Protein AF-0000000072992891 (afdb_homodimer)

Nearest PDB structures (foldseek):
  1zwy-assembly3_A  TM=5.133E-01  e=5.683E-01  Vibrio cholerae
  1zno-assembly1_B  TM=5.252E-01  e=8.300E-01  Vibrio cholerae
  1zwy-assembly3_B  TM=5.389E-01  e=1.031E+00  Vibrio cholerae
  1zwy-assembly2_D  TM=5.397E-01  e=9.763E-01  Vibrio cholerae
  6h4n-assembly1_x  TM=2.922E-01  e=4.107E-01  Escherichia coli BW25113

Sequence (740 aa):
MATDAQNIFAATQKRDGSGNFAGRYEEYWRKRSSQEANDIVVERQRTTMIRINEAACSAIEALSNNLNAQTVEVESESTEKPMQEVLRISKDLCSDKVGELDIIDLSEPTVNNLIKKKFKASEYEELINSISLKPAQLTLYAENLIEAMSAAAPSARALRKILKNCDTPNEIDPLLHADISYMEVTIRYLLDLIESPRNPLLFRNSERTSAIYLITYMLNQLFLSHNDILEFGWIENECCTTGKTKWDGILFLVGDQNVTTTLVEFSGGLKQTSNTKECKDILKLYRNLLKIVESIPSSMKKQAFCVRFYDEWMHFEQLIKINEDYIRNTTVSFQCPSNARLLVDYVKKVPMIFAWKEAVITQALEFRQHMATDAQNIFAATQKRDGSGNFAGRYEEYWRKRSSQEANDIVVERQRTTMIRINEAACSAIEALSNNLNAQTVEVESESTEKPMQEVLRISKDLCSDKVGELDIIDLSEPTVNNLIKKKFKASEYEELINSISLKPAQLTLYAENLIEAMSAAAPSARALRKILKNCDTPNEIDPLLHADISYMEVTIRYLLDLIESPRNPLLFRNSERTSAIYLITYMLNQLFLSHNDILEFGWIENECCTTGKTKWDGILFLVGDQNVTTTLVEFSGGLKQTSNTKECKDILKLYRNLLKIVESIPSSMKKQAFCVRFYDEWMHFEQLIKINEDYIRNTTVSFQCPSNARLLVDYVKKVPMIFAWKEAVITQALEFRQH

Structure (mmCIF, N/CA/C/O backbone):
data_AF-0000000072992891-model_v1
#
loop_
_entity.id
_entity.type
_entity.pdbx_description
1 polymer 'Uncharacterized protein'
#
loop_
_atom_site.group_PDB
_atom_site.id
_atom_site.type_symbol
_atom_site.label_atom_id
_atom_site.label_alt_id
_atom_site.label_comp_id
_atom_site.label_asym_id
_atom_site.label_entity_id
_atom_site.label_seq_id
_atom_site.pdbx_PDB_ins_code
_atom_site.Cartn_x
_atom_site.Cartn_y
_atom_site.Cartn_z
_atom_site.occupancy
_atom_site.B_iso_or_equiv
_atom_site.auth_seq_id
_atom_site.auth_comp_id
_atom_site.auth_asym_id
_atom_site.auth_atom_id
_atom_site.pdbx_PDB_model_num
ATOM 1 N N . MET A 1 1 ? -53.031 4.219 47.688 1 21.59 1 MET A N 1
ATOM 2 C CA . MET A 1 1 ? -51.625 4.309 47.281 1 21.59 1 MET A CA 1
ATOM 3 C C . MET A 1 1 ? -51.469 3.998 45.781 1 21.59 1 MET A C 1
ATOM 5 O O . MET A 1 1 ? -50.375 4.141 45.25 1 21.59 1 MET A O 1
ATOM 9 N N . ALA A 1 2 ? -52.375 2.998 45.312 1 23.77 2 ALA A N 1
ATOM 10 C CA . ALA A 1 2 ? -52.781 2.443 44.031 1 23.77 2 ALA A CA 1
ATOM 11 C C . ALA A 1 2 ? -53.062 3.553 43 1 23.77 2 ALA A C 1
ATOM 13 O O . ALA A 1 2 ? -52.688 3.436 41.844 1 23.77 2 ALA A O 1
ATOM 14 N N . THR A 1 3 ? -53.938 4.422 43.469 1 24.58 3 THR A N 1
ATOM 15 C CA . THR A 1 3 ? -54.906 5.148 42.656 1 24.58 3 THR A CA 1
ATOM 16 C C . THR A 1 3 ? -54.25 6.324 41.938 1 24.58 3 THR A C 1
ATOM 18 O O . THR A 1 3 ? -54.719 6.789 40.906 1 24.58 3 THR A O 1
ATOM 21 N N . ASP A 1 4 ? -53.375 6.957 42.781 1 24.22 4 ASP A N 1
ATOM 22 C CA . ASP A 1 4 ? -53 8.336 42.438 1 24.22 4 ASP A CA 1
ATOM 23 C C . ASP A 1 4 ? -52.125 8.383 41.219 1 24.22 4 ASP A C 1
ATOM 25 O O . ASP A 1 4 ? -51.656 9.453 40.812 1 24.22 4 ASP A O 1
ATOM 29 N N . ALA A 1 5 ? -51.594 7.094 40.875 1 23.61 5 ALA A N 1
ATOM 30 C CA . ALA A 1 5 ? -50.531 6.961 39.875 1 23.61 5 ALA A CA 1
ATOM 31 C C . ALA A 1 5 ? -51.062 7.379 38.5 1 23.61 5 ALA A C 1
ATOM 33 O O . ALA A 1 5 ? -50.281 7.406 37.531 1 23.61 5 ALA A O 1
ATOM 34 N N . GLN A 1 6 ? -52.438 7.359 38.375 1 22.89 6 GLN A N 1
ATOM 35 C CA . GLN A 1 6 ? -53.125 7.383 37.125 1 22.89 6 GLN A CA 1
ATOM 36 C C . GLN A 1 6 ? -52.906 8.695 36.375 1 22.89 6 GLN A C 1
ATOM 38 O O . GLN A 1 6 ? -52.719 8.695 35.156 1 22.89 6 GLN A O 1
ATOM 43 N N . ASN A 1 7 ? -53.188 9.758 37.156 1 23.08 7 ASN A N 1
ATOM 44 C CA . ASN A 1 7 ? -53.719 10.969 36.562 1 23.08 7 ASN A CA 1
ATOM 45 C C . ASN A 1 7 ? -52.656 11.695 35.719 1 23.08 7 ASN A C 1
ATOM 47 O O . ASN A 1 7 ? -53 12.477 34.844 1 23.08 7 ASN A O 1
ATOM 51 N N . ILE A 1 8 ? -51.438 11.688 36.344 1 24.47 8 ILE A N 1
ATOM 52 C CA . ILE A 1 8 ? -50.594 12.773 35.875 1 24.47 8 ILE A CA 1
ATOM 53 C C . ILE A 1 8 ? -50.281 12.555 34.375 1 24.47 8 ILE A C 1
ATOM 55 O O . ILE A 1 8 ? -49.594 13.367 33.781 1 24.47 8 ILE A O 1
ATOM 59 N N . PHE A 1 9 ? -50.75 11.312 33.812 1 22.45 9 PHE A N 1
ATOM 60 C CA . PHE A 1 9 ? -50.344 10.812 32.5 1 22.45 9 PHE A CA 1
ATOM 61 C C . PHE A 1 9 ? -50.875 11.734 31.391 1 22.45 9 PHE A C 1
ATOM 63 O O . PHE A 1 9 ? -50.406 11.656 30.25 1 22.45 9 PHE A O 1
ATOM 70 N N . ALA A 1 10 ? -52.062 12.297 31.641 1 20.95 10 ALA A N 1
ATOM 71 C CA . ALA A 1 10 ? -52.938 12.633 30.531 1 20.95 10 ALA A CA 1
ATOM 72 C C . ALA A 1 10 ? -52.406 13.789 29.703 1 20.95 10 ALA A C 1
ATOM 74 O O . ALA A 1 10 ? -52.531 13.805 28.484 1 20.95 10 ALA A O 1
ATOM 75 N N . ALA A 1 11 ? -52.156 14.93 30.344 1 23.28 11 ALA A N 1
ATOM 76 C CA . ALA A 1 11 ? -52.5 16.172 29.656 1 23.28 11 ALA A CA 1
ATOM 77 C C . ALA A 1 11 ? -51.469 16.484 28.562 1 23.28 11 ALA A C 1
ATOM 79 O O . ALA A 1 11 ? -51.656 17.438 27.781 1 23.28 11 ALA A O 1
ATOM 80 N N . THR A 1 12 ? -50.188 16.078 28.734 1 23.02 12 THR A N 1
ATOM 81 C CA . THR A 1 12 ? -49.25 16.875 27.938 1 23.02 12 THR A CA 1
AT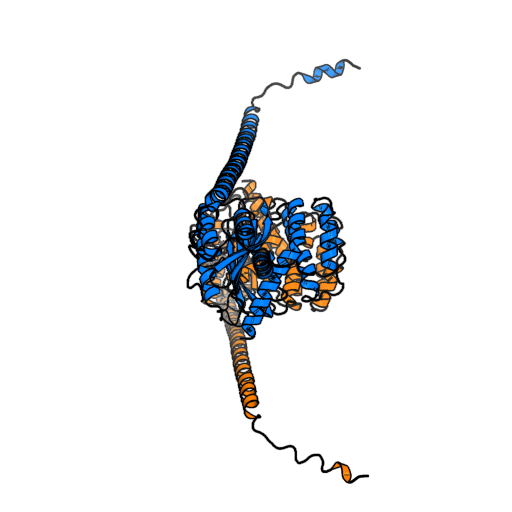OM 82 C C . THR A 1 12 ? -49.5 16.625 26.453 1 23.02 12 THR A C 1
ATOM 84 O O . THR A 1 12 ? -49.344 15.5 25.969 1 23.02 12 THR A O 1
ATOM 87 N N . GLN A 1 13 ? -50.281 17.422 25.688 1 22.56 13 GLN A N 1
ATOM 88 C CA . GLN A 1 13 ? -50.938 17.609 24.391 1 22.56 13 GLN A CA 1
ATOM 89 C C . GLN A 1 13 ? -49.938 17.391 23.25 1 22.56 13 GLN A C 1
ATOM 91 O O . GLN A 1 13 ? -48.719 17.516 23.438 1 22.56 13 GLN A O 1
ATOM 96 N N . LYS A 1 14 ? -50.5 17.422 21.859 1 26.66 14 LYS A N 1
ATOM 97 C CA . LYS A 1 14 ? -50.375 16.984 20.469 1 26.66 14 LYS A CA 1
ATOM 98 C C . LYS A 1 14 ? -49.312 17.812 19.734 1 26.66 14 LYS A C 1
ATOM 100 O O . LYS A 1 14 ? -49.188 17.75 18.516 1 26.66 14 LYS A O 1
ATOM 105 N N . ARG A 1 15 ? -48.594 18.797 20.25 1 24.97 15 ARG A N 1
ATOM 106 C CA . ARG A 1 15 ? -48.094 19.688 19.219 1 24.97 15 ARG A CA 1
ATOM 107 C C . ARG A 1 15 ? -47.344 18.906 18.141 1 24.97 15 ARG A C 1
ATOM 109 O O . ARG A 1 15 ? -46.75 17.875 18.422 1 24.97 15 ARG A O 1
ATOM 116 N N . ASP A 1 16 ? -47.219 19.422 16.781 1 26.62 16 ASP A N 1
ATOM 117 C CA . ASP A 1 16 ? -47.031 19.156 15.359 1 26.62 16 ASP A CA 1
ATOM 118 C C . ASP A 1 16 ? -45.625 18.578 15.078 1 26.62 16 ASP A C 1
ATOM 120 O O . ASP A 1 16 ? -45.25 18.406 13.922 1 26.62 16 ASP A O 1
ATOM 124 N N . GLY A 1 17 ? -44.75 18.656 16.062 1 27.84 17 GLY A N 1
ATOM 125 C CA . GLY A 1 17 ? -43.375 18.453 15.633 1 27.84 17 GLY A CA 1
ATOM 126 C C . GLY A 1 17 ? -43.156 17.047 15.078 1 27.84 17 GLY A C 1
ATOM 127 O O . GLY A 1 17 ? -42 16.641 14.906 1 27.84 17 GLY A O 1
ATOM 128 N N . SER A 1 18 ? -44.219 16.25 14.992 1 31.59 18 SER A N 1
ATOM 129 C CA . SER A 1 18 ? -44.125 14.828 14.703 1 31.59 18 SER A CA 1
ATOM 130 C C . SER A 1 18 ? -43.688 14.578 13.266 1 31.59 18 SER A C 1
ATOM 132 O O . SER A 1 18 ? -43.562 13.43 12.844 1 31.59 18 SER A O 1
ATOM 134 N N . GLY A 1 19 ? -43.938 15.711 12.484 1 33.91 19 GLY A N 1
ATOM 135 C CA . GLY A 1 19 ? -43.938 15.383 11.062 1 33.91 19 GLY A CA 1
ATOM 136 C C . GLY A 1 19 ? -42.594 14.898 10.57 1 33.91 19 GLY A C 1
ATOM 137 O O . GLY A 1 19 ? -42.5 14.047 9.68 1 33.91 19 GLY A O 1
ATOM 138 N N . ASN A 1 20 ? -41.562 15.719 11.039 1 37.28 20 ASN A N 1
ATOM 139 C CA . ASN A 1 20 ? -40.344 15.578 10.289 1 37.28 20 ASN A CA 1
ATOM 140 C C . ASN A 1 20 ? -39.656 14.242 10.586 1 37.28 20 ASN A C 1
ATOM 142 O O . ASN A 1 20 ? -38.688 13.875 9.906 1 37.28 20 ASN A O 1
ATOM 146 N N . PHE A 1 21 ? -39.969 13.68 11.789 1 35.56 21 PHE A N 1
ATOM 147 C CA . PHE A 1 21 ? -39.344 12.422 12.125 1 35.56 21 PHE A CA 1
ATOM 148 C C . PHE A 1 21 ? -39.875 11.289 11.25 1 35.56 21 PHE A C 1
ATOM 150 O O . PHE A 1 21 ? -39.094 10.43 10.805 1 35.56 21 PHE A O 1
ATOM 157 N N . ALA A 1 22 ? -41.219 11.383 11.062 1 34.72 22 ALA A N 1
ATOM 158 C CA . ALA A 1 22 ? -41.844 10.305 10.312 1 34.72 22 ALA A CA 1
ATOM 159 C C . ALA A 1 22 ? -41.312 10.211 8.898 1 34.72 22 ALA A C 1
ATOM 161 O O . ALA A 1 22 ? -41.062 9.117 8.383 1 34.72 22 ALA A O 1
ATOM 162 N N . GLY A 1 23 ? -41.062 11.414 8.398 1 39.59 23 GLY A N 1
ATOM 163 C CA . GLY A 1 23 ? -40.594 11.43 7.023 1 39.59 23 GLY A CA 1
ATOM 164 C C . GLY A 1 23 ? -39.219 10.812 6.859 1 39.59 23 GLY A C 1
ATOM 165 O O . GLY A 1 23 ? -38.969 10.047 5.926 1 39.59 23 GLY A O 1
ATOM 166 N N . ARG A 1 24 ? -38.312 11.133 7.789 1 40.62 24 ARG A N 1
ATOM 167 C CA . ARG A 1 24 ? -36.938 10.609 7.695 1 40.62 24 ARG A CA 1
ATOM 168 C C . ARG A 1 24 ? -36.906 9.109 7.965 1 40.62 24 ARG A C 1
ATOM 170 O O . ARG A 1 24 ? -36.156 8.383 7.344 1 40.62 24 ARG A O 1
ATOM 177 N N . TYR A 1 25 ? -37.781 8.656 8.883 1 39.03 25 TYR A N 1
ATOM 178 C CA . TYR A 1 25 ? -37.875 7.238 9.211 1 39.03 25 TYR A CA 1
ATOM 179 C C . TYR A 1 25 ? -38.406 6.438 8.023 1 39.03 25 TYR A C 1
ATOM 181 O O . TYR A 1 25 ? -37.844 5.387 7.68 1 39.03 25 TYR A O 1
ATOM 189 N N . GLU A 1 26 ? -39.469 6.965 7.402 1 41.69 26 GLU A N 1
ATOM 190 C CA . GLU A 1 26 ? -40 6.277 6.23 1 41.69 26 GLU A CA 1
ATOM 191 C C . GLU A 1 26 ? -38.969 6.27 5.09 1 41.69 26 GLU A C 1
ATOM 193 O O . GLU A 1 26 ? -38.812 5.262 4.402 1 41.69 26 GLU A O 1
ATOM 198 N N . GLU A 1 27 ? -38.25 7.426 4.98 1 46 27 GLU A N 1
ATOM 199 C CA . GLU A 1 27 ? -37.25 7.488 3.926 1 46 27 GLU A CA 1
ATOM 200 C C . GLU A 1 27 ? -36.094 6.508 4.191 1 46 27 GLU A C 1
ATOM 202 O O . GLU A 1 27 ? -35.625 5.844 3.273 1 46 27 GLU A O 1
ATOM 207 N N . TYR A 1 28 ? -35.688 6.406 5.441 1 38.47 28 TYR A N 1
ATOM 208 C CA . TYR A 1 28 ? -34.688 5.422 5.832 1 38.47 28 TYR A CA 1
ATOM 209 C C . TYR A 1 28 ? -35.156 4.008 5.531 1 38.47 28 TYR A C 1
ATOM 211 O O . TYR A 1 28 ? -34.438 3.217 4.926 1 38.47 28 TYR A O 1
ATOM 219 N N . TRP A 1 29 ? -36.406 3.678 5.887 1 44.78 29 TRP A N 1
ATOM 220 C CA . TRP A 1 29 ? -36.875 2.314 5.688 1 44.78 29 TRP A CA 1
ATOM 221 C C . TRP A 1 29 ? -37.156 2.045 4.211 1 44.78 29 TRP A C 1
ATOM 223 O O . TRP A 1 29 ? -36.906 0.941 3.719 1 44.78 29 TRP A O 1
ATOM 233 N N . ARG A 1 30 ? -37.625 3.07 3.533 1 43.44 30 ARG A N 1
ATOM 234 C CA . ARG A 1 30 ? -37.812 2.914 2.096 1 43.44 30 ARG A CA 1
ATOM 235 C C . ARG A 1 30 ? -36.5 2.643 1.384 1 43.44 30 ARG A C 1
ATOM 237 O O . ARG A 1 30 ? -36.406 1.775 0.511 1 43.44 30 ARG A O 1
ATOM 244 N N . LYS A 1 31 ? -35.469 3.389 1.768 1 44.28 31 LYS A N 1
ATOM 245 C CA . LYS A 1 31 ? -34.156 3.154 1.16 1 44.28 31 LYS A CA 1
ATOM 246 C C . LYS A 1 31 ? -33.594 1.796 1.571 1 44.28 31 LYS A C 1
ATOM 248 O O . LYS A 1 31 ? -33 1.088 0.752 1 44.28 31 LYS A O 1
ATOM 253 N N . ARG A 1 32 ? -33.844 1.441 2.791 1 40.69 32 ARG A N 1
ATOM 254 C CA . ARG A 1 32 ? -33.375 0.123 3.236 1 40.69 32 ARG A CA 1
ATOM 255 C C . ARG A 1 32 ? -34.188 -0.981 2.543 1 40.69 32 ARG A C 1
ATOM 257 O O . ARG A 1 32 ? -33.625 -1.993 2.131 1 40.69 32 ARG A O 1
ATOM 264 N N . SER A 1 33 ? -35.5 -0.761 2.418 1 46.31 33 SER A N 1
ATOM 265 C CA . SER A 1 33 ? -36.312 -1.764 1.753 1 46.31 33 SER A CA 1
ATOM 266 C C . SER A 1 33 ? -35.969 -1.892 0.278 1 46.31 33 SER A C 1
ATOM 268 O O . SER A 1 33 ? -35.938 -2.994 -0.271 1 46.31 33 SER A O 1
ATOM 270 N N . SER A 1 34 ? -35.625 -0.735 -0.333 1 48 34 SER A N 1
ATOM 271 C CA . SER A 1 34 ? -35.219 -0.793 -1.734 1 48 34 SER A CA 1
ATOM 272 C C . SER A 1 34 ? -33.875 -1.468 -1.892 1 48 34 SER A C 1
ATOM 274 O O . SER A 1 34 ? -33.656 -2.236 -2.832 1 48 34 SER A O 1
ATOM 276 N N . GLN A 1 35 ? -32.938 -1.165 -0.986 1 43.78 35 GLN A N 1
ATOM 277 C CA . GLN A 1 35 ? -31.641 -1.833 -1.039 1 43.78 35 GLN A CA 1
ATOM 278 C C . GLN A 1 35 ? -31.781 -3.322 -0.735 1 43.78 35 GLN A C 1
ATOM 280 O O . GLN A 1 35 ? -31.188 -4.156 -1.415 1 43.78 35 GLN A O 1
ATOM 285 N N . GLU A 1 36 ? -32.594 -3.598 0.232 1 47.59 36 GLU A N 1
ATOM 286 C CA . GLU A 1 36 ? -32.875 -5.004 0.52 1 47.59 36 GLU A CA 1
ATOM 287 C C . GLU A 1 36 ? -33.594 -5.68 -0.65 1 47.59 36 GLU A C 1
ATOM 289 O O . GLU A 1 36 ? -33.25 -6.809 -1.019 1 47.59 36 GLU A O 1
ATOM 294 N N . ALA A 1 37 ? -34.562 -4.945 -1.229 1 46.19 37 ALA A N 1
ATOM 295 C CA . ALA A 1 37 ? -35.219 -5.48 -2.414 1 46.19 37 ALA A CA 1
ATOM 296 C C . ALA A 1 37 ? -34.219 -5.652 -3.566 1 46.19 37 ALA A C 1
ATOM 298 O O . ALA A 1 37 ? -34.25 -6.676 -4.258 1 46.19 37 ALA A O 1
ATOM 299 N N . ASN A 1 38 ? -33.312 -4.684 -3.742 1 45.72 38 ASN A N 1
ATOM 300 C CA . ASN A 1 38 ? -32.312 -4.805 -4.773 1 45.72 38 ASN A CA 1
ATOM 301 C C . ASN A 1 38 ? -31.312 -5.922 -4.453 1 45.72 38 ASN A C 1
ATOM 303 O O . ASN A 1 38 ? -30.922 -6.68 -5.34 1 45.72 38 ASN A O 1
ATOM 307 N N . ASP A 1 39 ? -31 -6.023 -3.262 1 48.75 39 ASP A N 1
ATOM 308 C CA . ASP A 1 39 ? -30.125 -7.121 -2.867 1 48.75 39 ASP A CA 1
ATOM 309 C C . ASP A 1 39 ? -30.797 -8.469 -3.082 1 48.75 39 ASP A C 1
ATOM 311 O O . ASP A 1 39 ? -30.172 -9.414 -3.566 1 48.75 39 ASP A O 1
ATOM 315 N N . ILE A 1 40 ? -32.094 -8.539 -2.805 1 49.5 40 ILE A N 1
ATOM 316 C CA . ILE A 1 40 ? -32.875 -9.758 -3.031 1 49.5 40 ILE A CA 1
ATOM 317 C C . ILE A 1 40 ? -32.938 -10.047 -4.527 1 49.5 40 ILE A C 1
ATOM 319 O O . ILE A 1 40 ? -32.781 -11.195 -4.953 1 49.5 40 ILE A O 1
ATOM 323 N N . VAL A 1 41 ? -33.094 -8.984 -5.352 1 48.38 41 VAL A N 1
ATOM 324 C CA . VAL A 1 41 ? -33.156 -9.148 -6.801 1 48.38 41 VAL A CA 1
ATOM 325 C C . VAL A 1 41 ? -31.797 -9.586 -7.328 1 48.38 41 VAL A C 1
ATOM 327 O O . VAL A 1 41 ? -31.703 -10.516 -8.133 1 48.38 41 VAL A O 1
ATOM 330 N N . VAL A 1 42 ? -30.781 -9.008 -6.828 1 47.5 42 VAL A N 1
ATOM 331 C CA . VAL A 1 42 ? -29.438 -9.336 -7.277 1 47.5 42 VAL A CA 1
ATOM 332 C C . VAL A 1 42 ? -29.078 -10.742 -6.824 1 47.5 42 VAL A C 1
ATOM 334 O O . VAL A 1 42 ? -28.531 -11.531 -7.602 1 47.5 42 VAL A O 1
ATOM 337 N N . GLU A 1 43 ? -29.453 -11.047 -5.656 1 50.78 43 GLU A N 1
ATOM 338 C CA . GLU A 1 43 ? -29.219 -12.414 -5.199 1 50.78 43 GLU A CA 1
ATOM 339 C C . GLU A 1 43 ? -30.062 -13.406 -6.004 1 50.78 43 GLU A C 1
ATOM 341 O O . GLU A 1 43 ? -29.562 -14.469 -6.395 1 50.78 43 GLU A O 1
ATOM 346 N N . ARG A 1 44 ? -31.328 -13.07 -6.324 1 48.09 44 ARG A N 1
ATOM 347 C CA . ARG A 1 44 ? -32.156 -13.922 -7.152 1 48.09 44 ARG A CA 1
ATOM 348 C C . ARG A 1 44 ? -31.625 -14.031 -8.57 1 48.09 44 ARG A C 1
ATOM 350 O O . ARG A 1 44 ? -31.625 -15.109 -9.164 1 48.09 44 ARG A O 1
ATOM 357 N N . GLN A 1 45 ? -31.078 -12.945 -9.078 1 48.12 45 GLN A N 1
ATOM 358 C CA . GLN A 1 45 ? -30.453 -12.953 -10.398 1 48.12 45 GLN A CA 1
ATOM 359 C C . GLN A 1 45 ? -29.172 -13.797 -10.391 1 48.12 45 GLN A C 1
ATOM 361 O O . GLN A 1 45 ? -28.953 -14.594 -11.297 1 48.12 45 GLN A O 1
ATOM 366 N N . ARG A 1 46 ? -28.469 -13.648 -9.383 1 45.91 46 ARG A N 1
ATOM 367 C CA . ARG A 1 46 ? -27.266 -14.445 -9.242 1 45.91 46 ARG A CA 1
ATOM 368 C C . ARG A 1 46 ? -27.594 -15.93 -9.125 1 45.91 46 ARG A C 1
ATOM 370 O O . ARG A 1 46 ? -26.984 -16.766 -9.789 1 45.91 46 ARG A O 1
ATOM 377 N N . THR A 1 47 ? -28.625 -16.172 -8.352 1 51.28 47 THR A N 1
ATOM 378 C CA . THR A 1 47 ? -29.062 -17.547 -8.203 1 51.28 47 THR A CA 1
ATOM 379 C C . THR A 1 47 ? -29.625 -18.078 -9.523 1 51.28 47 THR A C 1
ATOM 381 O O . THR A 1 47 ? -29.391 -19.219 -9.891 1 51.28 47 THR A O 1
ATOM 384 N N . THR A 1 48 ? -30.312 -17.25 -10.297 1 50.62 48 THR A N 1
ATOM 385 C CA . THR A 1 48 ? -30.844 -17.641 -11.602 1 50.62 48 THR A CA 1
ATOM 386 C C . THR A 1 48 ? -29.703 -17.859 -12.594 1 50.62 48 THR A C 1
ATOM 388 O O . THR A 1 48 ? -29.703 -18.844 -13.352 1 50.62 48 THR A O 1
ATOM 391 N N . MET A 1 49 ? -28.75 -17.016 -12.523 1 48.47 49 MET A N 1
ATOM 392 C CA . MET A 1 49 ? -27.594 -17.156 -13.398 1 48.47 49 MET A CA 1
ATOM 393 C C . MET A 1 49 ? -26.812 -18.422 -13.07 1 48.47 49 MET A C 1
ATOM 395 O O . MET A 1 49 ? -26.391 -19.141 -13.977 1 48.47 49 MET A O 1
ATOM 399 N N . ILE A 1 50 ? -26.75 -18.703 -11.836 1 51.16 50 ILE A N 1
ATOM 400 C CA . ILE A 1 50 ? -26.109 -19.938 -11.398 1 51.16 50 ILE A CA 1
ATOM 401 C C . ILE A 1 50 ? -26.953 -21.125 -11.859 1 51.16 50 ILE A C 1
ATOM 403 O O . ILE A 1 50 ? -26.406 -22.109 -12.391 1 51.16 50 ILE A O 1
ATOM 407 N N . ARG A 1 51 ? -28.281 -21.016 -11.797 1 49.69 51 ARG A N 1
ATOM 408 C CA . ARG A 1 51 ? -29.188 -22.078 -12.219 1 49.69 51 ARG A CA 1
ATOM 409 C C . ARG A 1 51 ? -29.172 -22.25 -13.734 1 49.69 51 ARG A C 1
ATOM 411 O O . ARG A 1 51 ? -29.172 -23.375 -14.234 1 49.69 51 ARG A O 1
ATOM 418 N N . ILE A 1 52 ? -29.125 -21.156 -14.438 1 47.19 52 ILE A N 1
ATOM 419 C CA . ILE A 1 52 ? -29.016 -21.219 -15.891 1 47.19 52 ILE A CA 1
ATOM 420 C C . ILE A 1 52 ? -27.672 -21.844 -16.281 1 47.19 52 ILE A C 1
ATOM 422 O O . ILE A 1 52 ? -27.609 -22.703 -17.156 1 47.19 52 ILE A O 1
ATOM 426 N N . ASN A 1 53 ? -26.688 -21.484 -15.625 1 47.16 53 ASN A N 1
ATOM 427 C CA . ASN A 1 53 ? -25.375 -22.078 -15.867 1 47.16 53 ASN A CA 1
ATOM 428 C C . ASN A 1 53 ? -25.359 -23.562 -15.539 1 47.16 53 ASN A C 1
ATOM 430 O O . ASN A 1 53 ? -24.812 -24.359 -16.297 1 47.16 53 ASN A O 1
ATOM 434 N N . GLU A 1 54 ? -26.047 -23.875 -14.445 1 52.34 54 GLU A N 1
ATOM 435 C CA . GLU A 1 54 ? -26.188 -25.281 -14.086 1 52.34 54 GLU A CA 1
ATOM 436 C C . GLU A 1 54 ? -27.031 -26.031 -15.109 1 52.34 54 GLU A C 1
ATOM 438 O O . GLU A 1 54 ? -26.688 -27.141 -15.516 1 52.34 54 GLU A O 1
ATOM 443 N N . ALA A 1 55 ? -28.094 -25.438 -15.57 1 49.84 55 ALA A N 1
ATOM 444 C CA . ALA A 1 55 ? -28.938 -26.047 -16.594 1 49.84 55 ALA A CA 1
ATOM 445 C C . ALA A 1 55 ? -28.203 -26.156 -17.922 1 49.84 55 ALA A C 1
ATOM 447 O O . ALA A 1 55 ? -28.297 -27.172 -18.609 1 49.84 55 ALA A O 1
ATOM 448 N N . ALA A 1 56 ? -27.516 -25.172 -18.219 1 47.84 56 ALA A N 1
ATOM 449 C CA . ALA A 1 56 ? -26.703 -25.203 -19.438 1 47.84 56 ALA A CA 1
ATOM 450 C C . ALA A 1 56 ? -25.609 -26.266 -19.344 1 47.84 56 ALA A C 1
ATOM 452 O O . ALA A 1 56 ? -25.406 -27.047 -20.266 1 47.84 56 ALA A O 1
ATOM 453 N N . CYS A 1 57 ? -25.062 -26.328 -18.188 1 50.66 57 CYS A N 1
ATOM 454 C CA . CYS A 1 57 ? -24.016 -27.328 -17.953 1 50.66 57 CYS A CA 1
ATOM 455 C C . CYS A 1 57 ? -24.594 -28.734 -17.984 1 50.66 57 CYS A C 1
ATOM 457 O O . CYS A 1 57 ? -24.016 -29.641 -18.578 1 50.66 57 CYS A O 1
ATOM 459 N N . SER A 1 58 ? -25.75 -28.828 -17.406 1 52 58 SER A N 1
ATOM 460 C CA . SER A 1 58 ? -26.438 -30.109 -17.453 1 52 58 SER A CA 1
ATOM 461 C C . SER A 1 58 ? -26.859 -30.469 -18.875 1 52 58 SER A C 1
ATOM 463 O O . SER A 1 58 ? -26.75 -31.625 -19.281 1 52 58 SER A O 1
ATOM 465 N N . ALA A 1 59 ? -27.234 -29.531 -19.656 1 47.62 59 ALA A N 1
ATOM 466 C CA . ALA A 1 59 ? -27.578 -29.766 -21.062 1 47.62 59 ALA A CA 1
ATOM 467 C C . ALA A 1 59 ? -26.344 -30.109 -21.875 1 47.62 59 ALA A C 1
ATOM 469 O O . ALA A 1 59 ? -26.375 -31.016 -22.719 1 47.62 59 ALA A O 1
ATOM 470 N N . ILE A 1 60 ? -25.344 -29.5 -21.562 1 46.06 60 ILE A N 1
ATOM 471 C CA . ILE A 1 60 ? -24.078 -29.75 -22.234 1 46.06 60 ILE A CA 1
ATOM 472 C C . ILE A 1 60 ? -23.531 -31.125 -21.828 1 46.06 60 ILE A C 1
ATOM 474 O O . ILE A 1 60 ? -23.062 -31.891 -22.688 1 46.06 60 ILE A O 1
ATOM 478 N N . GLU A 1 61 ? -23.703 -31.422 -20.578 1 51.88 61 GLU A N 1
ATOM 479 C CA . GLU A 1 61 ? -23.375 -32.781 -20.109 1 51.88 61 GLU A CA 1
ATOM 480 C C . GLU A 1 61 ? -24.234 -33.812 -20.797 1 51.88 61 GLU A C 1
ATOM 482 O O . GLU A 1 61 ? -23.734 -34.875 -21.219 1 51.88 61 GLU A O 1
ATOM 487 N N . ALA A 1 62 ? -25.406 -33.469 -20.953 1 50.81 62 ALA A N 1
ATOM 488 C CA . ALA A 1 62 ? -26.328 -34.344 -21.672 1 50.81 62 ALA A CA 1
ATOM 489 C C . ALA A 1 62 ? -25.953 -34.469 -23.141 1 50.81 62 ALA A C 1
ATOM 491 O O . ALA A 1 62 ? -25.984 -35.562 -23.719 1 50.81 62 ALA A O 1
ATOM 492 N N . LEU A 1 63 ? -25.578 -33.406 -23.656 1 43.28 63 LEU A N 1
ATOM 493 C CA . LEU A 1 63 ? -25.109 -33.438 -25.031 1 43.28 63 LEU A CA 1
ATOM 494 C C . LEU A 1 63 ? -23.797 -34.188 -25.172 1 43.28 63 LEU A C 1
ATOM 496 O O . LEU A 1 63 ? -23.609 -34.969 -26.125 1 43.28 63 LEU A O 1
ATOM 500 N N . SER A 1 64 ? -22.984 -34 -24.25 1 43.03 64 SER A N 1
ATOM 501 C CA . SER A 1 64 ? -21.734 -34.719 -24.219 1 43.03 64 SER A CA 1
ATOM 502 C C . SER A 1 64 ? -21.953 -36.219 -24.062 1 43.03 64 SER A C 1
ATOM 504 O O . SER A 1 64 ? -21.312 -37.031 -24.734 1 43.03 64 SER A O 1
ATOM 506 N N . ASN A 1 65 ? -22.844 -36.531 -23.203 1 46.34 65 ASN A N 1
ATOM 507 C CA . ASN A 1 65 ? -23.234 -37.938 -23.062 1 46.34 65 ASN A CA 1
ATOM 508 C C . ASN A 1 65 ? -23.875 -38.469 -24.344 1 46.34 65 ASN A C 1
ATOM 510 O O . ASN A 1 65 ? -23.656 -39.625 -24.719 1 46.34 65 ASN A O 1
ATOM 514 N N . ASN A 1 66 ? -24.641 -37.594 -24.969 1 41.47 66 ASN A N 1
ATOM 515 C CA . ASN A 1 66 ? -25.234 -38 -26.234 1 41.47 66 ASN A CA 1
ATOM 516 C C . ASN A 1 66 ? -24.188 -38.094 -27.344 1 41.47 66 ASN A C 1
ATOM 518 O O . ASN A 1 66 ? -24.297 -38.969 -28.219 1 41.47 66 ASN A O 1
ATOM 522 N N . LEU A 1 67 ? -23.28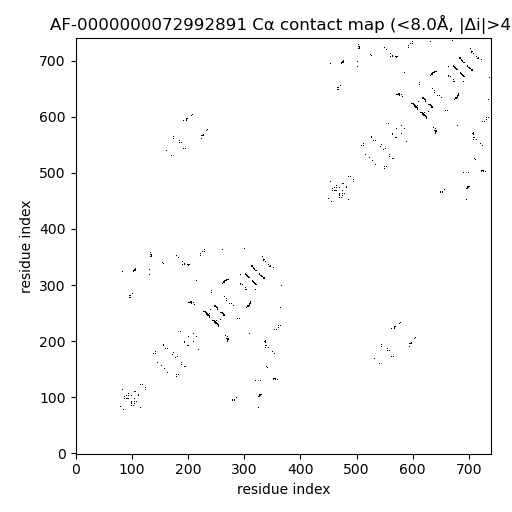1 -37.219 -27.203 1 37.88 67 LEU A N 1
ATOM 523 C CA . LEU A 1 67 ? -22.188 -37.344 -28.172 1 37.88 67 LEU A CA 1
ATOM 524 C C . LEU A 1 67 ? -21.375 -38.594 -27.891 1 37.88 67 LEU A C 1
ATOM 526 O O . LEU A 1 67 ? -20.891 -39.25 -28.828 1 37.88 67 LEU A O 1
ATOM 530 N N . ASN A 1 68 ? -21.234 -38.906 -26.656 1 39.09 68 ASN A N 1
ATOM 531 C CA . ASN A 1 68 ? -20.594 -40.188 -26.344 1 39.09 68 ASN A CA 1
ATOM 532 C C . ASN A 1 68 ? -21.375 -41.344 -26.922 1 39.09 68 ASN A C 1
ATOM 534 O O . ASN A 1 68 ? -20.797 -42.406 -27.234 1 39.09 68 ASN A O 1
ATOM 538 N N . ALA A 1 69 ? -22.719 -41.312 -26.859 1 39.22 69 ALA A N 1
ATOM 539 C CA . ALA A 1 69 ? -23.531 -42.406 -27.406 1 39.22 69 ALA A CA 1
ATOM 540 C C . ALA A 1 69 ? -23.422 -42.469 -28.922 1 39.22 69 ALA A C 1
ATOM 542 O O . ALA A 1 69 ? -23.438 -43.531 -29.516 1 39.22 69 ALA A O 1
ATOM 543 N N . GLN A 1 70 ? -23.531 -41.281 -29.5 1 36.72 70 GLN A N 1
ATOM 544 C CA . GLN A 1 70 ? -23.453 -41.344 -30.953 1 36.72 70 GLN A CA 1
ATOM 545 C C . GLN A 1 70 ? -22.031 -41.656 -31.422 1 36.72 70 GLN A C 1
ATOM 547 O O . GLN A 1 70 ? -21.797 -41.969 -32.594 1 36.72 70 GLN A O 1
ATOM 552 N N . THR A 1 71 ? -21.094 -41.344 -30.594 1 34.94 71 THR A N 1
ATOM 553 C CA . THR A 1 71 ? -19.734 -41.594 -31.062 1 34.94 71 THR A CA 1
ATOM 554 C C . THR A 1 71 ? -19.422 -43.094 -31.062 1 34.94 71 THR A C 1
ATOM 556 O O . THR A 1 71 ? -18.281 -43.5 -31.297 1 34.94 71 THR A O 1
ATOM 559 N N . VAL A 1 72 ? -20.312 -44 -30.688 1 35.25 72 VAL A N 1
ATOM 560 C CA . VAL A 1 72 ? -19.906 -45.375 -30.906 1 35.25 72 VAL A CA 1
ATOM 561 C C . VAL A 1 72 ? -19.547 -45.562 -32.375 1 35.25 72 VAL A C 1
ATOM 563 O O . VAL A 1 72 ? -18.578 -46.25 -32.719 1 35.25 72 VAL A O 1
ATOM 566 N N . GLU A 1 73 ? -20.547 -45.406 -33.312 1 33.16 73 GLU A N 1
ATOM 567 C CA . GLU A 1 73 ? -20.422 -46.125 -34.594 1 33.16 73 GLU A CA 1
ATOM 568 C C . GLU A 1 73 ? -19.375 -45.469 -35.5 1 33.16 73 GLU A C 1
ATOM 570 O O . GLU A 1 73 ? -18.797 -46.125 -36.344 1 33.16 73 GLU A O 1
ATOM 575 N N . VAL A 1 74 ? -19.547 -44.219 -35.938 1 35.34 74 VAL A N 1
ATOM 576 C CA . VAL A 1 74 ? -18.688 -43.844 -37.062 1 35.34 74 VAL A CA 1
ATOM 577 C C . VAL A 1 74 ? -17.266 -43.594 -36.562 1 35.34 74 VAL A C 1
ATOM 579 O O . VAL A 1 74 ? -17.016 -42.625 -35.812 1 35.34 74 VAL A O 1
ATOM 582 N N . GLU A 1 75 ? -16.391 -44.531 -36.25 1 34.81 75 GLU A N 1
ATOM 583 C CA . GLU A 1 75 ? -14.938 -44.625 -36.094 1 34.81 75 GLU A CA 1
ATOM 584 C C . GLU A 1 75 ? -14.219 -43.719 -37.094 1 34.81 75 GLU A C 1
ATOM 586 O O . GLU A 1 75 ? -13.25 -44.125 -37.719 1 34.81 75 GLU A O 1
ATOM 591 N N . SER A 1 76 ? -14.82 -42.969 -37.938 1 34.47 76 SER A N 1
ATOM 592 C CA . SER A 1 76 ? -13.852 -42.312 -38.812 1 34.47 76 SER A CA 1
ATOM 593 C C . SER A 1 76 ? -12.797 -41.562 -38 1 34.47 76 SER A C 1
ATOM 595 O O . SER A 1 76 ? -13.133 -40.844 -37.062 1 34.47 76 SER A O 1
ATOM 597 N N . GLU A 1 77 ? -11.477 -42.031 -37.875 1 36.53 77 GLU A N 1
ATOM 598 C CA . GLU A 1 77 ? -10.156 -41.688 -37.375 1 36.53 77 GLU A CA 1
ATOM 599 C C . GLU A 1 77 ? -9.891 -40.188 -37.5 1 36.53 77 GLU A C 1
ATOM 601 O O . GLU A 1 77 ? -9.266 -39.719 -38.438 1 36.53 77 GLU A O 1
ATOM 606 N N . SER A 1 78 ? -10.695 -39.281 -37.75 1 40.56 78 SER A N 1
ATOM 607 C CA . SER A 1 78 ? -10.07 -37.969 -37.781 1 40.56 78 SER A CA 1
ATOM 608 C C . SER A 1 78 ? -9.156 -37.75 -36.594 1 40.56 78 SER A C 1
ATOM 610 O O . SER A 1 78 ? -9.57 -37.938 -35.438 1 40.56 78 SER A O 1
ATOM 612 N N . THR A 1 79 ? -7.762 -38.031 -36.625 1 44.53 79 THR A N 1
ATOM 613 C CA . THR A 1 79 ? -6.527 -37.906 -35.875 1 44.53 79 THR A CA 1
ATOM 614 C C . THR A 1 79 ? -6.531 -36.594 -35.094 1 44.53 79 THR A C 1
ATOM 616 O O . THR A 1 79 ? -5.516 -35.875 -35.031 1 44.53 79 THR A O 1
ATOM 619 N N . GLU A 1 80 ? -7.57 -35.969 -35.031 1 54.22 80 GLU A N 1
ATOM 620 C CA . GLU A 1 80 ? -7.441 -34.75 -34.219 1 54.22 80 GLU A CA 1
ATOM 621 C C . GLU A 1 80 ? -6.961 -35.094 -32.812 1 54.22 80 GLU A C 1
ATOM 623 O O . GLU A 1 80 ? -7.461 -36 -32.156 1 54.22 80 GLU A O 1
ATOM 628 N N . LYS A 1 81 ? -5.852 -34.5 -32.469 1 68.81 81 LYS A N 1
ATOM 629 C CA . LYS A 1 81 ? -5.238 -34.656 -31.156 1 68.81 81 LYS A CA 1
ATOM 630 C C . LYS A 1 81 ? -6.238 -34.312 -30.047 1 68.81 81 LYS A C 1
ATOM 632 O O . LYS A 1 81 ? -7.043 -33.406 -30.188 1 68.81 81 LYS A O 1
ATOM 637 N N . PRO A 1 82 ? -6.523 -35.25 -29.203 1 74.5 82 PRO A N 1
ATOM 638 C CA . PRO A 1 82 ? -7.488 -35.094 -28.109 1 74.5 82 PRO A CA 1
ATOM 639 C C . PRO A 1 82 ? -7.539 -33.688 -27.547 1 74.5 82 PRO A C 1
ATOM 641 O O . PRO A 1 82 ? -8.625 -33.156 -27.266 1 74.5 82 PRO A O 1
ATOM 644 N N . MET A 1 83 ? -6.559 -33 -27.578 1 78.31 83 MET A N 1
ATOM 645 C CA . MET A 1 83 ? -6.512 -31.656 -27 1 78.31 83 MET A CA 1
ATOM 646 C C . MET A 1 83 ? -7.242 -30.656 -27.875 1 78.31 83 MET A C 1
ATOM 648 O O . MET A 1 83 ? -7.883 -29.734 -27.375 1 78.31 83 MET A O 1
ATOM 652 N N . GLN A 1 84 ? -7.164 -30.875 -29.125 1 78.38 84 GLN A N 1
ATOM 653 C CA . GLN A 1 84 ? -7.832 -29.969 -30.062 1 78.38 84 GLN A CA 1
ATOM 654 C C . GLN A 1 84 ? -9.352 -30.062 -29.938 1 78.38 84 GLN A C 1
ATOM 656 O O . GLN A 1 84 ? -10.055 -29.062 -30.047 1 78.38 84 GLN A O 1
ATOM 661 N N . GLU A 1 85 ? -9.75 -31.234 -29.688 1 78.38 85 GLU A N 1
ATOM 662 C CA . GLU A 1 85 ? -11.18 -31.422 -29.469 1 78.38 85 GLU A CA 1
ATOM 663 C C . GLU A 1 85 ? -11.641 -30.719 -28.203 1 78.38 85 GLU A C 1
ATOM 665 O O . GLU A 1 85 ? -12.688 -30.078 -28.172 1 78.38 85 GLU A O 1
ATOM 670 N N . VAL A 1 86 ? -10.859 -30.922 -27.188 1 78.38 86 VAL A N 1
ATOM 671 C CA . VAL A 1 86 ? -11.18 -30.25 -25.938 1 78.38 86 VAL A CA 1
ATOM 672 C C . VAL A 1 86 ? -11.203 -28.75 -26.125 1 78.38 86 VAL A C 1
ATOM 674 O O . VAL A 1 86 ? -12.094 -28.062 -25.625 1 78.38 86 VAL A O 1
ATOM 677 N N . LEU A 1 87 ? -10.258 -28.281 -26.828 1 78.56 87 LEU A N 1
ATOM 678 C CA . LEU A 1 87 ? -10.148 -26.859 -27.094 1 78.56 87 LEU A CA 1
ATOM 679 C C . LEU A 1 87 ? -11.398 -26.344 -27.797 1 78.56 87 LEU A C 1
ATOM 681 O O . LEU A 1 87 ? -11.914 -25.281 -27.469 1 78.56 87 LEU A O 1
ATOM 685 N N . ARG A 1 88 ? -11.781 -27.031 -28.719 1 76.88 88 ARG A N 1
ATOM 686 C CA . ARG A 1 88 ? -12.961 -26.641 -29.484 1 76.88 88 ARG A CA 1
ATOM 687 C C . ARG A 1 88 ? -14.195 -26.562 -28.594 1 76.88 88 ARG A C 1
ATOM 689 O O . ARG A 1 88 ? -14.945 -25.578 -28.656 1 76.88 88 ARG A O 1
ATOM 696 N N . ILE A 1 89 ? -14.305 -27.453 -27.719 1 73.38 89 ILE A N 1
ATOM 697 C CA . ILE A 1 89 ? -15.461 -27.516 -26.844 1 73.38 89 ILE A CA 1
ATOM 698 C C . ILE A 1 89 ? -15.344 -26.453 -25.75 1 73.38 89 ILE A C 1
ATOM 700 O O . ILE A 1 89 ? -16.328 -25.812 -25.375 1 73.38 89 ILE A O 1
ATOM 704 N N . SER A 1 90 ? -14.094 -26.281 -25.344 1 73.62 90 SER A N 1
ATOM 705 C CA . SER A 1 90 ? -13.852 -25.375 -24.234 1 73.62 90 SER A CA 1
ATOM 706 C C . SER A 1 90 ? -14.125 -23.938 -24.625 1 73.62 90 SER A C 1
ATOM 708 O O . SER A 1 90 ? -14.477 -23.109 -23.781 1 73.62 90 SER A O 1
ATOM 710 N N . LYS A 1 91 ? -13.945 -23.641 -25.828 1 73.88 91 LYS A N 1
ATOM 711 C CA . LYS A 1 91 ? -14.18 -22.281 -26.312 1 73.88 91 LYS A CA 1
ATOM 712 C C . LYS A 1 91 ? -15.609 -21.828 -26.031 1 73.88 91 LYS A C 1
ATOM 714 O O . LYS A 1 91 ? -15.852 -20.656 -25.734 1 73.88 91 LYS A O 1
ATOM 719 N N . ASP A 1 92 ? -16.406 -22.719 -25.969 1 68.88 92 ASP A N 1
ATOM 720 C CA . ASP A 1 92 ? -17.812 -22.406 -25.766 1 68.88 92 ASP A CA 1
ATOM 721 C C . ASP A 1 92 ? -18.172 -22.359 -24.281 1 68.88 92 ASP A C 1
ATOM 723 O O . ASP A 1 92 ? -19.219 -21.844 -23.906 1 68.88 92 ASP A O 1
ATOM 727 N N . LEU A 1 93 ? -17.25 -22.875 -23.469 1 66.25 93 LEU A N 1
ATOM 728 C CA . LEU A 1 93 ? -17.562 -23.031 -22.047 1 66.25 93 LEU A CA 1
ATOM 729 C C . LEU A 1 93 ? -16.969 -21.891 -21.234 1 66.25 93 LEU A C 1
ATOM 731 O O . LEU A 1 93 ? -17.438 -21.594 -20.141 1 66.25 93 LEU A O 1
ATOM 735 N N . CYS A 1 94 ? -15.953 -21.375 -21.703 1 61 94 CYS A N 1
ATOM 736 C CA . CYS A 1 94 ? -15.211 -20.438 -20.859 1 61 94 CYS A CA 1
ATOM 737 C C . CYS A 1 94 ? -16 -19.172 -20.609 1 61 94 CYS A C 1
ATOM 739 O O . CYS A 1 94 ? -16.562 -18.578 -21.547 1 61 94 CYS A O 1
ATOM 741 N N . SER A 1 95 ? -16.156 -19.031 -19.297 1 60.38 95 SER A N 1
ATOM 742 C CA . SER A 1 95 ? -16.969 -17.875 -18.891 1 60.38 95 SER A CA 1
ATOM 743 C C . SER A 1 95 ? -16.188 -16.578 -19.047 1 60.38 95 SER A C 1
ATOM 745 O O . SER A 1 95 ? -16.781 -15.492 -19.078 1 60.38 95 SER A O 1
ATOM 747 N N . ASP A 1 96 ? -14.859 -16.578 -19.047 1 64.62 96 ASP A N 1
ATOM 748 C CA . ASP A 1 96 ? -14.125 -15.312 -19.047 1 64.62 96 ASP A CA 1
ATOM 749 C C . ASP A 1 96 ? -13.375 -15.109 -20.359 1 64.62 96 ASP A C 1
ATOM 751 O O . ASP A 1 96 ? -12.453 -14.305 -20.438 1 64.62 96 ASP A O 1
ATOM 755 N N . LYS A 1 97 ? -13.773 -15.539 -21.469 1 72.69 97 LYS A N 1
ATOM 756 C CA . LYS A 1 97 ? -13.391 -15.312 -22.859 1 72.69 97 LYS A CA 1
ATOM 757 C C . LYS A 1 97 ? -11.977 -15.836 -23.125 1 72.69 97 LYS A C 1
ATOM 759 O O . LYS A 1 97 ? -11.43 -15.617 -24.203 1 72.69 97 LYS A O 1
ATOM 764 N N . VAL A 1 98 ? -11.391 -16.469 -22.141 1 80.88 98 VAL A N 1
ATOM 765 C CA . VAL A 1 98 ? -10.039 -16.969 -22.375 1 80.88 98 VAL A CA 1
ATOM 766 C C . VAL A 1 98 ? -10.07 -18.016 -23.469 1 80.88 98 VAL A C 1
ATOM 768 O O . VAL A 1 98 ? -9.078 -18.203 -24.188 1 80.88 98 VAL A O 1
ATOM 771 N N . GLY A 1 99 ? -11.156 -18.625 -23.656 1 77.88 99 GLY A N 1
ATOM 772 C CA . GLY A 1 99 ? -11.336 -19.625 -24.703 1 77.88 99 GLY A CA 1
ATOM 773 C C . GLY A 1 99 ? -11.133 -19.062 -26.094 1 77.88 99 GLY A C 1
ATOM 774 O O . GLY A 1 99 ? -10.75 -19.797 -27.016 1 77.88 99 GLY A O 1
ATOM 775 N N . GLU A 1 100 ? -11.328 -17.812 -26.219 1 81.88 100 GLU A N 1
ATOM 776 C CA . GLU A 1 100 ? -11.156 -17.156 -27.5 1 81.88 100 GLU A CA 1
ATOM 777 C C . GLU A 1 100 ? -9.688 -17.141 -27.922 1 81.88 100 GLU A C 1
ATOM 779 O O . GLU A 1 100 ? -9.375 -16.938 -29.094 1 81.88 100 GLU A O 1
ATOM 784 N N . LEU A 1 101 ? -8.82 -17.359 -26.984 1 89.44 101 LEU A N 1
ATOM 785 C CA . LEU A 1 101 ? -7.387 -17.297 -27.234 1 89.44 101 LEU A CA 1
ATOM 786 C C . LEU A 1 101 ? -6.797 -18.688 -27.406 1 89.44 101 LEU A C 1
ATOM 788 O O . LEU A 1 101 ? -5.578 -18.859 -27.359 1 89.44 101 LEU A O 1
ATOM 792 N N . ASP A 1 102 ? -7.625 -19.688 -27.578 1 88.75 102 ASP A N 1
ATOM 793 C CA . ASP A 1 102 ? -7.195 -21.078 -27.734 1 88.75 102 ASP A CA 1
ATOM 794 C C . ASP A 1 102 ? -6.418 -21.562 -26.516 1 88.75 102 ASP A C 1
ATOM 796 O O . ASP A 1 102 ? -5.359 -22.172 -26.656 1 88.75 102 ASP A O 1
ATOM 800 N N . ILE A 1 103 ? -6.836 -21.078 -25.391 1 92.06 103 ILE A N 1
ATOM 801 C CA . ILE A 1 103 ? -6.27 -21.516 -24.109 1 92.06 103 ILE A CA 1
ATOM 802 C C . ILE A 1 103 ? -7.23 -22.484 -23.438 1 92.06 103 ILE A C 1
ATOM 804 O O . ILE A 1 103 ? -8.43 -22.219 -23.328 1 92.06 103 ILE A O 1
ATOM 808 N N . ILE A 1 104 ? -6.695 -23.578 -23.031 1 88.69 104 ILE A N 1
ATOM 809 C CA . ILE A 1 104 ? -7.48 -24.547 -22.266 1 88.69 104 ILE A CA 1
ATOM 810 C C . ILE A 1 104 ? -7.527 -24.125 -20.797 1 88.69 104 ILE A C 1
ATOM 812 O O . ILE A 1 104 ? -6.484 -23.984 -20.156 1 88.69 104 ILE A O 1
ATOM 816 N N . ASP A 1 105 ? -8.68 -23.984 -20.297 1 89.69 105 ASP A N 1
ATOM 817 C CA . ASP A 1 105 ? -8.844 -23.578 -18.906 1 89.69 105 ASP A CA 1
ATOM 818 C C . ASP A 1 105 ? -9.102 -24.766 -18 1 89.69 105 ASP A C 1
ATOM 820 O O . ASP A 1 105 ? -10.242 -25.203 -17.828 1 89.69 105 ASP A O 1
ATOM 824 N N . LEU A 1 106 ? -8.148 -25.172 -17.297 1 87 106 LEU A N 1
ATOM 825 C CA . LEU A 1 106 ? -8.258 -26.344 -16.438 1 87 106 LEU A CA 1
ATOM 826 C C . LEU A 1 106 ? -8.945 -26 -15.125 1 87 106 LEU A C 1
ATOM 828 O O . LEU A 1 106 ? -9.328 -26.891 -14.367 1 87 106 LEU A O 1
ATOM 832 N N . SER A 1 107 ? -9.016 -24.75 -14.891 1 81.12 107 SER A N 1
ATOM 833 C CA . SER A 1 107 ? -9.695 -24.344 -13.664 1 81.12 107 SER A CA 1
ATOM 834 C C . SER A 1 107 ? -11.203 -24.547 -13.773 1 81.12 107 SER A C 1
ATOM 836 O O . SER A 1 107 ? -11.914 -24.547 -12.766 1 81.12 107 SER A O 1
ATOM 838 N N . GLU A 1 108 ? -11.656 -24.703 -14.961 1 81.12 108 GLU A N 1
ATOM 839 C CA . GLU A 1 108 ? -13.062 -25.016 -15.211 1 81.12 108 GLU A CA 1
ATOM 840 C C . GLU A 1 108 ? -13.328 -26.516 -15.062 1 81.12 108 GLU A C 1
ATOM 842 O O . GLU A 1 108 ? -12.781 -27.328 -15.812 1 81.12 108 GLU A O 1
ATOM 847 N N . PRO A 1 109 ? -14.234 -26.781 -14.18 1 82.31 109 PRO A N 1
ATOM 848 C CA . PRO A 1 109 ? -14.477 -28.203 -13.906 1 82.31 109 PRO A CA 1
ATOM 849 C C . PRO A 1 109 ? -14.93 -28.969 -15.141 1 82.31 109 PRO A C 1
ATOM 851 O O . PRO A 1 109 ? -14.555 -30.141 -15.328 1 82.31 109 PRO A O 1
ATOM 854 N N . THR A 1 110 ? -15.719 -28.344 -15.93 1 81.69 110 THR A N 1
ATOM 855 C CA . THR A 1 110 ? -16.234 -29.016 -17.125 1 81.69 110 THR A CA 1
ATOM 856 C C . THR A 1 110 ? -15.086 -29.359 -18.078 1 81.69 110 THR A C 1
ATOM 858 O O . THR A 1 110 ? -15.055 -30.453 -18.641 1 81.69 110 THR A O 1
ATOM 861 N N . VAL A 1 111 ? -14.242 -28.438 -18.219 1 83.06 111 VAL A N 1
ATOM 862 C CA . VAL A 1 111 ? -13.094 -28.641 -19.094 1 83.06 111 VAL A CA 1
ATOM 863 C C . VAL A 1 111 ? -12.195 -29.734 -18.516 1 83.06 111 VAL A C 1
ATOM 865 O O . VAL A 1 111 ? -11.75 -30.625 -19.25 1 83.06 111 VAL A O 1
ATOM 868 N N . ASN A 1 112 ? -11.992 -29.656 -17.312 1 85.56 112 ASN A N 1
ATOM 869 C CA . ASN A 1 112 ? -11.164 -30.656 -16.641 1 85.56 112 ASN A CA 1
ATOM 870 C C . ASN A 1 112 ? -11.758 -32.062 -16.781 1 85.56 112 ASN A C 1
ATOM 872 O O . ASN A 1 112 ? -11.031 -33.031 -17.016 1 85.56 112 ASN A O 1
ATOM 876 N N . ASN A 1 113 ? -13.008 -32.156 -16.641 1 85.88 113 ASN A N 1
ATOM 877 C CA . ASN A 1 113 ? -13.695 -33.438 -16.781 1 85.88 113 ASN A CA 1
ATOM 878 C C . ASN A 1 113 ? -13.609 -33.969 -18.203 1 85.88 113 ASN A C 1
ATOM 880 O O . ASN A 1 113 ? -13.469 -35.188 -18.422 1 85.88 113 ASN A O 1
ATOM 884 N N . LEU A 1 114 ? -13.727 -33.094 -19.078 1 84.75 114 LEU A N 1
ATOM 885 C CA . LEU A 1 114 ? -13.617 -33.5 -20.484 1 84.75 114 LEU A CA 1
ATOM 886 C C . LEU A 1 114 ? -12.234 -34.062 -20.781 1 84.75 114 LEU A C 1
ATOM 888 O O . LEU A 1 114 ? -12.109 -35.062 -21.5 1 84.75 114 LEU A O 1
ATOM 892 N N . ILE A 1 115 ? -11.289 -33.438 -20.281 1 86.06 115 ILE A N 1
ATOM 893 C CA . ILE A 1 115 ? -9.914 -33.906 -20.484 1 86.06 115 ILE A CA 1
ATOM 894 C C . ILE A 1 115 ? -9.719 -35.281 -19.828 1 86.06 115 ILE A C 1
ATOM 896 O O . ILE A 1 115 ? -9.125 -36.188 -20.422 1 86.06 115 ILE A O 1
ATOM 900 N N . LYS A 1 116 ? -10.219 -35.375 -18.656 1 87.44 116 LYS A N 1
ATOM 901 C CA . LYS A 1 116 ? -10.102 -36.625 -17.922 1 87.44 116 LYS A CA 1
ATOM 902 C C . LYS A 1 116 ? -10.734 -37.781 -18.688 1 87.44 116 LYS A C 1
ATOM 904 O O . LYS A 1 116 ? -10.219 -38.906 -18.672 1 87.44 116 LYS A O 1
ATOM 909 N N . LYS A 1 117 ? -11.75 -37.5 -19.359 1 84.88 117 LYS A N 1
ATOM 910 C CA . LYS A 1 117 ? -12.484 -38.531 -20.094 1 84.88 117 LYS A CA 1
ATOM 911 C C . LYS A 1 117 ? -11.805 -38.844 -21.422 1 84.88 117 LYS A C 1
ATOM 913 O O . LYS A 1 117 ? -11.828 -40 -21.875 1 84.88 117 LYS A O 1
ATOM 918 N N . LYS A 1 118 ? -11.25 -37.844 -22.031 1 83.81 118 LYS A N 1
ATOM 919 C CA . LYS A 1 118 ? -10.727 -38 -23.391 1 83.81 118 LYS A CA 1
ATOM 920 C C . LYS A 1 118 ? -9.289 -38.5 -23.375 1 83.81 118 LYS A C 1
ATOM 922 O O . LYS A 1 118 ? -8.828 -39.094 -24.344 1 83.81 118 LYS A O 1
ATOM 927 N N . PHE A 1 119 ? -8.656 -38.281 -22.266 1 83.94 119 PHE A N 1
ATOM 928 C CA . PHE A 1 119 ? -7.262 -38.688 -22.141 1 83.94 119 PHE A CA 1
ATOM 929 C C . PHE A 1 119 ? -7.145 -40 -21.406 1 83.94 119 PHE A C 1
ATOM 931 O O . PHE A 1 119 ? -8.031 -40.375 -20.625 1 83.94 119 PHE A O 1
ATOM 938 N N . LYS A 1 120 ? -6.094 -40.688 -21.891 1 86.44 120 LYS A N 1
ATOM 939 C CA . LYS A 1 120 ? -5.758 -41.844 -21.062 1 86.44 120 LYS A CA 1
ATOM 940 C C . LYS A 1 120 ? -5.426 -41.406 -19.625 1 86.44 120 LYS A C 1
ATOM 942 O O . LYS A 1 120 ? -4.938 -40.312 -19.406 1 86.44 120 LYS A O 1
ATOM 947 N N . ALA A 1 121 ? -5.738 -42.281 -18.734 1 89.06 121 ALA A N 1
ATOM 948 C CA . ALA A 1 121 ? -5.551 -42 -17.312 1 89.06 121 ALA A CA 1
ATOM 949 C C . ALA A 1 121 ? -4.117 -41.531 -17.031 1 89.06 121 ALA A C 1
ATOM 951 O O . ALA A 1 121 ? -3.896 -40.594 -16.297 1 89.06 121 ALA A O 1
ATOM 952 N N . SER A 1 122 ? -3.229 -42.188 -17.625 1 89.5 122 SER A N 1
ATOM 953 C CA . SER A 1 122 ? -1.821 -41.844 -17.406 1 89.5 122 SER A CA 1
ATOM 954 C C . SER A 1 122 ? -1.474 -40.469 -17.969 1 89.5 122 SER A C 1
ATOM 956 O O . SER A 1 122 ? -0.729 -39.719 -17.344 1 89.5 122 SER A O 1
ATOM 958 N N . GLU A 1 123 ? -1.972 -40.219 -19.125 1 84.75 123 GLU A N 1
ATOM 959 C CA . GLU A 1 123 ? -1.72 -38.938 -19.766 1 84.75 123 GLU A CA 1
ATOM 960 C C . GLU A 1 123 ? -2.346 -37.781 -18.984 1 84.75 123 GLU A C 1
ATOM 962 O O . GLU A 1 123 ? -1.753 -36.719 -18.859 1 84.75 123 GLU A O 1
ATOM 967 N N . TYR A 1 124 ? -3.521 -38.062 -18.484 1 88.88 124 TYR A N 1
ATOM 968 C CA . TYR A 1 124 ? -4.215 -37.094 -17.672 1 88.88 124 TYR A CA 1
ATOM 969 C C . TYR A 1 124 ? -3.438 -36.781 -16.391 1 88.88 124 TYR A C 1
ATOM 971 O O . TYR A 1 124 ? -3.248 -35.625 -16.016 1 88.88 124 TYR A O 1
ATOM 979 N N . GLU A 1 125 ? -3.043 -37.844 -15.781 1 90.5 125 GLU A N 1
ATOM 980 C CA . GLU A 1 125 ? -2.283 -37.688 -14.547 1 90.5 125 GLU A CA 1
ATOM 981 C C . GLU A 1 125 ? -0.976 -36.938 -14.789 1 90.5 125 GLU A C 1
ATOM 983 O O . GLU A 1 125 ? -0.572 -36.094 -13.984 1 90.5 125 GLU A O 1
ATOM 988 N N . GLU A 1 126 ? -0.373 -37.25 -15.836 1 87.19 126 GLU A N 1
ATOM 989 C CA . GLU A 1 126 ? 0.864 -36.562 -16.188 1 87.19 126 GLU A CA 1
ATOM 990 C C . GLU A 1 126 ? 0.618 -35.062 -16.438 1 87.19 126 GLU A C 1
ATOM 992 O O . GLU A 1 126 ? 1.409 -34.219 -16.016 1 87.19 126 GLU A O 1
ATOM 997 N N . LEU A 1 127 ? -0.428 -34.781 -17.094 1 87.44 127 LEU A N 1
ATOM 998 C CA . LEU A 1 127 ? -0.799 -33.406 -17.375 1 87.44 127 LEU A CA 1
ATOM 999 C C . LEU A 1 127 ? -1.066 -32.625 -16.078 1 87.44 127 LEU A C 1
ATOM 1001 O O . LEU A 1 127 ? -0.506 -31.562 -15.852 1 87.44 127 LEU A O 1
ATOM 1005 N N . ILE A 1 128 ? -1.828 -33.219 -15.234 1 88.75 128 ILE A N 1
ATOM 1006 C CA . ILE A 1 128 ? -2.221 -32.562 -13.984 1 88.75 128 ILE A CA 1
ATOM 1007 C C . ILE A 1 128 ? -0.996 -32.375 -13.094 1 88.75 128 ILE A C 1
ATOM 1009 O O . ILE A 1 128 ? -0.831 -31.328 -12.461 1 88.75 128 ILE A O 1
ATOM 1013 N N . ASN A 1 129 ? -0.196 -33.312 -13.102 1 87.69 129 ASN A N 1
ATOM 1014 C CA . ASN A 1 129 ? 1.008 -33.25 -12.281 1 87.69 129 ASN A CA 1
ATOM 1015 C C . ASN A 1 129 ? 1.958 -32.156 -12.789 1 87.69 129 ASN A C 1
ATOM 1017 O O . ASN A 1 129 ? 2.662 -31.531 -12 1 87.69 129 ASN A O 1
ATOM 1021 N N . SER A 1 130 ? 1.963 -32 -14.031 1 86.38 130 SER A N 1
ATOM 1022 C CA . SER A 1 130 ? 2.859 -31.016 -14.633 1 86.38 130 SER A CA 1
ATOM 1023 C C . SER A 1 130 ? 2.377 -29.594 -14.367 1 86.38 130 SER A C 1
ATOM 1025 O O . SER A 1 130 ? 3.172 -28.656 -14.391 1 86.38 130 SER A O 1
ATOM 1027 N N . ILE A 1 131 ? 1.14 -29.469 -14.062 1 89.5 131 ILE A N 1
ATOM 1028 C CA . ILE A 1 131 ? 0.584 -28.125 -14.008 1 89.5 131 ILE A CA 1
ATOM 1029 C C . ILE A 1 131 ? 0.213 -27.781 -12.57 1 89.5 131 ILE A C 1
ATOM 1031 O O . ILE A 1 131 ? 0.222 -26.609 -12.18 1 89.5 131 ILE A O 1
ATOM 1035 N N . SER A 1 132 ? -0.163 -28.75 -11.852 1 90.44 132 SER A N 1
ATOM 1036 C CA . SER A 1 132 ? -0.636 -28.5 -10.492 1 90.44 132 SER A CA 1
ATOM 1037 C C . SER A 1 132 ? 0.529 -28.312 -9.531 1 90.44 132 SER A C 1
ATOM 1039 O O . SER A 1 132 ? 1.563 -28.969 -9.656 1 90.44 132 SER A O 1
ATOM 1041 N N . LEU A 1 133 ? 0.303 -27.375 -8.648 1 93.56 133 LEU A N 1
ATOM 1042 C CA . LEU A 1 133 ? 1.278 -27.141 -7.59 1 93.56 133 LEU A CA 1
ATOM 1043 C C . LEU A 1 133 ? 0.833 -27.797 -6.289 1 93.56 133 LEU A C 1
ATOM 1045 O O . LEU A 1 133 ? -0.357 -27.812 -5.969 1 93.56 133 LEU A O 1
ATOM 1049 N N . LYS A 1 134 ? 1.73 -28.391 -5.637 1 94.38 134 LYS A N 1
ATOM 1050 C CA . LYS A 1 134 ? 1.461 -28.906 -4.297 1 94.38 134 LYS A CA 1
ATOM 1051 C C . LYS A 1 134 ? 1.627 -27.812 -3.246 1 94.38 134 LYS A C 1
ATOM 1053 O O . LYS A 1 134 ? 2.455 -26.906 -3.404 1 94.38 134 LYS A O 1
ATOM 1058 N N . PRO A 1 135 ? 0.819 -27.906 -2.164 1 96.56 135 PRO A N 1
ATOM 1059 C CA . PRO A 1 135 ? 0.991 -26.922 -1.096 1 96.56 135 PRO A CA 1
ATOM 1060 C C . PRO A 1 135 ? 2.43 -26.844 -0.587 1 96.56 135 PRO A C 1
ATOM 1062 O O . PRO A 1 135 ? 3.104 -27.875 -0.479 1 96.56 135 PRO A O 1
ATOM 1065 N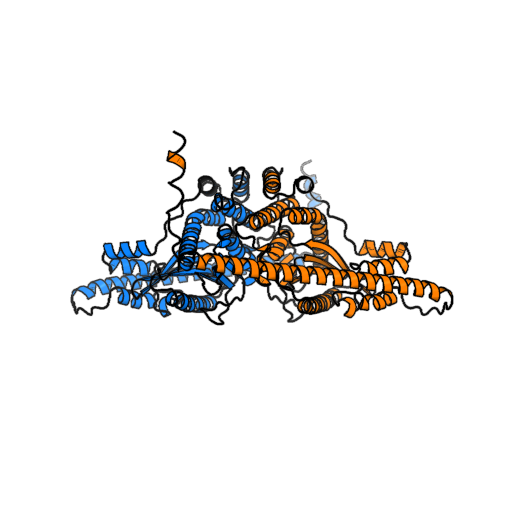 N . ALA A 1 136 ? 2.811 -25.641 -0.327 1 97.06 136 ALA A N 1
ATOM 1066 C CA . ALA A 1 136 ? 4.168 -25.438 0.172 1 97.06 136 ALA A CA 1
ATOM 1067 C C . ALA A 1 136 ? 4.312 -25.969 1.594 1 97.06 136 ALA A C 1
ATOM 1069 O O . ALA A 1 136 ? 3.371 -25.906 2.387 1 97.06 136 ALA A O 1
ATOM 1070 N N . GLN A 1 137 ? 5.477 -26.562 1.78 1 96.06 137 GLN A N 1
ATOM 1071 C CA . GLN A 1 137 ? 5.809 -26.891 3.16 1 96.06 137 GLN A CA 1
ATOM 1072 C C . GLN A 1 137 ? 6.223 -25.656 3.945 1 96.06 137 GLN A C 1
ATOM 1074 O O . GLN A 1 137 ? 7.246 -25.031 3.65 1 96.06 137 GLN A O 1
ATOM 1079 N N . LEU A 1 138 ? 5.438 -25.344 4.949 1 96.88 138 LEU A N 1
ATOM 1080 C CA . LEU A 1 138 ? 5.699 -24.141 5.75 1 96.88 138 LEU A CA 1
ATOM 1081 C C . LEU A 1 138 ? 6.441 -24.516 7.035 1 96.88 138 LEU A C 1
ATOM 1083 O O . LEU A 1 138 ? 6.613 -25.688 7.344 1 96.88 138 LEU A O 1
ATOM 1087 N N . THR A 1 139 ? 6.988 -23.5 7.703 1 95.25 139 THR A N 1
ATOM 1088 C CA . THR A 1 139 ? 7.594 -23.703 9.008 1 95.25 139 THR A CA 1
ATOM 1089 C C . THR A 1 139 ? 6.547 -24.156 10.023 1 95.25 139 THR A C 1
ATOM 1091 O O . THR A 1 139 ? 5.352 -23.891 9.852 1 95.25 139 THR A O 1
ATOM 1094 N N . LEU A 1 140 ? 7.023 -24.766 11.086 1 95.19 140 LEU A N 1
ATOM 1095 C CA . LEU A 1 140 ? 6.121 -25.219 12.141 1 95.19 140 LEU A CA 1
ATOM 1096 C C . LEU A 1 140 ? 5.348 -24.047 12.742 1 95.19 140 LEU A C 1
ATOM 1098 O O . LEU A 1 140 ? 4.18 -24.188 13.102 1 95.19 140 LEU A O 1
ATOM 1102 N N . TYR A 1 141 ? 5.996 -22.938 12.82 1 95.12 141 TYR A N 1
ATOM 1103 C CA . TYR A 1 141 ? 5.348 -21.734 13.352 1 95.12 141 TYR A CA 1
ATOM 1104 C C . TYR A 1 141 ? 4.133 -21.359 12.516 1 95.12 141 TYR A C 1
ATOM 1106 O O . TYR A 1 141 ? 3.057 -21.094 13.055 1 95.12 141 TYR A O 1
ATOM 1114 N N . ALA A 1 142 ? 4.297 -21.359 11.234 1 96.81 142 ALA A N 1
ATOM 1115 C CA . ALA A 1 142 ? 3.225 -20.984 10.32 1 96.81 142 ALA A CA 1
ATOM 1116 C C . ALA A 1 142 ? 2.109 -22.031 10.32 1 96.81 142 ALA A C 1
ATOM 1118 O O . ALA A 1 142 ? 0.927 -21.688 10.32 1 96.81 142 ALA A O 1
ATOM 1119 N N . GLU A 1 143 ? 2.508 -23.297 10.344 1 97.12 143 GLU A N 1
ATOM 1120 C CA . GLU A 1 143 ? 1.524 -24.375 10.375 1 97.12 143 GLU A CA 1
ATOM 1121 C C . GLU A 1 143 ? 0.674 -24.312 11.641 1 97.12 143 GLU A C 1
ATOM 1123 O O . GLU A 1 143 ? -0.547 -24.469 11.578 1 97.12 143 GLU A O 1
ATOM 1128 N N . ASN A 1 144 ? 1.307 -24.062 12.734 1 96.94 144 ASN A N 1
ATOM 1129 C CA . ASN A 1 144 ? 0.598 -23.953 14.008 1 96.94 144 ASN A CA 1
ATOM 1130 C C . ASN A 1 144 ? -0.375 -22.781 14.008 1 96.94 144 ASN A C 1
ATOM 1132 O O . ASN A 1 144 ? -1.472 -22.875 14.562 1 96.94 144 ASN A O 1
ATOM 1136 N N . LEU A 1 145 ? 0.077 -21.703 13.484 1 97.31 145 LEU A N 1
ATOM 1137 C CA . LEU A 1 145 ? -0.802 -20.531 13.414 1 97.31 145 LEU A CA 1
ATOM 1138 C C . LEU A 1 145 ? -2.021 -20.828 12.547 1 97.31 145 LEU A C 1
ATOM 1140 O O . LEU A 1 145 ? -3.145 -20.469 12.906 1 97.31 145 LEU A O 1
ATOM 1144 N N . ILE A 1 146 ? -1.821 -21.469 11.414 1 97.88 146 ILE A N 1
ATOM 1145 C CA . ILE A 1 146 ? -2.922 -21.828 10.523 1 97.88 146 ILE A CA 1
ATOM 1146 C C . ILE A 1 146 ? -3.906 -22.734 11.258 1 97.88 146 ILE A C 1
ATOM 1148 O O . ILE A 1 146 ? -5.121 -22.516 11.203 1 97.88 146 ILE A O 1
ATOM 1152 N N . GLU A 1 147 ? -3.396 -23.703 11.922 1 97.56 147 GLU A N 1
ATOM 1153 C CA . GLU A 1 147 ? -4.238 -24.641 12.664 1 97.56 147 GLU A CA 1
ATOM 1154 C C . GLU A 1 147 ? -5.023 -23.922 13.758 1 97.56 147 GLU A C 1
ATOM 1156 O O . GLU A 1 147 ? -6.23 -24.125 13.906 1 97.56 147 GLU A O 1
ATOM 1161 N N . ALA A 1 148 ? -4.352 -23.062 14.492 1 97.38 148 ALA A N 1
ATOM 1162 C CA . ALA A 1 148 ? -4.988 -22.328 15.586 1 97.38 148 ALA A CA 1
ATOM 1163 C C . ALA A 1 148 ? -6.098 -21.422 15.062 1 97.38 148 ALA A C 1
ATOM 1165 O O . ALA A 1 148 ? -7.184 -21.359 15.641 1 97.38 148 ALA A O 1
ATOM 1166 N N . MET A 1 149 ? -5.836 -20.719 13.992 1 97.31 149 MET A N 1
ATOM 1167 C CA . MET A 1 149 ? -6.82 -19.812 13.422 1 97.31 149 MET A CA 1
ATOM 1168 C C . MET A 1 149 ? -7.984 -20.578 12.805 1 97.31 149 MET A C 1
ATOM 1170 O O . MET A 1 149 ? -9.133 -20.141 12.906 1 97.31 149 MET A O 1
ATOM 1174 N N . SER A 1 150 ? -7.672 -21.672 12.219 1 96.69 150 SER A N 1
ATOM 1175 C CA . SER A 1 150 ? -8.703 -22.484 11.578 1 96.69 150 SER A CA 1
ATOM 1176 C C . SER A 1 150 ? -9.656 -23.078 12.602 1 96.69 150 SER A C 1
ATOM 1178 O O . SER A 1 150 ? -10.836 -23.281 12.32 1 96.69 150 SER A O 1
ATOM 1180 N N . ALA A 1 151 ? -9.211 -23.328 13.758 1 96.06 151 ALA A N 1
ATOM 1181 C CA . ALA A 1 151 ? -9.992 -23.969 14.812 1 96.06 151 ALA A CA 1
ATOM 1182 C C . ALA A 1 151 ? -10.75 -22.922 15.633 1 96.06 151 ALA A C 1
ATOM 1184 O O . ALA A 1 151 ? -11.68 -23.266 16.375 1 96.06 151 ALA A O 1
ATOM 1185 N N . ALA A 1 152 ? -10.406 -21.703 15.484 1 94.5 152 ALA A N 1
ATOM 1186 C CA . ALA A 1 152 ? -10.977 -20.641 16.328 1 94.5 152 ALA A CA 1
ATOM 1187 C C . ALA A 1 152 ? -12.352 -20.219 15.812 1 94.5 152 ALA A C 1
ATOM 1189 O O . ALA A 1 152 ? -12.672 -20.406 14.641 1 94.5 152 ALA A O 1
ATOM 1190 N N . ALA A 1 153 ? -13.172 -19.688 16.812 1 93.44 153 ALA A N 1
ATOM 1191 C CA . ALA A 1 153 ? -14.391 -19 16.375 1 93.44 153 ALA A CA 1
ATOM 1192 C C . ALA A 1 153 ? -14.07 -17.844 15.438 1 93.44 153 ALA A C 1
ATOM 1194 O O . ALA A 1 153 ? -13.094 -17.109 15.648 1 93.44 153 ALA A O 1
ATOM 1195 N N . PRO A 1 154 ? -14.844 -17.703 14.453 1 91.5 154 PRO A N 1
ATOM 1196 C CA . PRO A 1 154 ? -14.531 -16.672 13.469 1 91.5 154 PRO A CA 1
ATOM 1197 C C . PRO A 1 154 ? -14.891 -15.266 13.945 1 91.5 154 PRO A C 1
ATOM 1199 O O . PRO A 1 154 ? -15.711 -14.586 13.32 1 91.5 154 PRO A O 1
ATOM 1202 N N . SER A 1 155 ? -14.297 -14.875 14.984 1 94.5 155 SER A N 1
ATOM 1203 C CA . SER A 1 155 ? -14.398 -13.523 15.539 1 94.5 155 SER A CA 1
ATOM 1204 C C . SER A 1 155 ? -13.055 -12.812 15.516 1 94.5 155 SER A C 1
ATOM 1206 O O . SER A 1 155 ? -12.016 -13.43 15.766 1 94.5 155 SER A O 1
ATOM 1208 N N . ALA A 1 156 ? -13.18 -11.523 15.188 1 93.12 156 ALA A N 1
ATOM 1209 C CA . ALA A 1 156 ? -11.953 -10.727 15.109 1 93.12 156 ALA A CA 1
ATOM 1210 C C . ALA A 1 156 ? -11.203 -10.742 16.438 1 93.12 156 ALA A C 1
ATOM 1212 O O . ALA A 1 156 ? -9.969 -10.852 16.469 1 93.12 156 ALA A O 1
ATOM 1213 N N . ARG A 1 157 ? -11.93 -10.656 17.516 1 91.88 157 ARG A N 1
ATOM 1214 C CA . ARG A 1 157 ? -11.328 -10.656 18.844 1 91.88 157 ARG A CA 1
ATOM 1215 C C . ARG A 1 157 ? -10.57 -11.961 19.094 1 91.88 157 ARG A C 1
ATOM 1217 O O . ARG A 1 157 ? -9.453 -11.945 19.609 1 91.88 157 ARG A O 1
ATOM 1224 N N . ALA A 1 158 ? -11.211 -13.039 18.781 1 94.56 158 ALA A N 1
ATOM 1225 C CA . ALA A 1 158 ? -10.586 -14.344 18.969 1 94.56 158 ALA A CA 1
ATOM 1226 C C . ALA A 1 158 ? -9.328 -14.484 18.125 1 94.56 158 ALA A C 1
ATOM 1228 O O . ALA A 1 158 ? -8.289 -14.945 18.594 1 94.56 158 ALA A O 1
ATOM 1229 N N . LEU A 1 159 ? -9.398 -14.086 16.891 1 95.56 159 LEU A N 1
ATOM 1230 C CA . LEU A 1 159 ? -8.273 -14.188 15.969 1 95.56 159 LEU A CA 1
ATOM 1231 C C . LEU A 1 159 ? -7.121 -13.289 16.422 1 95.56 159 LEU A C 1
ATOM 1233 O O . LEU A 1 159 ? -5.953 -13.68 16.328 1 95.56 159 LEU A O 1
ATOM 1237 N N . ARG A 1 160 ? -7.434 -12.109 16.875 1 93.12 160 ARG A N 1
ATOM 1238 C CA . ARG A 1 160 ? -6.418 -11.203 17.391 1 93.12 160 ARG A CA 1
ATOM 1239 C C . ARG A 1 160 ? -5.688 -11.805 18.578 1 93.12 160 ARG A C 1
ATOM 1241 O O . ARG A 1 160 ? -4.477 -11.641 18.719 1 93.12 160 ARG A O 1
ATOM 1248 N N . LYS A 1 161 ? -6.434 -12.406 19.438 1 91.88 161 LYS A N 1
ATOM 1249 C CA . LYS A 1 161 ? -5.844 -13.055 20.609 1 91.88 161 LYS A CA 1
ATOM 1250 C C . LYS A 1 161 ? -4.879 -14.164 20.188 1 91.88 161 LYS A C 1
ATOM 1252 O O . LYS A 1 161 ? -3.807 -14.312 20.781 1 91.88 161 LYS A O 1
ATOM 1257 N N . ILE A 1 162 ? -5.246 -14.914 19.25 1 94.25 162 ILE A N 1
ATOM 1258 C CA . ILE A 1 162 ? -4.395 -15.984 18.75 1 94.25 162 ILE A CA 1
ATOM 1259 C C . ILE A 1 162 ? -3.107 -15.398 18.172 1 94.25 162 ILE A C 1
ATOM 1261 O O . ILE A 1 162 ? -2.014 -15.898 18.453 1 94.25 162 ILE A O 1
ATOM 1265 N N . LEU A 1 163 ? -3.242 -14.336 17.344 1 92.19 163 LEU A N 1
ATOM 1266 C CA . LEU A 1 163 ? -2.086 -13.695 16.719 1 92.19 163 LEU A CA 1
ATOM 1267 C C . LEU A 1 163 ? -1.126 -13.164 17.781 1 92.19 163 LEU A C 1
ATOM 1269 O O . LEU A 1 163 ? 0.093 -13.273 17.625 1 92.19 163 LEU A O 1
ATOM 1273 N N . LYS A 1 164 ? -1.651 -12.625 18.797 1 87.5 164 LYS A N 1
ATOM 1274 C CA . LYS A 1 164 ? -0.845 -12.047 19.859 1 87.5 164 LYS A CA 1
ATOM 1275 C C . LYS A 1 164 ? -0.092 -13.133 20.625 1 87.5 164 LYS A C 1
ATOM 1277 O O . LYS A 1 164 ? 1.039 -12.922 21.062 1 87.5 164 LYS A O 1
ATOM 1282 N N . ASN A 1 165 ? -0.685 -14.227 20.781 1 86.62 165 ASN A N 1
ATOM 1283 C CA . ASN A 1 165 ? -0.123 -15.273 21.625 1 86.62 165 ASN A CA 1
ATOM 1284 C C . ASN A 1 165 ? 0.601 -16.328 20.781 1 86.62 165 ASN A C 1
ATOM 1286 O O . ASN A 1 165 ? 1.046 -17.344 21.312 1 86.62 165 ASN A O 1
ATOM 1290 N N . CYS A 1 166 ? 0.615 -16.016 19.594 1 83.75 166 CYS A N 1
ATOM 1291 C CA . CYS A 1 166 ? 1.266 -16.969 18.703 1 83.75 166 CYS A CA 1
ATOM 1292 C C . CYS A 1 166 ? 2.75 -17.094 19.031 1 83.75 166 CYS A C 1
ATOM 1294 O O . CYS A 1 166 ? 3.408 -16.078 19.312 1 83.75 166 CYS A O 1
ATOM 1296 N N . ASP A 1 167 ? 3.162 -18.344 19.047 1 81.56 167 ASP A N 1
ATOM 1297 C CA . ASP A 1 167 ? 4.586 -18.594 19.25 1 81.56 167 ASP A CA 1
ATOM 1298 C C . ASP A 1 167 ? 5.391 -18.172 18.016 1 81.56 167 ASP A C 1
ATOM 1300 O O . ASP A 1 167 ? 5.164 -18.688 16.922 1 81.56 167 ASP A O 1
ATOM 1304 N N . THR A 1 168 ? 6.137 -17.141 18.156 1 80.12 168 THR A N 1
ATOM 1305 C CA . THR A 1 168 ? 7.012 -16.672 17.078 1 80.12 168 THR A CA 1
ATOM 1306 C C . THR A 1 168 ? 8.477 -16.734 17.5 1 80.12 168 THR A C 1
ATOM 1308 O O . THR A 1 168 ? 8.781 -16.703 18.688 1 80.12 168 THR A O 1
ATOM 1311 N N . PRO A 1 169 ? 9.273 -16.891 16.516 1 81.81 169 PRO A N 1
ATOM 1312 C CA . PRO A 1 169 ? 10.695 -16.969 16.859 1 81.81 169 PRO A CA 1
ATOM 1313 C C . PRO A 1 169 ? 11.203 -15.734 17.594 1 81.81 169 PRO A C 1
ATOM 1315 O O . PRO A 1 169 ? 10.742 -14.625 17.328 1 81.81 169 PRO A O 1
ATOM 1318 N N . ASN A 1 170 ? 12.133 -15.977 18.484 1 76 170 ASN A N 1
ATOM 1319 C CA . ASN A 1 170 ? 12.734 -14.875 19.234 1 76 170 ASN A CA 1
ATOM 1320 C C . ASN A 1 170 ? 13.547 -13.969 18.312 1 76 170 ASN A C 1
ATOM 1322 O O . ASN A 1 170 ? 13.539 -12.742 18.484 1 76 170 ASN A O 1
ATOM 1326 N N . GLU A 1 171 ? 14.219 -14.719 17.469 1 81.38 171 GLU A N 1
ATOM 1327 C CA . GLU A 1 171 ? 14.977 -14 16.453 1 81.38 171 GLU A CA 1
ATOM 1328 C C . GLU A 1 171 ? 14.438 -14.297 15.055 1 81.38 171 GLU A C 1
ATOM 1330 O O . GLU A 1 171 ? 14.438 -15.445 14.609 1 81.38 171 GLU A O 1
ATOM 1335 N N . ILE A 1 172 ? 14.008 -13.211 14.477 1 80 172 ILE A N 1
ATOM 1336 C CA . ILE A 1 172 ? 13.391 -13.391 13.164 1 80 172 ILE A CA 1
ATOM 1337 C C . ILE A 1 172 ? 14.453 -13.305 12.078 1 80 172 ILE A C 1
ATOM 1339 O O . ILE A 1 172 ? 15.242 -12.352 12.047 1 80 172 ILE A O 1
ATOM 1343 N N . ASP A 1 173 ? 14.547 -14.398 11.398 1 85.12 173 ASP A N 1
ATOM 1344 C CA . ASP A 1 173 ? 15.281 -14.391 10.133 1 85.12 173 ASP A CA 1
ATOM 1345 C C . ASP A 1 173 ? 14.336 -14.188 8.953 1 85.12 173 ASP A C 1
ATOM 1347 O O . ASP A 1 173 ? 13.477 -15.023 8.688 1 85.12 173 ASP A O 1
ATOM 1351 N N . PRO A 1 174 ? 14.516 -13.102 8.227 1 83.62 174 PRO A N 1
ATOM 1352 C CA . PRO A 1 174 ? 13.562 -12.758 7.168 1 83.62 174 PRO A CA 1
ATOM 1353 C C . PRO A 1 174 ? 13.453 -13.844 6.094 1 83.62 174 PRO A C 1
ATOM 1355 O O . PRO A 1 174 ? 12.422 -13.953 5.43 1 83.62 174 PRO A O 1
ATOM 1358 N N . LEU A 1 175 ? 14.453 -14.617 5.93 1 89.06 175 LEU A N 1
ATOM 1359 C CA . LEU A 1 175 ? 14.422 -15.664 4.91 1 89.06 175 LEU A CA 1
ATOM 1360 C C . LEU A 1 175 ? 13.867 -16.969 5.48 1 89.06 175 LEU A C 1
ATOM 1362 O O . LEU A 1 175 ? 13.016 -17.609 4.859 1 89.06 175 LEU A O 1
ATOM 1366 N N . LEU A 1 176 ? 14.266 -17.281 6.688 1 90.56 176 LEU A N 1
ATOM 1367 C CA . LEU A 1 176 ? 13.898 -18.562 7.281 1 90.56 176 LEU A CA 1
ATOM 1368 C C . LEU A 1 176 ? 12.477 -18.531 7.816 1 90.56 176 LEU A C 1
ATOM 1370 O O . LEU A 1 176 ? 11.812 -19.562 7.914 1 90.56 176 LEU A O 1
ATOM 1374 N N . HIS A 1 177 ? 12.078 -17.375 8.148 1 93.38 177 HIS A N 1
ATOM 1375 C CA . HIS A 1 177 ? 10.766 -17.234 8.781 1 93.38 177 HIS A CA 1
ATOM 1376 C C . HIS A 1 177 ? 9.836 -16.375 7.926 1 93.38 177 HIS A C 1
ATOM 1378 O O . HIS A 1 177 ? 9 -15.633 8.461 1 93.38 177 HIS A O 1
ATOM 1384 N N . ALA A 1 178 ? 10.031 -16.469 6.617 1 95 178 ALA A N 1
ATOM 1385 C CA . ALA A 1 178 ? 9.281 -15.633 5.68 1 95 178 ALA A CA 1
ATOM 1386 C C . ALA A 1 178 ? 7.789 -15.93 5.746 1 95 178 ALA A C 1
ATOM 1388 O O . ALA A 1 178 ? 6.961 -15.023 5.633 1 95 178 ALA A O 1
ATOM 1389 N N . ASP A 1 179 ? 7.48 -17.219 5.93 1 96.44 179 ASP A N 1
ATOM 1390 C CA . ASP A 1 179 ? 6.074 -17.625 5.922 1 96.44 179 ASP A CA 1
ATOM 1391 C C . ASP A 1 179 ? 5.344 -17.094 7.152 1 96.44 179 ASP A C 1
ATOM 1393 O O . ASP A 1 179 ? 4.301 -16.438 7.031 1 96.44 179 ASP A O 1
ATOM 1397 N N . ILE A 1 180 ? 5.906 -17.266 8.312 1 95.94 180 ILE A N 1
ATOM 1398 C CA . ILE A 1 180 ? 5.25 -16.797 9.539 1 95.94 180 ILE A CA 1
ATOM 1399 C C . ILE A 1 180 ? 5.242 -15.273 9.57 1 95.94 180 ILE A C 1
ATOM 1401 O O . ILE A 1 180 ? 4.281 -14.664 10.047 1 95.94 180 ILE A O 1
ATOM 1405 N N . SER A 1 181 ? 6.289 -14.656 9.117 1 94.19 181 SER A N 1
ATOM 1406 C CA . SER A 1 181 ? 6.332 -13.195 9.039 1 94.19 181 SER A CA 1
ATOM 1407 C C . SER A 1 181 ? 5.242 -12.656 8.125 1 94.19 181 SER A C 1
ATOM 1409 O O . SER A 1 181 ? 4.535 -11.711 8.477 1 94.19 181 SER A O 1
ATOM 1411 N N . TYR A 1 182 ? 5.137 -13.281 6.961 1 96.25 182 TYR A N 1
ATOM 1412 C CA . TYR A 1 182 ? 4.086 -12.914 6.016 1 96.25 182 TYR A CA 1
ATOM 1413 C C . TYR A 1 182 ? 2.709 -13.008 6.668 1 96.25 182 TYR A C 1
ATOM 1415 O O . TYR A 1 182 ? 1.896 -12.094 6.551 1 96.25 182 TYR A O 1
ATOM 1423 N N . MET A 1 183 ? 2.5 -14.047 7.332 1 96.62 183 MET A N 1
ATOM 1424 C CA . MET A 1 183 ? 1.19 -14.297 7.926 1 96.62 183 MET A CA 1
ATOM 1425 C C . MET A 1 183 ? 0.899 -13.305 9.047 1 96.62 183 MET A C 1
ATOM 1427 O O . MET A 1 183 ? -0.18 -12.711 9.086 1 96.62 183 MET A O 1
ATOM 1431 N N . GLU A 1 184 ? 1.792 -13.078 9.883 1 93.56 184 GLU A N 1
ATOM 1432 C CA . GLU A 1 184 ? 1.583 -12.172 11.008 1 93.56 184 GLU A CA 1
ATOM 1433 C C . GLU A 1 184 ? 1.238 -10.766 10.523 1 93.56 184 GLU A C 1
ATOM 1435 O O . GLU A 1 184 ? 0.277 -10.156 11 1 93.56 184 GLU A O 1
ATOM 1440 N N . VAL A 1 185 ? 2.004 -10.336 9.586 1 93.56 185 VAL A N 1
ATOM 1441 C CA . VAL A 1 185 ? 1.867 -8.953 9.117 1 93.56 185 VAL A CA 1
ATOM 1442 C C . VAL A 1 185 ? 0.565 -8.797 8.336 1 93.56 185 VAL A C 1
ATOM 1444 O O . VAL A 1 185 ? -0.177 -7.836 8.539 1 93.56 185 VAL A O 1
ATOM 1447 N N . THR A 1 186 ? 0.279 -9.711 7.5 1 96.44 186 THR A N 1
ATOM 1448 C CA . THR A 1 186 ? -0.903 -9.586 6.656 1 96.44 186 THR A CA 1
ATOM 1449 C C . THR A 1 186 ? -2.176 -9.805 7.469 1 96.44 186 THR A C 1
ATOM 1451 O O . THR A 1 186 ? -3.162 -9.086 7.297 1 96.44 186 THR A O 1
ATOM 1454 N N . ILE A 1 187 ? -2.121 -10.766 8.391 1 96.38 187 ILE A N 1
ATOM 1455 C CA . ILE A 1 187 ? -3.297 -11.039 9.211 1 96.38 187 ILE A CA 1
ATOM 1456 C C . ILE A 1 187 ? -3.582 -9.844 10.117 1 96.38 187 ILE A C 1
ATOM 1458 O O . ILE A 1 187 ? -4.73 -9.414 10.25 1 96.38 187 ILE A O 1
ATOM 1462 N N . ARG A 1 188 ? -2.562 -9.336 10.68 1 93.81 188 ARG A N 1
ATOM 1463 C CA . ARG A 1 188 ? -2.717 -8.156 11.531 1 93.81 188 ARG A CA 1
ATOM 1464 C C . ARG A 1 188 ? -3.301 -6.988 10.742 1 93.81 188 ARG A C 1
ATOM 1466 O O . ARG A 1 188 ? -4.234 -6.328 11.203 1 93.81 188 ARG A O 1
ATOM 1473 N N . TYR A 1 189 ? -2.732 -6.754 9.625 1 94.56 189 TYR A N 1
ATOM 1474 C CA . TYR A 1 189 ? -3.193 -5.684 8.75 1 94.56 189 TYR A CA 1
ATOM 1475 C C . TYR A 1 189 ? -4.672 -5.848 8.414 1 94.56 189 TYR A C 1
ATOM 1477 O O . TYR A 1 189 ? -5.449 -4.898 8.516 1 94.56 189 TYR A O 1
ATOM 1485 N N . LEU A 1 190 ? -5.062 -7.02 8.086 1 96.31 190 LEU A N 1
ATOM 1486 C CA . LEU A 1 190 ? -6.441 -7.293 7.691 1 96.31 190 LEU A CA 1
ATOM 1487 C C . LEU A 1 190 ? -7.379 -7.176 8.891 1 96.31 190 LEU A C 1
ATOM 1489 O O . LEU A 1 190 ? -8.5 -6.676 8.758 1 96.31 190 LEU A O 1
ATOM 1493 N N . LEU A 1 191 ? -6.938 -7.605 10 1 95.5 191 LEU A N 1
ATOM 1494 C CA . LEU A 1 191 ? -7.738 -7.457 11.211 1 95.5 191 LEU A CA 1
ATOM 1495 C C . LEU A 1 191 ? -7.949 -5.984 11.555 1 95.5 191 LEU A C 1
ATOM 1497 O O . LEU A 1 191 ? -9.039 -5.59 11.977 1 95.5 191 LEU A O 1
ATOM 1501 N N . ASP A 1 192 ? -6.926 -5.195 11.367 1 94.56 192 ASP A N 1
ATOM 1502 C CA . ASP A 1 192 ? -7.055 -3.76 11.594 1 94.56 192 ASP A CA 1
ATOM 1503 C C . ASP A 1 192 ? -8.117 -3.152 10.68 1 94.56 192 ASP A C 1
ATOM 1505 O O . ASP A 1 192 ? -8.914 -2.322 11.109 1 94.56 192 ASP A O 1
ATOM 1509 N N . LEU A 1 193 ? -8.102 -3.559 9.453 1 95.44 193 LEU A N 1
ATOM 1510 C CA . LEU A 1 193 ? -9.102 -3.07 8.5 1 95.44 193 LEU A CA 1
ATOM 1511 C C . LEU A 1 193 ? -10.5 -3.502 8.922 1 95.44 193 LEU A C 1
ATOM 1513 O O . LEU A 1 193 ? -11.43 -2.686 8.938 1 95.44 193 LEU A O 1
ATOM 1517 N N . ILE A 1 194 ? -10.648 -4.75 9.312 1 96 194 ILE A N 1
ATOM 1518 C CA . ILE A 1 194 ? -11.938 -5.348 9.656 1 96 194 ILE A CA 1
ATOM 1519 C C . ILE A 1 194 ? -12.523 -4.641 10.875 1 96 194 ILE A C 1
ATOM 1521 O O . ILE A 1 194 ? -13.727 -4.398 10.938 1 96 194 ILE A O 1
ATOM 1525 N N . GLU A 1 195 ? -11.68 -4.27 11.758 1 94.56 195 GLU A N 1
ATOM 1526 C CA . GLU A 1 195 ? -12.148 -3.75 13.039 1 94.56 195 GLU A CA 1
ATOM 1527 C C . GLU A 1 195 ? -12.219 -2.225 13.023 1 94.56 195 GLU A C 1
ATOM 1529 O O . GLU A 1 195 ? -12.688 -1.609 13.984 1 94.56 195 GLU A O 1
ATOM 1534 N N . SER A 1 196 ? -11.727 -1.641 12 1 94.56 196 SER A N 1
ATOM 1535 C CA . SER A 1 196 ? -11.812 -0.186 11.906 1 94.56 196 SER A CA 1
ATOM 1536 C C . SER A 1 196 ? -13.258 0.282 11.891 1 94.56 196 SER A C 1
ATOM 1538 O O . SER A 1 196 ? -14.164 -0.492 11.57 1 94.56 196 SER A O 1
ATOM 1540 N N . PRO A 1 197 ? -13.547 1.548 12.234 1 94.31 197 PRO A N 1
ATOM 1541 C CA . PRO A 1 197 ? -14.922 2.035 12.328 1 94.31 197 PRO A CA 1
ATOM 1542 C C . PRO A 1 197 ? -15.703 1.85 11.031 1 94.31 197 PRO A C 1
ATOM 1544 O O . PRO A 1 197 ? -16.906 1.59 11.062 1 94.31 197 PRO A O 1
ATOM 1547 N N . ARG A 1 198 ? -15.062 2.062 9.961 1 94.75 198 ARG A N 1
ATOM 1548 C CA . ARG A 1 198 ? -15.625 1.857 8.633 1 94.75 198 ARG A CA 1
ATOM 1549 C C . ARG A 1 198 ? -14.734 0.952 7.793 1 94.75 198 ARG A C 1
ATOM 1551 O O . ARG A 1 198 ? -13.906 1.435 7.016 1 94.75 198 ARG A O 1
ATOM 1558 N N . ASN A 1 199 ? -15.008 -0.344 7.875 1 94.12 199 ASN A N 1
ATOM 1559 C CA . ASN A 1 199 ? -14.211 -1.332 7.156 1 94.12 199 ASN A CA 1
ATOM 1560 C C . ASN A 1 199 ? -14.109 -0.998 5.672 1 94.12 199 ASN A C 1
ATOM 1562 O O . ASN A 1 199 ? -15.094 -1.121 4.938 1 94.12 199 ASN A O 1
ATOM 1566 N N . PRO A 1 200 ? -12.898 -0.6 5.246 1 92.56 200 PRO A N 1
ATOM 1567 C CA . PRO A 1 200 ? -12.773 -0.155 3.855 1 92.56 200 PRO A CA 1
ATOM 1568 C C . PRO A 1 200 ? -13.062 -1.269 2.852 1 92.56 200 PRO A C 1
ATOM 1570 O O . PRO A 1 200 ? -13.367 -0.993 1.689 1 92.56 200 PRO A O 1
ATOM 1573 N N . LEU A 1 201 ? -13 -2.465 3.252 1 94.06 201 LEU A N 1
ATOM 1574 C CA . LEU A 1 201 ? -13.172 -3.604 2.357 1 94.06 201 LEU A CA 1
ATOM 1575 C C . LEU A 1 201 ? -14.656 -3.861 2.086 1 94.06 201 LEU A C 1
ATOM 1577 O O . LEU A 1 201 ? -15 -4.652 1.203 1 94.06 201 LEU A O 1
ATOM 1581 N N . LEU A 1 202 ? -15.492 -3.143 2.803 1 93.5 202 LEU A N 1
ATOM 1582 C CA . LEU A 1 202 ? -16.938 -3.373 2.68 1 93.5 202 LEU A CA 1
ATOM 1583 C C . LEU A 1 202 ? -17.594 -2.227 1.93 1 93.5 202 LEU A C 1
ATOM 1585 O O . LEU A 1 202 ? -18.812 -2.25 1.71 1 93.5 202 LEU A O 1
ATOM 1589 N N . PHE A 1 203 ? -16.781 -1.284 1.502 1 91 203 PHE A N 1
ATOM 1590 C CA . PHE A 1 203 ? -17.359 -0.117 0.852 1 91 203 PHE A CA 1
ATOM 1591 C C . PHE A 1 203 ? -16.797 0.062 -0.551 1 91 203 PHE A C 1
ATOM 1593 O O . PHE A 1 203 ? -15.75 -0.503 -0.881 1 91 203 PHE A O 1
ATOM 1600 N N . ARG A 1 204 ? -17.547 0.78 -1.243 1 90.38 204 ARG A N 1
ATOM 1601 C CA . ARG A 1 204 ? -17.156 1.04 -2.623 1 90.38 204 ARG A CA 1
ATOM 1602 C C . ARG A 1 204 ? -15.859 1.842 -2.682 1 90.38 204 ARG A C 1
ATOM 1604 O O . ARG A 1 204 ? -15.703 2.834 -1.967 1 90.38 204 ARG A O 1
ATOM 1611 N N . ASN A 1 205 ? -14.906 1.338 -3.41 1 89 205 ASN A N 1
ATOM 1612 C CA . ASN A 1 205 ? -13.625 1.992 -3.656 1 89 205 ASN A CA 1
ATOM 1613 C C . ASN A 1 205 ? -13.211 1.885 -5.121 1 89 205 ASN A C 1
ATOM 1615 O O . ASN A 1 205 ? -13.609 0.948 -5.816 1 89 205 ASN A O 1
ATOM 1619 N N . SER A 1 206 ? -12.414 2.904 -5.523 1 90.44 206 SER A N 1
ATOM 1620 C CA . SER A 1 206 ? -11.875 2.852 -6.879 1 90.44 206 SER A CA 1
ATOM 1621 C C . SER A 1 206 ? -10.906 1.687 -7.039 1 90.44 206 SER A C 1
ATOM 1623 O O . SER A 1 206 ? -10.422 1.131 -6.047 1 90.44 206 SER A O 1
ATOM 1625 N N . GLU A 1 207 ? -10.625 1.366 -8.266 1 92.38 207 GLU A N 1
ATOM 1626 C CA . GLU A 1 207 ? -9.758 0.252 -8.633 1 92.38 207 GLU A CA 1
ATOM 1627 C C . GLU A 1 207 ? -8.375 0.404 -8.008 1 92.38 207 GLU A C 1
ATOM 1629 O O . GLU A 1 207 ? -7.906 -0.49 -7.297 1 92.38 207 GLU A O 1
ATOM 1634 N N . ARG A 1 208 ? -7.762 1.521 -8.133 1 91.44 208 ARG A N 1
ATOM 1635 C CA . ARG A 1 208 ? -6.402 1.722 -7.637 1 91.44 208 ARG A CA 1
ATOM 1636 C C . ARG A 1 208 ? -6.375 1.78 -6.113 1 91.44 208 ARG A C 1
ATOM 1638 O O . ARG A 1 208 ? -5.461 1.244 -5.48 1 91.44 208 ARG A O 1
ATOM 1645 N N . THR A 1 209 ? -7.395 2.393 -5.539 1 92.94 209 THR A N 1
ATOM 1646 C CA . THR A 1 209 ? -7.488 2.436 -4.082 1 92.94 209 THR A CA 1
ATOM 1647 C C . THR A 1 209 ? -7.648 1.03 -3.512 1 92.94 209 THR A C 1
ATOM 1649 O O . THR A 1 209 ? -6.977 0.667 -2.545 1 92.94 209 THR A O 1
ATOM 1652 N N . SER A 1 210 ? -8.453 0.257 -4.145 1 93.12 210 SER A N 1
ATOM 1653 C CA . SER A 1 210 ? -8.656 -1.124 -3.719 1 93.12 210 SER A CA 1
ATOM 1654 C C . SER A 1 210 ? -7.367 -1.934 -3.83 1 93.12 210 SER A C 1
ATOM 1656 O O . SER A 1 210 ? -7.051 -2.727 -2.941 1 93.12 210 SER A O 1
ATOM 1658 N N . ALA A 1 211 ? -6.695 -1.711 -4.887 1 93 211 ALA A N 1
ATOM 1659 C CA . ALA A 1 211 ? -5.434 -2.416 -5.102 1 93 211 ALA A CA 1
ATOM 1660 C C . ALA A 1 211 ? -4.441 -2.117 -3.984 1 93 211 ALA A C 1
ATOM 1662 O O . ALA A 1 211 ? -3.762 -3.021 -3.488 1 93 211 ALA A O 1
ATOM 1663 N N . ILE A 1 212 ? -4.438 -0.938 -3.576 1 92.31 212 ILE A N 1
ATOM 1664 C CA . ILE A 1 212 ? -3.477 -0.484 -2.576 1 92.31 212 ILE A CA 1
ATOM 1665 C C . ILE A 1 212 ? -3.812 -1.1 -1.22 1 92.31 212 ILE A C 1
ATOM 1667 O O . ILE A 1 212 ? -2.92 -1.531 -0.487 1 92.31 212 ILE A O 1
ATOM 1671 N N . TYR A 1 213 ? -5.043 -1.261 -0.95 1 90.75 213 TYR A N 1
ATOM 1672 C CA . TYR A 1 213 ? -5.469 -1.832 0.323 1 90.75 213 TYR A CA 1
ATOM 1673 C C . TYR A 1 213 ? -5.203 -3.332 0.362 1 90.75 213 TYR A C 1
ATOM 1675 O O . TYR A 1 213 ? -5.016 -3.908 1.436 1 90.75 213 TYR A O 1
ATOM 1683 N N . LEU A 1 214 ? -5.172 -3.906 -0.807 1 92.44 214 LEU A N 1
ATOM 1684 C CA . LEU A 1 214 ? -5.234 -5.363 -0.752 1 92.44 214 LEU A CA 1
ATOM 1685 C C . LEU A 1 214 ? -4.035 -5.984 -1.455 1 92.44 214 LEU A C 1
ATOM 1687 O O . LEU A 1 214 ? -3.047 -6.344 -0.808 1 92.44 214 LEU A O 1
ATOM 1691 N N . ILE A 1 215 ? -4.07 -5.969 -2.744 1 90.81 215 ILE A N 1
ATOM 1692 C CA . ILE A 1 215 ? -3.199 -6.82 -3.545 1 90.81 215 ILE A CA 1
ATOM 1693 C C . ILE A 1 215 ? -1.76 -6.32 -3.449 1 90.81 215 ILE A C 1
ATOM 1695 O O . ILE A 1 215 ? -0.829 -7.113 -3.287 1 90.81 215 ILE A O 1
ATOM 1699 N N . THR A 1 216 ? -1.591 -5.047 -3.537 1 94.75 216 THR A N 1
ATOM 1700 C CA . THR A 1 216 ? -0.229 -4.527 -3.518 1 94.75 216 THR A CA 1
ATOM 1701 C C . THR A 1 216 ? 0.447 -4.832 -2.184 1 94.75 216 THR A C 1
ATOM 1703 O O . THR A 1 216 ? 1.606 -5.25 -2.15 1 94.75 216 THR A O 1
ATOM 1706 N N . TYR A 1 217 ? -0.312 -4.703 -1.165 1 93.88 217 TYR A N 1
ATOM 1707 C CA . TYR A 1 217 ? 0.228 -4.992 0.159 1 93.88 217 TYR A CA 1
ATOM 1708 C C . TYR A 1 217 ? 0.562 -6.473 0.301 1 93.88 217 TYR A C 1
ATOM 1710 O O . TYR A 1 217 ? 1.666 -6.832 0.719 1 93.88 217 TYR A O 1
ATOM 1718 N N . MET A 1 218 ? -0.28 -7.293 -0.062 1 96 218 MET A N 1
ATOM 1719 C CA . MET A 1 218 ? -0.125 -8.734 0.084 1 96 218 MET A CA 1
ATOM 1720 C C . MET A 1 218 ? 1.049 -9.25 -0.745 1 96 218 MET A C 1
ATOM 1722 O O . MET A 1 218 ? 1.873 -10.016 -0.252 1 96 218 MET A O 1
ATOM 1726 N N . LEU A 1 219 ? 1.131 -8.773 -1.91 1 97.56 219 LEU A N 1
ATOM 1727 C CA . LEU A 1 219 ? 2.17 -9.266 -2.811 1 97.56 219 LEU A CA 1
ATOM 1728 C C . LEU A 1 219 ? 3.537 -8.727 -2.412 1 97.56 219 LEU A C 1
ATOM 1730 O O . LEU A 1 219 ? 4.539 -9.438 -2.484 1 97.56 219 LEU A O 1
ATOM 1734 N N . ASN A 1 220 ? 3.549 -7.453 -1.984 1 96.19 220 ASN A N 1
ATOM 1735 C CA . ASN A 1 220 ? 4.812 -6.914 -1.496 1 96.19 220 ASN A CA 1
ATOM 1736 C C . ASN A 1 220 ? 5.355 -7.727 -0.325 1 96.19 220 ASN A C 1
ATOM 1738 O O . ASN A 1 220 ? 6.539 -8.062 -0.291 1 96.19 220 ASN A O 1
ATOM 1742 N N . GLN A 1 221 ? 4.465 -8.055 0.54 1 96.12 221 GLN A N 1
ATOM 1743 C CA . GLN A 1 221 ? 4.879 -8.828 1.706 1 96.12 221 GLN A CA 1
ATOM 1744 C C . GLN A 1 221 ? 5.27 -10.25 1.314 1 96.12 221 GLN A C 1
ATOM 1746 O O . GLN A 1 221 ? 6.219 -10.812 1.861 1 96.12 221 GLN A O 1
ATOM 1751 N N . LEU A 1 222 ? 4.582 -10.758 0.376 1 98 222 LEU A N 1
ATOM 1752 C CA . LEU A 1 222 ? 4.797 -12.141 -0.043 1 98 222 LEU A CA 1
ATOM 1753 C C . LEU A 1 222 ? 6.191 -12.32 -0.637 1 98 222 LEU A C 1
ATOM 1755 O O . LEU A 1 222 ? 6.859 -13.312 -0.37 1 98 222 LEU A O 1
ATOM 1759 N N . PHE A 1 223 ? 6.633 -11.414 -1.386 1 97.75 223 PHE A N 1
ATOM 1760 C CA . PHE A 1 223 ? 7.867 -11.578 -2.137 1 97.75 223 PHE A CA 1
ATOM 1761 C C . PHE A 1 223 ? 9.023 -10.852 -1.457 1 97.75 223 PHE A C 1
ATOM 1763 O O . PHE A 1 223 ? 10.133 -10.812 -1.982 1 97.75 223 PHE A O 1
ATOM 1770 N N . LEU A 1 224 ? 8.711 -10.32 -0.314 1 96.25 224 LEU A N 1
ATOM 1771 C CA . LEU A 1 224 ? 9.727 -9.523 0.372 1 96.25 224 LEU A CA 1
ATOM 1772 C C . LEU A 1 224 ? 10.977 -10.344 0.638 1 96.25 224 LEU A C 1
ATOM 1774 O O . LEU A 1 224 ? 12.094 -9.844 0.491 1 96.25 224 LEU A O 1
ATOM 1778 N N . SER A 1 225 ? 10.906 -11.586 0.977 1 95.69 225 SER A N 1
ATOM 1779 C CA . SER A 1 225 ? 12.031 -12.453 1.318 1 95.69 225 SER A CA 1
ATOM 1780 C C . SER A 1 225 ? 12.852 -12.812 0.082 1 95.69 225 SER A C 1
ATOM 1782 O O . SER A 1 225 ? 13.961 -13.328 0.195 1 95.69 225 SER A O 1
ATOM 1784 N N . HIS A 1 226 ? 12.352 -12.555 -1.071 1 96.81 226 HIS A N 1
ATOM 1785 C CA . HIS A 1 226 ? 13.039 -12.883 -2.314 1 96.81 226 HIS A CA 1
ATOM 1786 C C . HIS A 1 226 ? 13.164 -11.656 -3.217 1 96.81 226 HIS A C 1
ATOM 1788 O O . HIS A 1 226 ? 13.195 -11.789 -4.441 1 96.81 226 HIS A O 1
ATOM 1794 N N . ASN A 1 227 ? 13.148 -10.516 -2.539 1 95.31 227 ASN A N 1
ATOM 1795 C CA . ASN A 1 227 ? 13.172 -9.297 -3.34 1 95.31 227 ASN A CA 1
ATOM 1796 C C . ASN A 1 227 ? 14.555 -9.039 -3.926 1 95.31 227 ASN A C 1
ATOM 1798 O O . ASN A 1 227 ? 14.75 -8.062 -4.652 1 95.31 227 ASN A O 1
ATOM 1802 N N . ASP A 1 228 ? 15.578 -9.875 -3.68 1 95.19 228 ASP A N 1
ATOM 1803 C CA . ASP A 1 228 ? 16.859 -9.844 -4.359 1 95.19 228 ASP A CA 1
ATOM 1804 C C . ASP A 1 228 ? 16.797 -10.578 -5.699 1 95.19 228 ASP A C 1
ATOM 1806 O O . ASP A 1 228 ? 17.688 -10.43 -6.535 1 95.19 228 ASP A O 1
ATOM 1810 N N . ILE A 1 229 ? 15.75 -11.289 -5.844 1 96.44 229 ILE A N 1
ATOM 1811 C CA . ILE A 1 229 ? 15.562 -12.055 -7.07 1 96.44 229 ILE A CA 1
ATOM 1812 C C . ILE A 1 229 ? 14.555 -11.344 -7.973 1 96.44 229 ILE A C 1
ATOM 1814 O O . ILE A 1 229 ? 14.797 -11.18 -9.172 1 96.44 229 ILE A O 1
ATOM 1818 N N . LEU A 1 230 ? 13.43 -10.961 -7.363 1 96.69 230 LEU A N 1
ATOM 1819 C CA . LEU A 1 230 ? 12.328 -10.352 -8.102 1 96.69 230 LEU A CA 1
ATOM 1820 C C . LEU A 1 230 ? 11.922 -9.031 -7.465 1 96.69 230 LEU A C 1
ATOM 1822 O O . LEU A 1 230 ? 11.984 -8.875 -6.242 1 96.69 230 LEU A O 1
ATOM 1826 N N . GLU A 1 231 ? 11.43 -8.156 -8.281 1 93.12 231 GLU A N 1
ATOM 1827 C CA . GLU A 1 231 ? 10.93 -6.883 -7.777 1 93.12 231 GLU A CA 1
ATOM 1828 C C . GLU A 1 231 ? 9.672 -6.449 -8.523 1 93.12 231 GLU A C 1
ATOM 1830 O O . GLU A 1 231 ? 9.531 -6.711 -9.719 1 93.12 231 GLU A O 1
ATOM 1835 N N . PHE A 1 232 ? 8.844 -5.707 -7.801 1 94 232 PHE A N 1
ATOM 1836 C CA . PHE A 1 232 ? 7.59 -5.258 -8.383 1 94 232 PHE A CA 1
ATOM 1837 C C . PHE A 1 232 ? 7.727 -3.854 -8.953 1 94 232 PHE A C 1
ATOM 1839 O O . PHE A 1 232 ? 8.43 -3.014 -8.391 1 94 232 PHE A O 1
ATOM 1846 N N . GLY A 1 233 ? 7.109 -3.619 -10.07 1 94.06 233 GLY A N 1
ATOM 1847 C CA . GLY A 1 233 ? 6.668 -2.311 -10.523 1 94.06 233 GLY A CA 1
ATOM 1848 C C . GLY A 1 233 ? 5.16 -2.139 -10.469 1 94.06 233 GLY A C 1
ATOM 1849 O O . GLY A 1 233 ? 4.418 -2.939 -11.047 1 94.06 233 GLY A O 1
ATOM 1850 N N . TRP A 1 234 ? 4.723 -1.073 -9.758 1 95.12 234 TRP A N 1
ATOM 1851 C CA . TRP A 1 234 ? 3.287 -0.961 -9.508 1 95.12 234 TRP A CA 1
ATOM 1852 C C . TRP A 1 234 ? 2.686 0.189 -10.312 1 95.12 234 TRP A C 1
ATOM 1854 O O . TRP A 1 234 ? 3.289 1.258 -10.422 1 95.12 234 TRP A O 1
ATOM 1864 N N . ILE A 1 235 ? 1.535 -0.05 -10.805 1 92.81 235 ILE A N 1
ATOM 1865 C CA . ILE A 1 235 ? 0.537 0.86 -11.359 1 92.81 235 ILE A CA 1
ATOM 1866 C C . ILE A 1 235 ? 1.073 1.509 -12.633 1 92.81 235 ILE A C 1
ATOM 1868 O O . ILE A 1 235 ? 2.021 2.297 -12.578 1 92.81 235 ILE A O 1
ATOM 1872 N N . GLU A 1 236 ? 0.514 1.202 -13.758 1 91.12 236 GLU A N 1
ATOM 1873 C CA . GLU A 1 236 ? 0.715 1.748 -15.102 1 91.12 236 GLU A CA 1
ATOM 1874 C C . GLU A 1 236 ? 2.148 1.53 -15.578 1 91.12 236 GLU A C 1
ATOM 1876 O O . GLU A 1 236 ? 2.787 2.453 -16.078 1 91.12 236 GLU A O 1
ATOM 1881 N N . ASN A 1 237 ? 2.602 0.356 -15.305 1 90.62 237 ASN A N 1
ATOM 1882 C CA . ASN A 1 237 ? 3.93 -0.015 -15.789 1 90.62 237 ASN A CA 1
ATOM 1883 C C . ASN A 1 237 ? 3.857 -0.747 -17.125 1 90.62 237 ASN A C 1
ATOM 1885 O O . ASN A 1 237 ? 2.881 -1.444 -17.406 1 90.62 237 ASN A O 1
ATOM 1889 N N . GLU A 1 238 ? 4.902 -0.526 -17.797 1 90.44 238 GLU A N 1
ATOM 1890 C CA . GLU A 1 238 ? 5.047 -1.232 -19.062 1 90.44 238 GLU A CA 1
ATOM 1891 C C . GLU A 1 238 ? 6.191 -2.24 -19 1 90.44 238 GLU A C 1
ATOM 1893 O O . GLU A 1 238 ? 7.09 -2.121 -18.172 1 90.44 238 GLU A O 1
ATOM 1898 N N . CYS A 1 239 ? 6.043 -3.258 -19.734 1 86.81 239 CYS A N 1
ATOM 1899 C CA . CYS A 1 239 ? 7.184 -4.164 -19.828 1 86.81 239 CYS A CA 1
ATOM 1900 C C . CYS A 1 239 ? 7.551 -4.41 -21.297 1 86.81 239 CYS A C 1
ATOM 1902 O O . CYS A 1 239 ? 6.703 -4.297 -22.172 1 86.81 239 CYS A O 1
ATOM 1904 N N . CYS A 1 240 ? 8.727 -4.758 -21.516 1 82.25 240 CYS A N 1
ATOM 1905 C CA . CYS A 1 240 ? 9.312 -4.867 -22.859 1 82.25 240 CYS A CA 1
ATOM 1906 C C . CYS A 1 240 ? 8.562 -5.887 -23.703 1 82.25 240 CYS A C 1
ATOM 1908 O O . CYS A 1 240 ? 8.273 -5.633 -24.875 1 82.25 240 CYS A O 1
ATOM 1910 N N . THR A 1 241 ? 8.203 -6.93 -23.125 1 86.31 241 THR A N 1
ATOM 1911 C CA . THR A 1 241 ? 7.629 -8.047 -23.875 1 86.31 241 THR A CA 1
ATOM 1912 C C . THR A 1 241 ? 6.203 -7.73 -24.312 1 86.31 241 THR A C 1
ATOM 1914 O O . THR A 1 241 ? 5.719 -8.273 -25.297 1 86.31 241 THR A O 1
ATOM 1917 N N . THR A 1 242 ? 5.578 -6.844 -23.609 1 89.19 242 THR A N 1
ATOM 1918 C CA . THR A 1 242 ? 4.176 -6.578 -23.906 1 89.19 242 THR A CA 1
ATOM 1919 C C . THR A 1 242 ? 4.008 -5.191 -24.516 1 89.19 242 THR A C 1
ATOM 1921 O O . THR A 1 242 ? 2.883 -4.707 -24.672 1 89.19 242 THR A O 1
ATOM 1924 N N . GLY A 1 243 ? 5.078 -4.602 -24.797 1 87 243 GLY A N 1
ATOM 1925 C CA . GLY A 1 243 ? 5.027 -3.32 -25.484 1 87 243 GLY A CA 1
ATOM 1926 C C . GLY A 1 243 ? 4.547 -2.188 -24.594 1 87 243 GLY A C 1
ATOM 1927 O O . GLY A 1 243 ? 5.047 -2.008 -23.484 1 87 243 GLY A O 1
ATOM 1928 N N . LYS A 1 244 ? 3.521 -1.461 -25.141 1 88.5 244 LYS A N 1
ATOM 1929 C CA . LYS A 1 244 ? 3.084 -0.244 -24.469 1 88.5 244 LYS A CA 1
ATOM 1930 C C . LYS A 1 244 ? 1.872 -0.515 -23.578 1 88.5 244 LYS A C 1
ATOM 1932 O O . LYS A 1 244 ? 1.273 0.417 -23.047 1 88.5 244 LYS A O 1
ATOM 1937 N N . THR A 1 245 ? 1.602 -1.763 -23.5 1 92.5 245 THR A N 1
ATOM 1938 C CA . THR A 1 245 ? 0.485 -2.1 -22.625 1 92.5 245 THR A CA 1
ATOM 1939 C C . THR A 1 245 ? 0.823 -1.785 -21.172 1 92.5 245 THR A C 1
ATOM 1941 O O . THR A 1 245 ? 1.894 -2.154 -20.672 1 92.5 245 THR A O 1
ATOM 1944 N N . LYS A 1 246 ? -0.133 -1.109 -20.5 1 92.94 246 LYS A N 1
ATOM 1945 C CA . LYS A 1 246 ? 0.082 -0.731 -19.094 1 92.94 246 LYS A CA 1
ATOM 1946 C C . LYS A 1 246 ? -0.538 -1.752 -18.156 1 92.94 246 LYS A C 1
ATOM 1948 O O . LYS A 1 246 ? -1.639 -2.248 -18.391 1 92.94 246 LYS A O 1
ATOM 1953 N N . TRP A 1 247 ? 0.22 -2.006 -17.141 1 94.88 247 TRP A N 1
ATOM 1954 C CA . TRP A 1 247 ? -0.217 -3.008 -16.172 1 94.88 247 TRP A CA 1
ATOM 1955 C C . TRP A 1 247 ? -0.307 -2.408 -14.766 1 94.88 247 TRP A C 1
ATOM 1957 O O . TRP A 1 247 ? 0.387 -1.438 -14.453 1 94.88 247 TRP A O 1
ATOM 1967 N N . ASP A 1 248 ? -1.159 -3.02 -13.945 1 94.62 248 ASP A N 1
ATOM 1968 C CA . ASP A 1 248 ? -1.286 -2.598 -12.555 1 94.62 248 ASP A CA 1
ATOM 1969 C C . ASP A 1 248 ? -0.086 -3.055 -11.727 1 94.62 248 ASP A C 1
ATOM 1971 O O . ASP A 1 248 ? 0.267 -2.422 -10.727 1 94.62 248 ASP A O 1
ATOM 1975 N N . GLY A 1 249 ? 0.492 -4.137 -12.07 1 96.19 249 GLY A N 1
ATOM 1976 C CA . GLY A 1 249 ? 1.716 -4.629 -11.453 1 96.19 249 GLY A CA 1
ATOM 1977 C C . GLY A 1 249 ? 2.51 -5.551 -12.367 1 96.19 249 GLY A C 1
ATOM 1978 O O . GLY A 1 249 ? 1.934 -6.266 -13.188 1 96.19 249 GLY A O 1
ATOM 1979 N N . ILE A 1 250 ? 3.744 -5.41 -12.281 1 96.12 250 ILE A N 1
ATOM 1980 C CA . ILE A 1 250 ? 4.656 -6.297 -12.992 1 96.12 250 ILE A CA 1
ATOM 1981 C C . ILE A 1 250 ? 5.742 -6.797 -12.047 1 96.12 250 ILE A C 1
ATOM 1983 O O . ILE A 1 250 ? 6.262 -6.031 -11.227 1 96.12 250 ILE A O 1
ATOM 1987 N N . LEU A 1 251 ? 5.969 -8.055 -12.102 1 96.88 251 LEU A N 1
ATOM 1988 C CA . LEU A 1 251 ? 7.082 -8.656 -11.375 1 96.88 251 LEU A CA 1
ATOM 1989 C C . LEU A 1 251 ? 8.219 -9.023 -12.328 1 96.88 251 LEU A C 1
ATOM 1991 O O . LEU A 1 251 ? 8.039 -9.859 -13.219 1 96.88 251 LEU A O 1
ATOM 1995 N N . PHE A 1 252 ? 9.359 -8.422 -12.164 1 94.06 252 PHE A N 1
ATOM 1996 C CA . PHE A 1 252 ? 10.469 -8.648 -13.086 1 94.06 252 PHE A CA 1
ATOM 1997 C C . PHE A 1 252 ? 11.711 -9.109 -12.336 1 94.06 252 PHE A C 1
ATOM 1999 O O . PHE A 1 252 ? 11.789 -8.984 -11.117 1 94.06 252 PHE A O 1
ATOM 2006 N N . LEU A 1 253 ? 12.594 -9.594 -13.086 1 95.25 253 LEU A N 1
ATOM 2007 C CA . LEU A 1 253 ? 13.867 -10.078 -12.555 1 95.25 253 LEU A CA 1
ATOM 2008 C C . LEU A 1 253 ? 14.766 -8.914 -12.164 1 95.25 253 LEU A C 1
ATOM 2010 O O . LEU A 1 253 ? 14.953 -7.977 -12.945 1 95.25 253 LEU A O 1
ATOM 2014 N N . VAL A 1 254 ? 15.258 -9.055 -10.922 1 94.44 254 VAL A N 1
ATOM 2015 C CA . VAL A 1 254 ? 16.188 -8.031 -10.477 1 94.44 254 VAL A CA 1
ATOM 2016 C C . VAL A 1 254 ? 17.438 -8.055 -11.352 1 94.44 254 VAL A C 1
ATOM 2018 O O . VAL A 1 254 ? 18.031 -9.117 -11.586 1 94.44 254 VAL A O 1
ATOM 2021 N N . GLY A 1 255 ? 17.859 -6.922 -11.844 1 89.06 255 GLY A N 1
ATOM 2022 C CA . GLY A 1 255 ? 19.031 -6.828 -12.695 1 89.06 255 GLY A CA 1
ATOM 2023 C C . GLY A 1 255 ? 18.703 -6.895 -14.172 1 89.06 255 GLY A C 1
ATOM 2024 O O . GLY A 1 255 ? 19.531 -6.559 -15.023 1 89.06 255 GLY A O 1
ATOM 2025 N N . ASP A 1 256 ? 17.469 -7.363 -14.5 1 91.12 256 ASP A N 1
ATOM 2026 C CA . ASP A 1 256 ? 17.016 -7.449 -15.883 1 91.12 256 ASP A CA 1
ATOM 2027 C C . ASP A 1 256 ? 15.516 -7.203 -15.992 1 91.12 256 ASP A C 1
ATOM 2029 O O . ASP A 1 256 ? 14.727 -8.148 -15.984 1 91.12 256 ASP A O 1
ATOM 2033 N N . GLN A 1 257 ? 15.102 -6.07 -16.266 1 86.38 257 GLN A N 1
ATOM 2034 C CA . GLN A 1 257 ? 13.703 -5.672 -16.266 1 86.38 257 GLN A CA 1
ATOM 2035 C C . GLN A 1 257 ? 12.984 -6.176 -17.516 1 86.38 257 GLN A C 1
ATOM 2037 O O . GLN A 1 257 ? 11.758 -6.098 -17.609 1 86.38 257 GLN A O 1
ATOM 2042 N N . ASN A 1 258 ? 13.734 -6.734 -18.406 1 87.94 258 ASN A N 1
ATOM 2043 C CA . ASN A 1 258 ? 13.117 -7.289 -19.594 1 87.94 258 ASN A CA 1
ATOM 2044 C C . ASN A 1 258 ? 12.508 -8.664 -19.328 1 87.94 258 ASN A C 1
ATOM 2046 O O . ASN A 1 258 ? 11.719 -9.164 -20.125 1 87.94 258 ASN A O 1
ATOM 2050 N N . VAL A 1 259 ? 12.945 -9.234 -18.281 1 92.56 259 VAL A N 1
ATOM 2051 C CA . VAL A 1 259 ? 12.414 -10.547 -17.891 1 92.56 259 VAL A CA 1
ATOM 2052 C C . VAL A 1 259 ? 11.266 -10.375 -16.906 1 92.56 259 VAL A C 1
ATOM 2054 O O . VAL A 1 259 ? 11.484 -10.023 -15.742 1 92.56 259 VAL A O 1
ATOM 2057 N N . THR A 1 260 ? 10.102 -10.648 -17.406 1 94.12 260 THR A N 1
ATOM 2058 C CA . THR A 1 260 ? 8.891 -10.562 -16.609 1 94.12 260 THR A CA 1
ATOM 2059 C C . THR A 1 260 ? 8.297 -11.945 -16.375 1 94.12 260 THR A C 1
ATOM 2061 O O . THR A 1 260 ? 8.047 -12.688 -17.328 1 94.12 260 THR A O 1
ATOM 2064 N N . THR A 1 261 ? 8.031 -12.18 -15.102 1 94.5 261 THR A N 1
ATOM 2065 C CA . THR A 1 261 ? 7.492 -13.5 -14.781 1 94.5 261 THR A CA 1
ATOM 2066 C C . THR A 1 261 ? 6 -13.414 -14.484 1 94.5 261 THR A C 1
ATOM 2068 O O . THR A 1 261 ? 5.266 -14.383 -14.672 1 94.5 261 THR A O 1
ATOM 2071 N N . THR A 1 262 ? 5.582 -12.312 -13.945 1 97.62 262 THR A N 1
ATOM 2072 C CA . THR A 1 262 ? 4.223 -12.227 -13.422 1 97.62 262 THR A CA 1
ATOM 2073 C C . THR A 1 262 ? 3.588 -10.891 -13.797 1 97.62 262 THR A C 1
ATOM 2075 O O . THR A 1 262 ? 4.219 -9.836 -13.664 1 97.62 262 THR A O 1
ATOM 2078 N N . LEU A 1 263 ? 2.402 -10.914 -14.281 1 97.62 263 LEU A N 1
ATOM 2079 C CA . LEU A 1 263 ? 1.576 -9.727 -14.461 1 97.62 263 LEU A CA 1
ATOM 2080 C C . LEU A 1 263 ? 0.459 -9.68 -13.43 1 97.62 263 LEU A C 1
ATOM 2082 O O . LEU A 1 263 ? -0.096 -10.711 -13.055 1 97.62 263 LEU A O 1
ATOM 2086 N N . VAL A 1 264 ? 0.167 -8.508 -12.969 1 97.5 264 VAL A N 1
ATOM 2087 C CA . VAL A 1 264 ? -0.928 -8.281 -12.031 1 97.5 264 VAL A CA 1
ATOM 2088 C C . VAL A 1 264 ? -1.965 -7.352 -12.656 1 97.5 264 VAL A C 1
ATOM 2090 O O . VAL A 1 264 ? -1.618 -6.305 -13.203 1 97.5 264 VAL A O 1
ATOM 2093 N N . GLU A 1 265 ? -3.227 -7.742 -12.578 1 95.81 265 GLU A N 1
ATOM 2094 C CA . GLU A 1 265 ? -4.301 -6.945 -13.164 1 95.81 265 GLU A CA 1
ATOM 2095 C C . GLU A 1 265 ? -5.512 -6.887 -12.242 1 95.81 265 GLU A C 1
ATOM 2097 O O . GLU A 1 265 ? -5.988 -7.922 -11.766 1 95.81 265 GLU A O 1
ATOM 2102 N N . PHE A 1 266 ? -5.996 -5.719 -11.977 1 92.31 266 PHE A N 1
ATOM 2103 C CA . PHE A 1 266 ? -7.227 -5.48 -11.227 1 92.31 266 PHE A CA 1
ATOM 2104 C C . PHE A 1 266 ? -8.344 -5.035 -12.156 1 92.31 266 PHE A C 1
ATOM 2106 O O . PHE A 1 266 ? -8.211 -4.047 -12.883 1 92.31 266 PHE A O 1
ATOM 2113 N N . SER A 1 267 ? -9.391 -5.836 -12.109 1 91.06 267 SER A N 1
ATOM 2114 C CA . SER A 1 267 ? -10.531 -5.496 -12.953 1 91.06 267 SER A CA 1
ATOM 2115 C C . SER A 1 267 ? -11.656 -4.859 -12.141 1 91.06 267 SER A C 1
ATOM 2117 O O . SER A 1 267 ? -12.648 -5.516 -11.82 1 91.06 267 SER A O 1
ATOM 2119 N N . GLY A 1 268 ? -11.445 -3.666 -11.734 1 89.31 268 GLY A N 1
ATOM 2120 C CA . GLY A 1 268 ? -12.422 -2.941 -10.93 1 89.31 268 GLY A CA 1
ATOM 2121 C C . GLY A 1 268 ? -12.023 -2.805 -9.477 1 89.31 268 GLY A C 1
ATOM 2122 O O . GLY A 1 268 ? -11.023 -3.389 -9.047 1 89.31 268 GLY A O 1
ATOM 2123 N N . GLY A 1 269 ? -12.797 -2.016 -8.758 1 89.56 269 GLY A N 1
ATOM 2124 C CA . GLY A 1 269 ? -12.562 -1.818 -7.336 1 89.56 269 GLY A CA 1
ATOM 2125 C C . GLY A 1 269 ? -13.484 -2.645 -6.457 1 89.56 269 GLY A C 1
ATOM 2126 O O . GLY A 1 269 ? -14.148 -3.562 -6.938 1 89.56 269 GLY A O 1
ATOM 2127 N N . LEU A 1 270 ? -13.336 -2.441 -5.18 1 91.38 270 LEU A N 1
ATOM 2128 C CA . LEU A 1 270 ? -14.242 -3.09 -4.238 1 91.38 270 LEU A CA 1
ATOM 2129 C C . LEU A 1 270 ? -15.68 -2.617 -4.457 1 91.38 270 LEU A C 1
ATOM 2131 O O . LEU A 1 270 ? -15.93 -1.415 -4.566 1 91.38 270 LEU A O 1
ATOM 2135 N N . LYS A 1 271 ? -16.547 -3.539 -4.617 1 88.56 271 LYS A N 1
ATOM 2136 C CA . LYS A 1 271 ? -17.984 -3.309 -4.773 1 88.56 271 LYS A CA 1
ATOM 2137 C C . LYS A 1 271 ? -18.281 -2.529 -6.055 1 88.56 271 LYS A C 1
ATOM 2139 O O . LYS A 1 271 ? -19.25 -1.781 -6.121 1 88.56 271 LYS A O 1
ATOM 2144 N N . GLN A 1 272 ? -17.375 -2.582 -6.934 1 83.31 272 GLN A N 1
ATOM 2145 C CA . GLN A 1 272 ? -17.516 -1.926 -8.227 1 83.31 272 GLN A CA 1
ATOM 2146 C C . GLN A 1 272 ? -16.969 -2.797 -9.352 1 83.31 272 GLN A C 1
ATOM 2148 O O . GLN A 1 272 ? -15.766 -2.744 -9.648 1 83.31 272 GLN A O 1
ATOM 2153 N N . THR A 1 273 ? -17.828 -3.689 -9.844 1 77.12 273 THR A N 1
ATOM 2154 C CA . THR A 1 273 ? -17.328 -4.578 -10.891 1 77.12 273 THR A CA 1
ATOM 2155 C C . THR A 1 273 ? -18.234 -4.539 -12.109 1 77.12 273 THR A C 1
ATOM 2157 O O . THR A 1 273 ? -19.438 -4.266 -11.992 1 77.12 273 THR A O 1
ATOM 2160 N N . SER A 1 274 ? -17.578 -4.566 -13.195 1 83.31 274 SER A N 1
ATOM 2161 C CA . SER A 1 274 ? -18.234 -4.723 -14.484 1 83.31 274 SER A CA 1
ATOM 2162 C C . SER A 1 274 ? -17.75 -5.969 -15.211 1 83.31 274 SER A C 1
ATOM 2164 O O . SER A 1 274 ? -16.547 -6.137 -15.438 1 83.31 274 SER A O 1
ATOM 2166 N N . ASN A 1 275 ? -18.688 -6.742 -15.641 1 82.38 275 ASN A N 1
ATOM 2167 C CA . ASN A 1 275 ? -18.328 -7.949 -16.375 1 82.38 275 ASN A CA 1
ATOM 2168 C C . ASN A 1 275 ? -17.656 -7.613 -17.703 1 82.38 275 ASN A C 1
ATOM 2170 O O . ASN A 1 275 ? -16.719 -8.305 -18.125 1 82.38 275 ASN A O 1
ATOM 2174 N N . THR A 1 276 ? -18.141 -6.652 -18.25 1 84.56 276 THR A N 1
ATOM 2175 C CA . THR A 1 276 ? -17.547 -6.23 -19.516 1 84.56 276 THR A CA 1
ATOM 2176 C C . THR A 1 276 ? -16.094 -5.816 -19.328 1 84.56 276 THR A C 1
ATOM 2178 O O . THR A 1 276 ? -15.234 -6.176 -20.141 1 84.56 276 THR A O 1
ATOM 2181 N N . LYS A 1 277 ? -15.859 -5.09 -18.297 1 88 277 LYS A N 1
ATOM 2182 C CA . LYS A 1 277 ? -14.484 -4.672 -18.031 1 88 277 LYS A CA 1
ATOM 2183 C C . LYS A 1 277 ? -13.594 -5.871 -17.719 1 88 277 LYS A C 1
ATOM 2185 O O . LYS A 1 277 ? -12.469 -5.953 -18.219 1 88 277 LYS A O 1
ATOM 2190 N N . GLU A 1 278 ? -14.141 -6.727 -17.031 1 89.81 278 GLU A N 1
ATOM 2191 C CA . GLU A 1 278 ? -13.391 -7.926 -16.688 1 89.81 278 GLU A CA 1
ATOM 2192 C C . GLU A 1 278 ? -13.023 -8.719 -17.953 1 89.81 278 GLU A C 1
ATOM 2194 O O . GLU A 1 278 ? -11.891 -9.18 -18.094 1 89.81 278 GLU A O 1
ATOM 2199 N N . CYS A 1 279 ? -13.938 -8.852 -18.797 1 87.31 279 CYS A N 1
ATOM 2200 C CA . CYS A 1 279 ? -13.703 -9.602 -20.031 1 87.31 279 CYS A CA 1
ATOM 2201 C C . CYS A 1 279 ? -12.594 -8.961 -20.859 1 87.31 279 CYS A C 1
ATOM 2203 O O . CYS A 1 279 ? -11.711 -9.656 -21.359 1 87.31 279 CYS A O 1
ATOM 2205 N N . LYS A 1 280 ? -12.641 -7.734 -20.938 1 90.06 280 LYS A N 1
ATOM 2206 C CA . LYS A 1 280 ? -11.617 -7.016 -21.703 1 90.06 280 LYS A CA 1
ATOM 2207 C C . LYS A 1 280 ? -10.25 -7.152 -21.031 1 90.06 280 LYS A C 1
ATOM 2209 O O . LYS A 1 280 ? -9.242 -7.359 -21.719 1 90.06 280 LYS A O 1
ATOM 2214 N N . ASP A 1 281 ? -10.242 -7.055 -19.766 1 92.62 281 ASP A N 1
ATOM 2215 C CA . ASP A 1 281 ? -8.984 -7.105 -19.016 1 92.62 281 ASP A CA 1
ATOM 2216 C C . ASP A 1 281 ? -8.375 -8.508 -19.078 1 92.62 281 ASP A C 1
ATOM 2218 O O . ASP A 1 281 ? -7.152 -8.648 -19.188 1 92.62 281 ASP A O 1
ATOM 2222 N N . ILE A 1 282 ? -9.188 -9.492 -19.047 1 92.25 282 ILE A N 1
ATOM 2223 C CA . ILE A 1 282 ? -8.695 -10.859 -19.094 1 92.25 282 ILE A CA 1
ATOM 2224 C C . ILE A 1 282 ? -8.109 -11.156 -20.484 1 92.25 282 ILE A C 1
ATOM 2226 O O . ILE A 1 282 ? -7.059 -11.797 -20.594 1 92.25 282 ILE A O 1
ATOM 2230 N N . LEU A 1 283 ? -8.797 -10.727 -21.469 1 92.75 283 LEU A N 1
ATOM 2231 C CA . LEU A 1 283 ? -8.289 -10.922 -22.828 1 92.75 283 LEU A CA 1
ATOM 2232 C C . LEU A 1 283 ? -6.949 -10.219 -23 1 92.75 283 LEU A C 1
ATOM 2234 O O . LEU A 1 283 ? -6.004 -10.797 -23.547 1 92.75 283 LEU A O 1
ATOM 2238 N N . LYS A 1 284 ? -6.945 -9.023 -22.547 1 94.31 284 LYS A N 1
ATOM 2239 C CA . LYS A 1 284 ? -5.695 -8.266 -22.578 1 94.31 284 LYS A CA 1
ATOM 2240 C C . LYS A 1 284 ? -4.586 -9 -21.844 1 94.31 284 LYS A C 1
ATOM 2242 O O . LYS A 1 284 ? -3.475 -9.141 -22.359 1 94.31 284 LYS A O 1
ATOM 2247 N N . LEU A 1 285 ? -4.906 -9.477 -20.719 1 96.25 285 LEU A N 1
ATOM 2248 C CA . LEU A 1 285 ? -3.941 -10.125 -19.844 1 96.25 285 LEU A CA 1
ATOM 2249 C C . LEU A 1 285 ? -3.402 -11.406 -20.469 1 96.25 285 LEU A C 1
ATOM 2251 O O . LEU A 1 285 ? -2.189 -11.562 -20.625 1 96.25 285 LEU A O 1
ATOM 2255 N N . TYR A 1 286 ? -4.18 -12.227 -20.953 1 95.56 286 TYR A N 1
ATOM 2256 C CA . TYR A 1 286 ? -3.742 -13.531 -21.422 1 95.56 286 TYR A CA 1
ATOM 2257 C C . TYR A 1 286 ? -3.135 -13.438 -22.812 1 95.56 286 TYR A C 1
ATOM 2259 O O . TYR A 1 286 ? -2.215 -14.195 -23.141 1 95.56 286 TYR A O 1
ATOM 2267 N N . ARG A 1 287 ? -3.6 -12.492 -23.594 1 95 287 ARG A N 1
ATOM 2268 C CA . ARG A 1 287 ? -2.918 -12.242 -24.859 1 95 287 ARG A CA 1
ATOM 2269 C C . ARG A 1 287 ? -1.453 -11.883 -24.641 1 95 287 ARG A C 1
ATOM 2271 O O . ARG A 1 287 ? -0.576 -12.336 -25.375 1 95 287 ARG A O 1
ATOM 2278 N N . ASN A 1 288 ? -1.286 -11.109 -23.656 1 96 288 ASN A N 1
ATOM 2279 C CA . ASN A 1 288 ? 0.075 -10.664 -23.375 1 96 288 ASN A CA 1
ATOM 2280 C C . ASN A 1 288 ? 0.872 -11.734 -22.641 1 96 288 ASN A C 1
ATOM 2282 O O . ASN A 1 288 ? 2.086 -11.852 -22.828 1 96 288 ASN A O 1
ATOM 2286 N N . LEU A 1 289 ? 0.2 -12.547 -21.828 1 97 289 LEU A N 1
ATOM 2287 C CA . LEU A 1 289 ? 0.875 -13.688 -21.219 1 97 289 LEU A CA 1
ATOM 2288 C C . LEU A 1 289 ? 1.373 -14.664 -22.281 1 97 289 LEU A C 1
ATOM 2290 O O . LEU A 1 289 ? 2.457 -15.234 -22.141 1 97 289 LEU A O 1
ATOM 2294 N N . LEU A 1 290 ? 0.602 -14.844 -23.297 1 96.19 290 LEU A N 1
ATOM 2295 C CA . LEU A 1 290 ? 1.016 -15.688 -24.406 1 96.19 290 LEU A CA 1
ATOM 2296 C C . LEU A 1 290 ? 2.324 -15.195 -25.016 1 96.19 290 LEU A C 1
ATOM 2298 O O . LEU A 1 290 ? 3.232 -15.984 -25.266 1 96.19 290 LEU A O 1
ATOM 2302 N N . LYS A 1 291 ? 2.393 -13.898 -25.156 1 95.19 291 LYS A N 1
ATOM 2303 C CA . LYS A 1 291 ? 3.615 -13.305 -25.703 1 95.19 291 LYS A CA 1
ATOM 2304 C C . LYS A 1 291 ? 4.809 -13.586 -24.781 1 95.19 291 LYS A C 1
ATOM 2306 O O . LYS A 1 291 ? 5.898 -13.906 -25.266 1 95.19 291 LYS A O 1
ATOM 2311 N N . ILE A 1 292 ? 4.574 -13.477 -23.562 1 95.75 292 ILE A N 1
ATOM 2312 C CA . ILE A 1 292 ? 5.641 -13.703 -22.578 1 95.75 292 ILE A CA 1
ATOM 2313 C C . ILE A 1 292 ? 6.098 -15.156 -22.656 1 95.75 292 ILE A C 1
ATOM 2315 O O . ILE A 1 292 ? 7.297 -15.438 -22.719 1 95.75 292 ILE A O 1
ATOM 2319 N N . VAL A 1 293 ? 5.176 -16.047 -22.641 1 96.25 293 VAL A N 1
ATOM 2320 C CA . VAL A 1 293 ? 5.484 -17.469 -22.672 1 96.25 293 VAL A CA 1
ATOM 2321 C C . VAL A 1 293 ? 6.254 -17.812 -23.938 1 96.25 293 VAL A C 1
ATOM 2323 O O . VAL A 1 293 ? 7.227 -18.578 -23.891 1 96.25 293 VAL A O 1
ATOM 2326 N N . GLU A 1 294 ? 5.902 -17.25 -25.031 1 94.38 294 GLU A N 1
ATOM 2327 C CA . GLU A 1 294 ? 6.543 -17.531 -26.312 1 94.38 294 GLU A CA 1
ATOM 2328 C C . GLU A 1 294 ? 7.973 -17 -26.344 1 94.38 294 GLU A C 1
ATOM 2330 O O . GLU A 1 294 ? 8.836 -17.562 -27.031 1 94.38 294 GLU A O 1
ATOM 2335 N N . SER A 1 295 ? 8.195 -15.977 -25.562 1 92.62 295 SER A N 1
ATOM 2336 C CA . SER A 1 295 ? 9.516 -15.352 -25.562 1 92.62 295 SER A CA 1
ATOM 2337 C C . SER A 1 295 ? 10.492 -16.125 -24.672 1 92.62 295 SER A C 1
ATOM 2339 O O . SER A 1 295 ? 11.695 -15.891 -24.719 1 92.62 295 SER A O 1
ATOM 2341 N N . ILE A 1 296 ? 10 -17.078 -23.938 1 94.12 296 ILE A N 1
ATOM 2342 C CA . ILE A 1 296 ? 10.836 -17.859 -23.031 1 94.12 296 ILE A CA 1
ATOM 2343 C C . ILE A 1 296 ? 11.68 -18.859 -23.828 1 94.12 296 ILE A C 1
ATOM 2345 O O . ILE A 1 296 ? 11.172 -19.516 -24.734 1 94.12 296 ILE A O 1
ATOM 2349 N N . PRO A 1 297 ? 12.938 -18.938 -23.531 1 91.94 297 PRO A N 1
ATOM 2350 C CA . PRO A 1 297 ? 13.805 -19.891 -24.234 1 91.94 297 PRO A CA 1
ATOM 2351 C C . PRO A 1 297 ? 13.273 -21.312 -24.188 1 91.94 297 PRO A C 1
ATOM 2353 O O . PRO A 1 297 ? 12.68 -21.734 -23.188 1 91.94 297 PRO A O 1
ATOM 2356 N N . SER A 1 298 ? 13.633 -22.109 -25.219 1 90.81 298 SER A N 1
ATOM 2357 C CA . SER A 1 298 ? 13.117 -23.453 -25.359 1 90.81 298 SER A CA 1
ATOM 2358 C C . SER A 1 298 ? 13.688 -24.391 -24.297 1 90.81 298 SER A C 1
ATOM 2360 O O . SER A 1 298 ? 13.102 -25.422 -24 1 90.81 298 SER A O 1
ATOM 2362 N N . SER A 1 299 ? 14.797 -23.984 -23.75 1 91.12 299 SER A N 1
ATOM 2363 C CA . SER A 1 299 ? 15.453 -24.812 -22.734 1 91.12 299 SER A CA 1
ATOM 2364 C C . SER A 1 299 ? 14.742 -24.703 -21.391 1 91.12 299 SER A C 1
ATOM 2366 O O . SER A 1 299 ? 15 -25.5 -20.484 1 91.12 299 SER A O 1
ATOM 2368 N N . MET A 1 300 ? 13.875 -23.766 -21.312 1 93.44 300 MET A N 1
ATOM 2369 C CA . MET A 1 300 ? 13.164 -23.516 -20.062 1 93.44 300 MET A CA 1
ATOM 2370 C C . MET A 1 300 ? 11.703 -23.938 -20.172 1 93.44 300 MET A C 1
ATOM 2372 O O . MET A 1 300 ? 11.148 -23.969 -21.266 1 93.44 300 MET A O 1
ATOM 2376 N N . LYS A 1 301 ? 11.203 -24.281 -19 1 92.38 301 LYS A N 1
ATOM 2377 C CA . LYS A 1 301 ? 9.758 -24.516 -18.969 1 92.38 301 LYS A CA 1
ATOM 2378 C C . LYS A 1 301 ? 9 -23.266 -19.422 1 92.38 301 LYS A C 1
ATOM 2380 O O . LYS A 1 301 ? 9.188 -22.172 -18.875 1 92.38 301 LYS A O 1
ATOM 2385 N N . LYS A 1 302 ? 8.156 -23.406 -20.359 1 95.12 302 LYS A N 1
ATOM 2386 C CA . LYS A 1 302 ? 7.418 -22.281 -20.922 1 95.12 302 LYS A CA 1
ATOM 2387 C C . LYS A 1 302 ? 6.164 -21.984 -20.109 1 95.12 302 LYS A C 1
ATOM 2389 O O . LYS A 1 302 ? 5.086 -22.5 -20.391 1 95.12 302 LYS A O 1
ATOM 2394 N N . GLN A 1 303 ? 6.309 -21.094 -19.188 1 96.56 303 GLN A N 1
ATOM 2395 C CA . GLN A 1 303 ? 5.188 -20.734 -18.328 1 96.56 303 GLN A CA 1
ATOM 2396 C C . GLN A 1 303 ? 5.301 -19.281 -17.844 1 96.56 303 GLN A C 1
ATOM 2398 O O . GLN A 1 303 ? 6.398 -18.719 -17.812 1 96.56 303 GLN A O 1
ATOM 2403 N N . ALA A 1 304 ? 4.242 -18.672 -17.562 1 96.88 304 ALA A N 1
ATOM 2404 C CA . ALA A 1 304 ? 4.125 -17.344 -16.984 1 96.88 304 ALA A CA 1
ATOM 2405 C C . ALA A 1 304 ? 3.01 -17.297 -15.938 1 96.88 304 ALA A C 1
ATOM 2407 O O . ALA A 1 304 ? 2.197 -18.219 -15.844 1 96.88 304 ALA A O 1
ATOM 2408 N N . PHE A 1 305 ? 3.016 -16.297 -15.133 1 98.06 305 PHE A N 1
ATOM 2409 C CA . PHE A 1 305 ? 2.113 -16.234 -13.984 1 98.06 305 PHE A CA 1
ATOM 2410 C C . PHE A 1 305 ? 1.341 -14.922 -13.977 1 98.06 305 PHE A C 1
ATOM 2412 O O . PHE A 1 305 ? 1.758 -13.945 -14.609 1 98.06 305 PHE A O 1
ATOM 2419 N N . CYS A 1 306 ? 0.228 -14.938 -13.305 1 97.94 306 CYS A N 1
ATOM 2420 C CA . CYS A 1 306 ? -0.498 -13.688 -13.117 1 97.94 306 CYS A CA 1
ATOM 2421 C C . CYS A 1 306 ? -1.318 -13.727 -11.828 1 97.94 306 CYS A C 1
ATOM 2423 O O . CYS A 1 306 ? -1.567 -14.797 -11.281 1 97.94 306 CYS A O 1
ATOM 2425 N N . VAL A 1 307 ? -1.604 -12.586 -11.297 1 98.06 307 VAL A N 1
ATOM 2426 C CA . VAL A 1 307 ? -2.559 -12.367 -10.211 1 98.06 307 VAL A CA 1
ATOM 2427 C C . VAL A 1 307 ? -3.668 -11.43 -10.68 1 98.06 307 VAL A C 1
ATOM 2429 O O . VAL A 1 307 ? -3.396 -10.375 -11.258 1 98.06 307 VAL A O 1
ATOM 2432 N N . ARG A 1 308 ? -4.863 -11.836 -10.414 1 95.19 308 ARG A N 1
ATOM 2433 C CA . ARG A 1 308 ? -6.02 -11.047 -10.828 1 95.19 308 ARG A CA 1
ATOM 2434 C C . ARG A 1 308 ? -6.945 -10.781 -9.648 1 95.19 308 ARG A C 1
ATOM 2436 O O . ARG A 1 308 ? -7.039 -11.594 -8.727 1 95.19 308 ARG A O 1
ATOM 2443 N N . PHE A 1 309 ? -7.508 -9.664 -9.727 1 93.81 309 PHE A N 1
ATOM 2444 C CA . PHE A 1 309 ? -8.57 -9.312 -8.797 1 93.81 309 PHE A CA 1
ATOM 2445 C C . PHE A 1 309 ? -9.828 -8.875 -9.539 1 93.81 309 PHE A C 1
ATOM 2447 O O . PHE A 1 309 ? -9.773 -7.984 -10.391 1 93.81 309 PHE A O 1
ATOM 2454 N N . TYR A 1 310 ? -10.859 -9.586 -9.219 1 89.62 310 TYR A N 1
ATOM 2455 C CA . TYR A 1 310 ? -12.156 -9.25 -9.797 1 89.62 310 TYR A CA 1
ATOM 2456 C C . TYR A 1 310 ? -13.297 -9.742 -8.914 1 89.62 310 TYR A C 1
ATOM 2458 O O . TYR A 1 310 ? -13.227 -10.836 -8.359 1 89.62 310 TYR A O 1
ATOM 2466 N N . ASP A 1 311 ? -14.25 -8.914 -8.797 1 89.62 311 ASP A N 1
ATOM 2467 C CA . ASP A 1 311 ? -15.469 -9.258 -8.078 1 89.62 311 ASP A CA 1
ATOM 2468 C C . ASP A 1 311 ? -15.148 -9.773 -6.676 1 89.62 311 ASP A C 1
ATOM 2470 O O . ASP A 1 311 ? -15.602 -10.859 -6.297 1 89.62 311 ASP A O 1
ATOM 2474 N N . GLU A 1 312 ? -14.234 -9.141 -6 1 92.38 312 GLU A N 1
ATOM 2475 C CA . GLU A 1 312 ? -13.867 -9.383 -4.609 1 92.38 312 GLU A CA 1
ATOM 2476 C C . GLU A 1 312 ? -13.094 -10.695 -4.465 1 92.38 312 GLU A C 1
ATOM 2478 O O . GLU A 1 312 ? -12.984 -11.234 -3.365 1 92.38 312 GLU A O 1
ATOM 2483 N N . TRP A 1 313 ? -12.648 -11.219 -5.609 1 94.25 313 TRP A N 1
ATOM 2484 C CA . TRP A 1 313 ? -11.844 -12.43 -5.578 1 94.25 313 TRP A CA 1
ATOM 2485 C C . TRP A 1 313 ? -10.43 -12.156 -6.09 1 94.25 313 TRP A C 1
ATOM 2487 O O . TRP A 1 313 ? -10.25 -11.414 -7.059 1 94.25 313 TRP A O 1
ATOM 2497 N N . MET A 1 314 ? -9.547 -12.82 -5.453 1 96.19 314 MET A N 1
ATOM 2498 C CA . MET A 1 314 ? -8.164 -12.828 -5.91 1 96.19 314 MET A CA 1
ATOM 2499 C C . MET A 1 314 ? -7.789 -14.188 -6.5 1 96.19 314 MET A C 1
ATOM 2501 O O . MET A 1 314 ? -8.047 -15.219 -5.891 1 96.19 314 MET A O 1
ATOM 2505 N N . HIS A 1 315 ? -7.18 -14.148 -7.676 1 96.31 315 HIS A N 1
ATOM 2506 C CA . HIS A 1 315 ? -6.797 -15.375 -8.367 1 96.31 315 HIS A CA 1
ATOM 2507 C C . HIS A 1 315 ? -5.301 -15.406 -8.648 1 96.31 315 HIS A C 1
ATOM 2509 O O . HIS A 1 315 ? -4.77 -14.492 -9.289 1 96.31 315 HIS A O 1
ATOM 2515 N N . PHE A 1 316 ? -4.668 -16.422 -8.156 1 98.12 316 PHE A N 1
ATOM 2516 C CA . PHE A 1 316 ? -3.285 -16.719 -8.516 1 98.12 316 PHE A CA 1
ATOM 2517 C C . PHE A 1 316 ? -3.223 -17.781 -9.602 1 98.12 316 PHE A C 1
ATOM 2519 O O . PHE A 1 316 ? -3.576 -18.938 -9.375 1 98.12 316 PHE A O 1
ATOM 2526 N N . GLU A 1 317 ? -2.732 -17.344 -10.773 1 97.06 317 GLU A N 1
ATOM 2527 C CA . GLU A 1 317 ? -2.879 -18.219 -11.938 1 97.06 317 GLU A CA 1
ATOM 2528 C C . GLU A 1 317 ? -1.542 -18.422 -12.648 1 97.06 317 GLU A C 1
ATOM 2530 O O . GLU A 1 317 ? -0.561 -17.734 -12.336 1 97.06 317 GLU A O 1
ATOM 2535 N N . GLN A 1 318 ? -1.586 -19.422 -13.5 1 96.75 318 GLN A N 1
ATOM 2536 C CA . GLN A 1 318 ? -0.444 -19.75 -14.352 1 96.75 318 GLN A CA 1
ATOM 2537 C C . GLN A 1 318 ? -0.895 -20.125 -15.758 1 96.75 318 GLN A C 1
ATOM 2539 O O . GLN A 1 318 ? -1.959 -20.719 -15.938 1 96.75 318 GLN A O 1
ATOM 2544 N N . LEU A 1 319 ? -0.178 -19.641 -16.703 1 96.62 319 LEU A N 1
ATOM 2545 C CA . LEU A 1 319 ? -0.278 -20.078 -18.094 1 96.62 319 LEU A CA 1
ATOM 2546 C C . LEU A 1 319 ? 0.93 -20.922 -18.484 1 96.62 319 LEU A C 1
ATOM 2548 O O . LEU A 1 319 ? 2.072 -20.484 -18.344 1 96.62 319 LEU A O 1
ATOM 2552 N N . ILE A 1 320 ? 0.658 -22.094 -18.938 1 95.44 320 ILE A N 1
ATOM 2553 C CA . ILE A 1 320 ? 1.74 -23.016 -19.25 1 95.44 320 ILE A CA 1
ATOM 2554 C C . ILE A 1 320 ? 1.562 -23.578 -20.656 1 95.44 320 ILE A C 1
ATOM 2556 O O . ILE A 1 320 ? 0.44 -23.875 -21.078 1 95.44 320 ILE A O 1
ATOM 2560 N N . LYS A 1 321 ? 2.635 -23.672 -21.297 1 94.38 321 LYS A N 1
ATOM 2561 C CA . LYS A 1 321 ? 2.627 -24.344 -22.594 1 94.38 321 LYS A CA 1
ATOM 2562 C C . LYS A 1 321 ? 3.092 -25.797 -22.469 1 94.38 321 LYS A C 1
ATOM 2564 O O . LYS A 1 321 ? 4.207 -26.047 -22.016 1 94.38 321 LYS A O 1
ATOM 2569 N N . ILE A 1 322 ? 2.287 -26.672 -22.797 1 87.94 322 ILE A N 1
ATOM 2570 C CA . ILE A 1 322 ? 2.609 -28.078 -22.859 1 87.94 322 ILE A CA 1
ATOM 2571 C C . ILE A 1 322 ? 2.449 -28.594 -24.281 1 87.94 322 ILE A C 1
ATOM 2573 O O . ILE A 1 322 ? 1.341 -28.609 -24.828 1 87.94 322 ILE A O 1
ATOM 2577 N N . ASN A 1 323 ? 3.65 -28.984 -24.812 1 82.88 323 ASN A N 1
ATOM 2578 C CA . ASN A 1 323 ? 3.686 -29.312 -26.234 1 82.88 323 ASN A CA 1
ATOM 2579 C C . ASN A 1 323 ? 3.221 -28.141 -27.109 1 82.88 323 ASN A C 1
ATOM 2581 O O . ASN A 1 323 ? 3.879 -27.109 -27.156 1 82.88 323 ASN A O 1
ATOM 2585 N N . GLU A 1 324 ? 2.066 -28.172 -27.734 1 86.69 324 GLU A N 1
ATOM 2586 C CA . GLU A 1 324 ? 1.621 -27.078 -28.594 1 86.69 324 GLU A CA 1
ATOM 2587 C C . GLU A 1 324 ? 0.385 -26.391 -28.031 1 86.69 324 GLU A C 1
ATOM 2589 O O . GLU A 1 324 ? -0.116 -25.422 -28.609 1 86.69 324 GLU A O 1
ATOM 2594 N N . ASP A 1 325 ? 0.072 -26.844 -26.844 1 89 325 ASP A N 1
ATOM 2595 C CA . ASP A 1 325 ? -1.158 -26.312 -26.266 1 89 325 ASP A CA 1
ATOM 2596 C C . ASP A 1 325 ? -0.858 -25.391 -25.078 1 89 325 ASP A C 1
ATOM 2598 O O . ASP A 1 325 ? 0.107 -25.609 -24.344 1 89 325 ASP A O 1
ATOM 2602 N N . TYR A 1 326 ? -1.681 -24.375 -25 1 93.31 326 TYR A N 1
ATOM 2603 C CA . TYR A 1 326 ? -1.609 -23.469 -23.859 1 93.31 326 TYR A CA 1
ATOM 2604 C C . TYR A 1 326 ? -2.693 -23.781 -22.844 1 93.31 326 TYR A C 1
ATOM 2606 O O . TYR A 1 326 ? -3.871 -23.891 -23.188 1 93.31 326 TYR A O 1
ATOM 2614 N N . ILE A 1 327 ? -2.275 -23.906 -21.578 1 92.38 327 ILE A N 1
ATOM 2615 C CA . ILE A 1 327 ? -3.182 -24.312 -20.516 1 92.38 327 ILE A CA 1
ATOM 2616 C C . ILE A 1 327 ? -3.137 -23.281 -19.391 1 92.38 327 ILE A C 1
ATOM 2618 O O . ILE A 1 327 ? -2.057 -22.906 -18.922 1 92.38 327 ILE A O 1
ATOM 2622 N N . ARG A 1 328 ? -4.258 -22.812 -19.031 1 93.88 328 ARG A N 1
ATOM 2623 C CA . ARG A 1 328 ? -4.43 -21.953 -17.859 1 93.88 328 ARG A CA 1
ATOM 2624 C C . ARG A 1 328 ? -4.828 -22.781 -16.641 1 93.88 328 ARG A C 1
ATOM 2626 O O . ARG A 1 328 ? -5.695 -23.656 -16.719 1 93.88 328 ARG A O 1
ATOM 2633 N N . ASN A 1 329 ? -4.188 -22.516 -15.547 1 92.69 329 ASN A N 1
ATOM 2634 C CA . ASN A 1 329 ? -4.531 -23.125 -14.273 1 92.69 329 ASN A CA 1
ATOM 2635 C C . ASN A 1 329 ? -4.574 -22.109 -13.141 1 92.69 329 ASN A C 1
ATOM 2637 O O . ASN A 1 329 ? -3.697 -21.25 -13.047 1 92.69 329 ASN A O 1
ATOM 2641 N N . THR A 1 330 ? -5.602 -22.188 -12.359 1 94.62 330 THR A N 1
ATOM 2642 C CA . THR A 1 330 ? -5.684 -21.391 -11.148 1 94.62 330 THR A CA 1
ATOM 2643 C C . THR A 1 330 ? -5.141 -22.156 -9.945 1 94.62 330 THR A C 1
ATOM 2645 O O . THR A 1 330 ? -5.77 -23.125 -9.484 1 94.62 330 THR A O 1
ATOM 2648 N N . THR A 1 331 ? -4.07 -21.719 -9.43 1 95.81 331 THR A N 1
ATOM 2649 C CA . THR A 1 331 ? -3.43 -22.391 -8.305 1 95.81 331 THR A CA 1
ATOM 2650 C C . THR A 1 331 ? -4.242 -22.203 -7.027 1 95.81 331 THR A C 1
ATOM 2652 O O . THR A 1 331 ? -4.414 -23.156 -6.25 1 95.81 331 THR A O 1
ATOM 2655 N N . VAL A 1 332 ? -4.664 -21 -6.859 1 96.75 332 VAL A N 1
ATOM 2656 C CA . VAL A 1 332 ? -5.445 -20.703 -5.664 1 96.75 332 VAL A CA 1
ATOM 2657 C C . VAL A 1 332 ? -6.309 -19.469 -5.906 1 96.75 332 VAL A C 1
ATOM 2659 O O . VAL A 1 332 ? -5.914 -18.562 -6.652 1 96.75 332 VAL A O 1
ATOM 2662 N N . SER A 1 333 ? -7.445 -19.484 -5.352 1 96.44 333 SER A N 1
ATOM 2663 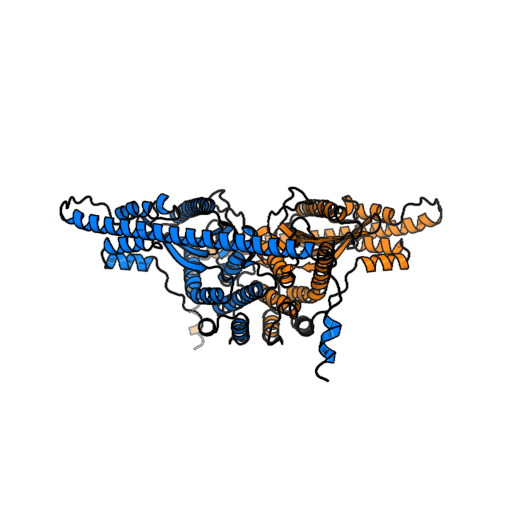C CA . SER A 1 333 ? -8.359 -18.344 -5.34 1 96.44 333 SER A CA 1
ATOM 2664 C C . SER A 1 333 ? -9.039 -18.188 -3.982 1 96.44 333 SER A C 1
ATOM 2666 O O . SER A 1 333 ? -9.297 -19.188 -3.299 1 96.44 333 SER A O 1
ATOM 2668 N N . PHE A 1 334 ? -9.273 -16.984 -3.604 1 96.69 334 PHE A N 1
ATOM 2669 C CA . PHE A 1 334 ? -10 -16.734 -2.365 1 96.69 334 PHE A CA 1
ATOM 2670 C C . PHE A 1 334 ? -10.734 -15.398 -2.441 1 96.69 334 PHE A C 1
ATOM 2672 O O . PHE A 1 334 ? -10.344 -14.508 -3.201 1 96.69 334 PHE A O 1
ATOM 2679 N N . GLN A 1 335 ? -11.727 -15.328 -1.698 1 96.75 335 GLN A N 1
ATOM 2680 C CA . GLN A 1 335 ? -12.484 -14.086 -1.59 1 96.75 335 GLN A CA 1
ATOM 2681 C C . GLN A 1 335 ? -11.75 -13.062 -0.729 1 96.75 335 GLN A C 1
ATOM 2683 O O . GLN A 1 335 ? -11.055 -13.43 0.221 1 96.75 335 GLN A O 1
ATOM 2688 N N . CYS A 1 336 ? -11.891 -11.773 -1.076 1 95.81 336 CYS A N 1
ATOM 2689 C CA . CYS A 1 336 ? -11.32 -10.703 -0.267 1 95.81 336 CYS A CA 1
ATOM 2690 C C . CYS A 1 336 ? -11.648 -10.898 1.209 1 95.81 336 CYS A C 1
ATOM 2692 O O . CYS A 1 336 ? -12.82 -11.023 1.578 1 95.81 336 CYS A O 1
ATOM 2694 N N . PRO A 1 337 ? -10.664 -10.969 2.092 1 96.88 337 PRO A N 1
ATOM 2695 C CA . PRO A 1 337 ? -10.891 -11.211 3.518 1 96.88 337 PRO A CA 1
ATOM 2696 C C . PRO A 1 337 ? -11.492 -10.008 4.234 1 96.88 337 PRO A C 1
ATOM 2698 O O . PRO A 1 337 ? -10.828 -9.391 5.074 1 96.88 337 PRO A O 1
ATOM 2701 N N . SER A 1 338 ? -12.766 -9.773 4.062 1 95.88 338 SER A N 1
ATOM 2702 C CA . SER A 1 338 ? -13.414 -8.555 4.539 1 95.88 338 SER A CA 1
ATOM 2703 C C . SER A 1 338 ? -14.055 -8.766 5.906 1 95.88 338 SER A C 1
ATOM 2705 O O . SER A 1 338 ? -14.555 -7.824 6.516 1 95.88 338 SER A O 1
ATOM 2707 N N . ASN A 1 339 ? -14.148 -9.945 6.371 1 96.69 339 ASN A N 1
ATOM 2708 C CA . ASN A 1 339 ? -14.609 -10.281 7.715 1 96.69 339 ASN A CA 1
ATOM 2709 C C . ASN A 1 339 ? -13.836 -11.461 8.297 1 96.69 339 ASN A C 1
ATOM 2711 O O . ASN A 1 339 ? -13.016 -12.07 7.605 1 96.69 339 ASN A O 1
ATOM 2715 N N . ALA A 1 340 ? -14.117 -11.789 9.523 1 96.88 340 ALA A N 1
ATOM 2716 C CA . ALA A 1 340 ? -13.328 -12.781 10.242 1 96.88 340 ALA A CA 1
ATOM 2717 C C . ALA A 1 340 ? -13.438 -14.156 9.594 1 96.88 340 ALA A C 1
ATOM 2719 O O . ALA A 1 340 ? -12.461 -14.898 9.523 1 96.88 340 ALA A O 1
ATOM 2720 N N . ARG A 1 341 ? -14.602 -14.516 9.141 1 97.31 341 ARG A N 1
ATOM 2721 C CA . ARG A 1 341 ? -14.789 -15.805 8.5 1 97.31 341 ARG A CA 1
ATOM 2722 C C . ARG A 1 341 ? -13.961 -15.914 7.223 1 97.31 341 ARG A C 1
ATOM 2724 O O . ARG A 1 341 ? -13.281 -16.906 6.996 1 97.31 341 ARG A O 1
ATOM 2731 N N . LEU A 1 342 ? -14.008 -14.898 6.43 1 97.88 342 LEU A N 1
ATOM 2732 C CA . LEU A 1 342 ? -13.266 -14.875 5.176 1 97.88 342 LEU A CA 1
ATOM 2733 C C . LEU A 1 342 ? -11.766 -14.789 5.434 1 97.88 342 LEU A C 1
ATOM 2735 O O . LEU A 1 342 ? -10.969 -15.281 4.637 1 97.88 342 LEU A O 1
ATOM 2739 N N . LEU A 1 343 ? -11.406 -14.148 6.531 1 98.12 343 LEU A N 1
ATOM 2740 C CA . LEU A 1 343 ? -10 -14.117 6.914 1 98.12 343 LEU A CA 1
ATOM 2741 C C . LEU A 1 343 ? -9.484 -15.523 7.215 1 98.12 343 LEU A C 1
ATOM 2743 O O . LEU A 1 343 ? -8.383 -15.883 6.797 1 98.12 343 LEU A O 1
ATOM 2747 N N . VAL A 1 344 ? -10.258 -16.266 7.883 1 98.19 344 VAL A N 1
ATOM 2748 C CA . VAL A 1 344 ? -9.883 -17.656 8.18 1 98.19 344 VAL A CA 1
ATOM 2749 C C . VAL A 1 344 ? -9.75 -18.438 6.883 1 98.19 344 VAL A C 1
ATOM 2751 O O . VAL A 1 344 ? -8.805 -19.219 6.719 1 98.19 344 VAL A O 1
ATOM 2754 N N . ASP A 1 345 ? -10.633 -18.219 5.973 1 98 345 ASP A N 1
ATOM 2755 C CA . ASP A 1 345 ? -10.57 -18.875 4.672 1 98 345 ASP A CA 1
ATOM 2756 C C . ASP A 1 345 ? -9.273 -18.516 3.939 1 98 345 ASP A C 1
ATOM 2758 O O . ASP A 1 345 ? -8.641 -19.375 3.33 1 98 345 ASP A O 1
ATOM 2762 N N . TYR A 1 346 ? -8.945 -17.266 3.971 1 98.12 346 TYR A N 1
ATOM 2763 C CA . TYR A 1 346 ? -7.703 -16.781 3.381 1 98.12 346 TYR A CA 1
ATOM 2764 C C . TYR A 1 346 ? -6.492 -17.453 4.016 1 98.12 346 TYR A C 1
ATOM 2766 O O . TYR A 1 346 ? -5.586 -17.906 3.314 1 98.12 346 TYR A O 1
ATOM 2774 N N . VAL A 1 347 ? -6.477 -17.547 5.324 1 98.25 347 VAL A N 1
ATOM 2775 C CA . VAL A 1 347 ? -5.355 -18.125 6.062 1 98.25 347 VAL A CA 1
ATOM 2776 C C . VAL A 1 347 ? -5.148 -19.578 5.637 1 98.25 347 VAL A C 1
ATOM 2778 O O . VAL A 1 347 ? -4.012 -20.016 5.465 1 98.25 347 VAL A O 1
ATOM 2781 N N . LYS A 1 348 ? -6.184 -20.297 5.398 1 97.75 348 LYS A N 1
ATOM 2782 C CA . LYS A 1 348 ? -6.125 -21.703 4.984 1 97.75 348 LYS A CA 1
ATOM 2783 C C . LYS A 1 348 ? -5.496 -21.844 3.602 1 97.75 348 LYS A C 1
ATOM 2785 O O . LYS A 1 348 ? -5.023 -22.922 3.236 1 97.75 348 LYS A O 1
ATOM 2790 N N . LYS A 1 349 ? -5.508 -20.797 2.846 1 98.12 349 LYS A N 1
ATOM 2791 C CA . LYS A 1 349 ? -5.02 -20.828 1.471 1 98.12 349 LYS A CA 1
ATOM 2792 C C . LYS A 1 349 ? -3.543 -20.453 1.4 1 98.12 349 LYS A C 1
ATOM 2794 O O . LYS A 1 349 ? -2.91 -20.594 0.352 1 98.12 349 LYS A O 1
ATOM 2799 N N . VAL A 1 350 ? -2.932 -20.062 2.506 1 98.38 350 VAL A N 1
ATOM 2800 C CA . VAL A 1 350 ? -1.578 -19.516 2.535 1 98.38 350 VAL A CA 1
ATOM 2801 C C . VAL A 1 350 ? -0.594 -20.547 2 1 98.38 350 VAL A C 1
ATOM 2803 O O . VAL A 1 350 ? 0.301 -20.219 1.218 1 98.38 350 VAL A O 1
ATOM 2806 N N . PRO A 1 351 ? -0.737 -21.875 2.303 1 98.5 351 PRO A N 1
ATOM 2807 C CA . PRO A 1 351 ? 0.209 -22.844 1.752 1 98.5 351 PRO A CA 1
ATOM 2808 C C . PRO A 1 351 ? 0.21 -22.859 0.225 1 98.5 351 PRO A C 1
ATOM 2810 O O . PRO A 1 351 ? 1.27 -23 -0.394 1 98.5 351 PRO A O 1
ATOM 2813 N N . MET A 1 352 ? -0.959 -22.688 -0.339 1 98.5 352 MET A N 1
ATOM 2814 C CA . MET A 1 352 ? -1.051 -22.703 -1.797 1 98.5 352 MET A CA 1
ATOM 2815 C C . MET A 1 352 ? -0.531 -21.391 -2.387 1 98.5 352 MET A C 1
ATOM 2817 O O . MET A 1 352 ? 0.027 -21.391 -3.484 1 98.5 352 MET A O 1
ATOM 2821 N N . ILE A 1 353 ? -0.724 -20.297 -1.665 1 98.62 353 ILE A N 1
ATOM 2822 C CA . ILE A 1 353 ? -0.169 -19.016 -2.084 1 98.62 353 ILE A CA 1
ATOM 2823 C C . ILE A 1 353 ? 1.354 -19.109 -2.139 1 98.62 353 ILE A C 1
ATOM 2825 O O . ILE A 1 353 ? 1.975 -18.656 -3.105 1 98.62 353 ILE A O 1
ATOM 2829 N N . PHE A 1 354 ? 1.913 -19.734 -1.148 1 98.62 354 PHE A N 1
ATOM 2830 C CA . PHE A 1 354 ? 3.363 -19.891 -1.103 1 98.62 354 PHE A CA 1
ATOM 2831 C C . PHE A 1 354 ? 3.838 -20.859 -2.178 1 98.62 354 PHE A C 1
ATOM 2833 O O . PHE A 1 354 ? 4.93 -20.688 -2.729 1 98.62 354 PHE A O 1
ATOM 2840 N N . ALA A 1 355 ? 3.016 -21.859 -2.492 1 98.5 355 ALA A N 1
ATOM 2841 C CA . ALA A 1 355 ? 3.359 -22.766 -3.588 1 98.5 355 ALA A CA 1
ATOM 2842 C C . ALA A 1 355 ? 3.465 -22.016 -4.91 1 98.5 355 ALA A C 1
ATOM 2844 O O . ALA A 1 355 ? 4.406 -22.219 -5.68 1 98.5 355 ALA A O 1
ATOM 2845 N N . TRP A 1 356 ? 2.502 -21.188 -5.137 1 98.44 356 TRP A N 1
ATOM 2846 C CA . TRP A 1 356 ? 2.514 -20.344 -6.332 1 98.44 356 TRP A CA 1
ATOM 2847 C C . TRP A 1 356 ? 3.748 -19.453 -6.355 1 98.44 356 TRP A C 1
ATOM 2849 O O . TRP A 1 356 ? 4.43 -19.344 -7.379 1 98.44 356 TRP A O 1
ATOM 2859 N N . LYS A 1 357 ? 4.023 -18.828 -5.246 1 98.31 357 LYS A N 1
ATOM 2860 C CA . LYS A 1 357 ? 5.211 -17.984 -5.125 1 98.31 357 LYS A CA 1
ATOM 2861 C C . LYS A 1 357 ? 6.477 -18.766 -5.469 1 98.31 357 LYS A C 1
ATOM 2863 O O . LYS A 1 357 ? 7.34 -18.281 -6.195 1 98.31 357 LYS A O 1
ATOM 2868 N N . GLU A 1 358 ? 6.609 -19.938 -4.906 1 97.38 358 GLU A N 1
ATOM 2869 C CA . GLU A 1 358 ? 7.793 -20.766 -5.133 1 97.38 358 GLU A CA 1
ATOM 2870 C C . GLU A 1 358 ? 7.957 -21.094 -6.613 1 97.38 358 GLU A C 1
ATOM 2872 O O . GLU A 1 358 ? 9.078 -21.109 -7.129 1 97.38 358 GLU A O 1
ATOM 2877 N N . ALA A 1 359 ? 6.863 -21.344 -7.223 1 97.38 359 ALA A N 1
ATOM 2878 C CA . ALA A 1 359 ? 6.922 -21.609 -8.656 1 97.38 359 ALA A CA 1
ATOM 2879 C C . ALA A 1 359 ? 7.445 -20.391 -9.422 1 97.38 359 ALA A C 1
ATOM 2881 O O . ALA A 1 359 ? 8.258 -20.516 -10.336 1 97.38 359 ALA A O 1
ATOM 2882 N N . VAL A 1 360 ? 6.992 -19.219 -9.047 1 98 360 VAL A N 1
ATOM 2883 C CA . VAL A 1 360 ? 7.43 -17.969 -9.672 1 98 360 VAL A CA 1
ATOM 2884 C C . VAL A 1 360 ? 8.93 -17.781 -9.445 1 98 360 VAL A C 1
ATOM 2886 O O . VAL A 1 360 ? 9.664 -17.469 -10.383 1 98 360 VAL A O 1
ATOM 2889 N N . ILE A 1 361 ? 9.344 -18.016 -8.234 1 97.25 361 ILE A N 1
ATOM 2890 C CA . ILE A 1 361 ? 10.75 -17.844 -7.875 1 97.25 361 ILE A CA 1
ATOM 2891 C C . ILE A 1 361 ? 11.609 -18.844 -8.641 1 97.25 361 ILE A C 1
ATOM 2893 O O . ILE A 1 361 ? 12.672 -18.484 -9.164 1 97.25 361 ILE A O 1
ATOM 2897 N N . THR A 1 362 ? 11.188 -20.047 -8.688 1 96 362 THR A N 1
ATOM 2898 C CA . THR A 1 362 ? 11.93 -21.094 -9.391 1 96 362 THR A CA 1
ATOM 2899 C C . THR A 1 362 ? 12.133 -20.703 -10.859 1 96 362 THR A C 1
ATOM 2901 O O . THR A 1 362 ? 13.227 -20.844 -11.398 1 96 362 THR A O 1
ATOM 2904 N N . GLN A 1 363 ? 11.141 -20.219 -11.438 1 95.75 363 GLN A N 1
ATOM 2905 C CA . GLN A 1 363 ? 11.242 -19.781 -12.82 1 95.75 363 GLN A CA 1
ATOM 2906 C C . GLN A 1 363 ? 12.227 -18.625 -12.961 1 95.75 363 GLN A C 1
ATOM 2908 O O . GLN A 1 363 ? 13.016 -18.578 -13.906 1 95.75 363 GLN A O 1
ATOM 2913 N N . ALA A 1 364 ? 12.125 -17.688 -12.07 1 95.94 364 ALA A N 1
ATOM 2914 C CA . ALA A 1 364 ? 13.023 -16.531 -12.094 1 95.94 364 ALA A CA 1
ATOM 2915 C C . ALA A 1 364 ? 14.477 -16.969 -11.984 1 95.94 364 ALA A C 1
ATOM 2917 O O . ALA A 1 364 ? 15.344 -16.438 -12.68 1 95.94 364 ALA A O 1
ATOM 2918 N N . LEU A 1 365 ? 14.695 -17.906 -11.133 1 95.5 365 LEU A N 1
ATOM 2919 C CA . LEU A 1 365 ? 16.062 -18.391 -10.914 1 95.5 365 LEU A CA 1
ATOM 2920 C C . LEU A 1 365 ? 16.578 -19.109 -12.156 1 95.5 365 LEU A C 1
ATOM 2922 O O . LEU A 1 365 ? 17.766 -19.062 -12.453 1 95.5 365 LEU A O 1
ATOM 2926 N N . GLU A 1 366 ? 15.727 -19.719 -12.875 1 94.75 366 GLU A N 1
ATOM 2927 C CA . GLU A 1 366 ? 16.125 -20.359 -14.125 1 94.75 366 GLU A CA 1
ATOM 2928 C C . GLU A 1 366 ? 16.578 -19.328 -15.156 1 94.75 366 GLU A C 1
ATOM 2930 O O . GLU A 1 366 ? 17.516 -19.578 -15.922 1 94.75 366 GLU A O 1
ATOM 2935 N N . PHE A 1 367 ? 15.938 -18.188 -15.188 1 93.12 367 PHE A N 1
ATOM 2936 C CA . PHE A 1 367 ? 16.344 -17.125 -16.109 1 93.12 367 PHE A CA 1
ATOM 2937 C C . PHE A 1 367 ? 17.734 -16.625 -15.766 1 93.12 367 PHE A C 1
ATOM 2939 O O . PHE A 1 367 ? 18.5 -16.234 -16.656 1 93.12 367 PHE A O 1
ATOM 2946 N N . ARG A 1 368 ? 18.062 -16.609 -14.547 1 88.75 368 ARG A N 1
ATOM 2947 C CA . ARG A 1 368 ? 19.375 -16.141 -14.125 1 88.75 368 ARG A CA 1
ATOM 2948 C C . ARG A 1 368 ? 20.469 -17.094 -14.57 1 88.75 368 ARG A C 1
ATOM 2950 O O . ARG A 1 368 ? 21.625 -16.688 -14.727 1 88.75 368 ARG A O 1
ATOM 2957 N N . GLN A 1 369 ? 20.188 -18.297 -14.719 1 85 369 GLN A N 1
ATOM 2958 C CA . GLN A 1 369 ? 21.156 -19.312 -15.117 1 85 369 GLN A CA 1
ATOM 2959 C C . GLN A 1 369 ? 21.344 -19.344 -16.625 1 85 369 GLN A C 1
ATOM 2961 O O . GLN A 1 369 ? 22.297 -19.938 -17.141 1 85 369 GLN A O 1
ATOM 2966 N N . HIS A 1 370 ? 20.516 -18.672 -17.344 1 76 370 HIS A N 1
ATOM 2967 C CA . HIS A 1 370 ? 20.594 -18.609 -18.797 1 76 370 HIS A CA 1
ATOM 2968 C C . HIS A 1 370 ? 21.062 -17.25 -19.266 1 76 370 HIS A C 1
ATOM 2970 O O . HIS A 1 370 ? 21.672 -17.125 -20.328 1 76 370 HIS A O 1
ATOM 2976 N N . MET B 1 1 ? 67.25 -34.781 6.965 1 23.12 1 MET B N 1
ATOM 2977 C CA . MET B 1 1 ? 65.875 -34.438 7.277 1 23.12 1 MET B CA 1
ATOM 2978 C C . MET B 1 1 ? 65.438 -33.156 6.578 1 23.12 1 MET B C 1
ATOM 2980 O O . MET B 1 1 ? 64.25 -32.875 6.441 1 23.12 1 MET B O 1
ATOM 2984 N N . ALA B 1 2 ? 66.375 -32.094 6.617 1 25.12 2 ALA B N 1
ATOM 2985 C CA . ALA B 1 2 ? 66.438 -30.719 6.184 1 25.12 2 ALA B CA 1
ATOM 2986 C C . ALA B 1 2 ? 66.062 -30.578 4.699 1 25.12 2 ALA B C 1
ATOM 2988 O O . ALA B 1 2 ? 65.438 -29.641 4.293 1 25.12 2 ALA B O 1
ATOM 2989 N N . THR B 1 3 ? 66.75 -31.359 3.916 1 26.75 3 THR B N 1
ATOM 2990 C CA . THR B 1 3 ? 67.062 -31.203 2.5 1 26.75 3 THR B CA 1
ATOM 2991 C C . THR B 1 3 ? 65.812 -31.359 1.648 1 26.75 3 THR B C 1
ATOM 2993 O O . THR B 1 3 ? 65.812 -30.953 0.487 1 26.75 3 THR B O 1
ATOM 2996 N N . ASP B 1 4 ? 64.938 -32.344 2.111 1 25.36 4 ASP B N 1
ATOM 2997 C CA . ASP B 1 4 ? 63.969 -32.906 1.229 1 25.36 4 ASP B CA 1
ATOM 2998 C C . ASP B 1 4 ? 62.875 -31.891 0.864 1 25.36 4 ASP B C 1
ATOM 3000 O O . ASP B 1 4 ? 62 -32.156 0.061 1 25.36 4 ASP B O 1
ATOM 3004 N N . ALA B 1 5 ? 62.75 -30.75 1.731 1 23.03 5 ALA B N 1
ATOM 3005 C CA . ALA B 1 5 ? 61.688 -29.766 1.76 1 23.03 5 ALA B CA 1
ATOM 3006 C C . ALA B 1 5 ? 61.656 -28.969 0.465 1 23.03 5 ALA B C 1
ATOM 3008 O O . ALA B 1 5 ? 60.625 -28.328 0.147 1 23.03 5 ALA B O 1
ATOM 3009 N N . GLN B 1 6 ? 62.781 -28.688 -0.132 1 23.66 6 GLN B N 1
ATOM 3010 C CA . GLN B 1 6 ? 63.031 -27.609 -1.091 1 23.66 6 GLN B CA 1
ATOM 3011 C C . GLN B 1 6 ? 62.281 -27.859 -2.389 1 23.66 6 GLN B C 1
ATOM 3013 O O . GLN B 1 6 ? 61.75 -26.906 -2.982 1 23.66 6 GLN B O 1
ATOM 3018 N N . ASN B 1 7 ? 62.406 -29.031 -2.924 1 24.77 7 ASN B N 1
ATOM 3019 C CA . ASN B 1 7 ? 62.281 -29.281 -4.355 1 24.77 7 ASN B CA 1
ATOM 3020 C C . ASN B 1 7 ? 60.844 -29.188 -4.816 1 24.77 7 ASN B C 1
ATOM 3022 O O . ASN B 1 7 ? 60.531 -29.391 -5.996 1 24.77 7 ASN B O 1
ATOM 3026 N N . ILE B 1 8 ? 59.875 -29.281 -3.793 1 23.12 8 ILE B N 1
ATOM 3027 C CA . ILE B 1 8 ? 58.469 -29.531 -4.195 1 23.12 8 ILE B CA 1
ATOM 3028 C C . ILE B 1 8 ? 57.938 -28.328 -4.969 1 23.12 8 ILE B C 1
ATOM 3030 O O . ILE B 1 8 ? 56.938 -28.438 -5.688 1 23.12 8 ILE B O 1
ATOM 3034 N N . PHE B 1 9 ? 58.531 -27.062 -4.707 1 22.53 9 PHE B N 1
ATOM 3035 C CA . PHE B 1 9 ? 57.906 -25.766 -4.992 1 22.53 9 PHE B CA 1
ATOM 3036 C C . PHE B 1 9 ? 57.844 -25.531 -6.496 1 22.53 9 PHE B C 1
ATOM 3038 O O . PHE B 1 9 ? 57 -24.75 -6.957 1 22.53 9 PHE B O 1
ATOM 3045 N N . ALA B 1 10 ? 58.875 -25.906 -7.184 1 20.48 10 ALA B N 1
ATOM 3046 C CA . ALA B 1 10 ? 59.188 -25.234 -8.445 1 20.48 10 ALA B CA 1
ATOM 3047 C C . ALA B 1 10 ? 58.094 -25.484 -9.492 1 20.48 10 ALA B C 1
ATOM 3049 O O . ALA B 1 10 ? 57.781 -24.594 -10.273 1 20.48 10 ALA B O 1
ATOM 3050 N N . ALA B 1 11 ? 57.844 -26.734 -9.82 1 22.25 11 ALA B N 1
ATOM 3051 C CA . ALA B 1 11 ? 57.562 -27.078 -11.219 1 22.25 11 ALA B CA 1
ATOM 3052 C C . ALA B 1 11 ? 56.125 -26.656 -11.602 1 22.25 11 ALA B C 1
ATOM 3054 O O . ALA B 1 11 ? 55.688 -26.938 -12.719 1 22.25 11 ALA B O 1
ATOM 3055 N N . THR B 1 12 ? 55.219 -26.406 -10.594 1 22.42 12 THR B N 1
ATOM 3056 C CA . THR B 1 12 ? 53.844 -26.438 -11.117 1 22.42 12 THR B CA 1
ATOM 3057 C C . THR B 1 12 ? 53.625 -25.266 -12.07 1 22.42 12 THR B C 1
ATOM 3059 O O . THR B 1 12 ? 53.75 -24.094 -11.68 1 22.42 12 THR B O 1
ATOM 3062 N N . GLN B 1 13 ? 53.688 -25.359 -13.422 1 23.59 13 GLN B N 1
ATOM 3063 C CA . GLN B 1 13 ? 53.656 -24.656 -14.703 1 23.59 13 GLN B CA 1
ATOM 3064 C C . GLN B 1 13 ? 52.469 -23.734 -14.805 1 23.59 13 GLN B C 1
ATOM 3066 O O . GLN B 1 13 ? 51.344 -24.109 -14.383 1 23.59 13 GLN B O 1
ATOM 3071 N N . LYS B 1 14 ? 52.562 -22.406 -15.398 1 27.5 14 LYS B N 1
ATOM 3072 C CA . LYS B 1 14 ? 52.062 -21.047 -15.594 1 27.5 14 LYS B CA 1
ATOM 3073 C C . LYS B 1 14 ? 50.812 -21.062 -16.484 1 27.5 14 LYS B C 1
ATOM 3075 O O . LYS B 1 14 ? 50.844 -20.594 -17.625 1 27.5 14 LYS B O 1
ATOM 3080 N N . ARG B 1 15 ? 50.062 -22.109 -16.719 1 24.94 15 ARG B N 1
ATOM 3081 C CA . ARG B 1 15 ? 49.125 -21.984 -17.828 1 24.94 15 ARG B CA 1
ATOM 3082 C C . ARG B 1 15 ? 48.281 -20.719 -17.688 1 24.94 15 ARG B C 1
ATOM 3084 O O . ARG B 1 15 ? 48.062 -20.234 -16.578 1 24.94 15 ARG B O 1
ATOM 3091 N N . ASP B 1 16 ? 47.5 -20.125 -18.781 1 27.23 16 ASP B N 1
ATOM 3092 C CA . ASP B 1 16 ? 46.938 -18.953 -19.453 1 27.23 16 ASP B CA 1
ATOM 3093 C C . ASP B 1 16 ? 45.75 -18.406 -18.672 1 27.23 16 ASP B C 1
ATOM 3095 O O . ASP B 1 16 ? 45.031 -17.516 -19.156 1 27.23 16 ASP B O 1
ATOM 3099 N N . GLY B 1 17 ? 45.312 -19.109 -17.625 1 27.59 17 GLY B N 1
ATOM 3100 C CA . GLY B 1 17 ? 44 -18.734 -17.141 1 27.59 17 GLY B CA 1
ATOM 3101 C C . GLY B 1 17 ? 43.969 -17.328 -16.547 1 27.59 17 GLY B C 1
ATOM 3102 O O . GLY B 1 17 ? 43 -16.953 -15.898 1 27.59 17 GLY B O 1
ATOM 3103 N N . SER B 1 18 ? 45.094 -16.641 -16.516 1 32.5 18 SER B N 1
ATOM 3104 C CA . SER B 1 18 ? 45.281 -15.438 -15.711 1 32.5 18 SER B CA 1
ATOM 3105 C C . SER B 1 18 ? 44.469 -14.266 -16.266 1 32.5 18 SER B C 1
ATOM 3107 O O . SER B 1 18 ? 44.375 -13.211 -15.625 1 32.5 18 SER B O 1
ATOM 3109 N N . GLY B 1 19 ? 44.219 -14.406 -17.578 1 35.75 19 GLY B N 1
ATOM 3110 C CA . GLY B 1 19 ? 43.844 -13.141 -18.203 1 35.75 19 GLY B CA 1
ATOM 3111 C C . GLY B 1 19 ? 42.531 -12.594 -17.719 1 35.75 19 GLY B C 1
ATOM 3112 O O . GLY B 1 19 ? 42.344 -11.375 -17.625 1 35.75 19 GLY B O 1
ATOM 3113 N N . ASN B 1 20 ? 41.562 -13.578 -17.672 1 38.06 20 ASN B N 1
ATOM 3114 C CA . ASN B 1 20 ? 40.188 -13.078 -17.625 1 38.06 20 ASN B CA 1
ATOM 3115 C C . ASN B 1 20 ? 39.875 -12.477 -16.266 1 38.06 20 ASN B C 1
ATOM 3117 O O . ASN B 1 20 ? 38.844 -11.82 -16.109 1 38.06 20 ASN B O 1
ATOM 3121 N N . PHE B 1 21 ? 40.625 -12.898 -15.219 1 37.12 21 PHE B N 1
ATOM 3122 C CA . PHE B 1 21 ? 40.344 -12.375 -13.891 1 37.12 21 PHE B CA 1
ATOM 3123 C C . PHE B 1 21 ? 40.719 -10.914 -13.789 1 37.12 21 PHE B C 1
ATOM 3125 O O . PHE B 1 21 ? 40.031 -10.109 -13.18 1 37.12 21 PHE B O 1
ATOM 3132 N N . ALA B 1 22 ? 41.875 -10.617 -14.445 1 36.72 22 ALA B N 1
ATOM 3133 C CA . ALA B 1 22 ? 42.406 -9.258 -14.352 1 36.72 22 ALA B CA 1
ATOM 3134 C C . ALA B 1 22 ? 41.438 -8.242 -14.938 1 36.72 22 ALA B C 1
ATOM 3136 O O . ALA B 1 22 ? 41.219 -7.172 -14.367 1 36.72 22 ALA B O 1
ATOM 3137 N N . GLY B 1 23 ? 40.812 -8.711 -16.016 1 40.69 23 GLY B N 1
ATOM 3138 C CA . GLY B 1 23 ? 39.938 -7.785 -16.688 1 40.69 23 GLY B CA 1
ATOM 3139 C C . GLY B 1 23 ? 38.688 -7.441 -15.875 1 40.69 23 GLY B C 1
ATOM 3140 O O . GLY B 1 23 ? 38.312 -6.273 -15.789 1 40.69 23 GLY B O 1
ATOM 3141 N N . ARG B 1 24 ? 38.094 -8.453 -15.258 1 41.09 24 ARG B N 1
ATOM 3142 C CA . ARG B 1 24 ? 36.875 -8.234 -14.484 1 41.09 24 ARG B CA 1
ATOM 3143 C C . ARG B 1 24 ? 37.188 -7.414 -13.234 1 41.09 24 ARG B C 1
ATOM 3145 O O . ARG B 1 24 ? 36.344 -6.609 -12.805 1 41.09 24 ARG B O 1
ATOM 3152 N N . TYR B 1 25 ? 38.375 -7.613 -12.688 1 40 25 TYR B N 1
ATOM 3153 C CA . TYR B 1 25 ? 38.781 -6.883 -11.492 1 40 25 TYR B CA 1
ATOM 3154 C C . TYR B 1 25 ? 38.969 -5.402 -11.789 1 40 25 TYR B C 1
ATOM 3156 O O . TYR B 1 25 ? 38.5 -4.543 -11.039 1 40 25 TYR B O 1
ATOM 3164 N N . GLU B 1 26 ? 39.594 -5.121 -12.922 1 43.19 26 GLU B N 1
ATOM 3165 C CA . GLU B 1 26 ? 39.781 -3.721 -13.289 1 43.19 26 GLU B CA 1
ATOM 3166 C C . GLU B 1 26 ? 38.469 -3.043 -13.617 1 43.19 26 GLU B C 1
ATOM 3168 O O . GLU B 1 26 ? 38.219 -1.901 -13.211 1 43.19 26 GLU B O 1
ATOM 3173 N N . GLU B 1 27 ? 37.562 -3.836 -14.266 1 47.06 27 GLU B N 1
ATOM 3174 C CA . GLU B 1 27 ? 36.281 -3.26 -14.617 1 47.06 27 GLU B CA 1
ATOM 3175 C C . GLU B 1 27 ? 35.438 -2.982 -13.367 1 47.06 27 GLU B C 1
ATOM 3177 O O . GLU B 1 27 ? 34.781 -1.945 -13.273 1 47.06 27 GLU B O 1
ATOM 3182 N N . TYR B 1 28 ? 35.469 -3.859 -12.391 1 40.66 28 TYR B N 1
ATOM 3183 C CA . TYR B 1 28 ? 34.781 -3.65 -11.117 1 40.66 28 TYR B CA 1
ATOM 3184 C C . TYR B 1 28 ? 35.312 -2.406 -10.414 1 40.66 28 TYR B C 1
ATOM 3186 O O . TYR B 1 28 ? 34.562 -1.564 -9.961 1 40.66 28 TYR B O 1
ATOM 3194 N N . TRP B 1 29 ? 36.688 -2.189 -10.43 1 46.56 29 TRP B N 1
ATOM 3195 C CA . TRP B 1 29 ? 37.25 -1.059 -9.711 1 46.56 29 TRP B CA 1
ATOM 3196 C C . TRP B 1 29 ? 37.031 0.244 -10.469 1 46.56 29 TRP B C 1
ATOM 3198 O O . TRP B 1 29 ? 36.781 1.289 -9.859 1 46.56 29 TRP B O 1
ATOM 3208 N N . ARG B 1 30 ? 37 0.141 -11.781 1 46.72 30 ARG B N 1
ATOM 3209 C CA . ARG B 1 30 ? 36.719 1.333 -12.578 1 46.72 30 ARG B CA 1
ATOM 3210 C C . ARG B 1 30 ? 35.281 1.813 -12.344 1 46.72 30 ARG B C 1
ATOM 3212 O O . ARG B 1 30 ? 35.031 3.014 -12.195 1 46.72 30 ARG B O 1
ATOM 3219 N N . LYS B 1 31 ? 34.375 0.876 -12.336 1 45 31 LYS B N 1
ATOM 3220 C CA . LYS B 1 31 ? 32.969 1.259 -12.102 1 45 31 LYS B CA 1
ATOM 3221 C C . LYS B 1 31 ? 32.781 1.754 -10.672 1 45 31 LYS B C 1
ATOM 3223 O O . LYS B 1 31 ? 32.062 2.725 -10.445 1 45 31 LYS B O 1
ATOM 3228 N N . ARG B 1 32 ? 33.5 1.159 -9.734 1 41.56 32 ARG B N 1
ATOM 3229 C CA . ARG B 1 32 ? 33.438 1.633 -8.352 1 41.56 32 ARG B CA 1
ATOM 3230 C C . ARG B 1 32 ? 34.062 3.008 -8.219 1 41.56 32 ARG B C 1
ATOM 3232 O O . ARG B 1 32 ? 33.562 3.879 -7.523 1 41.56 32 ARG B O 1
ATOM 3239 N N . SER B 1 33 ? 35.156 3.203 -8.938 1 47.41 33 SER B N 1
ATOM 3240 C CA . SER B 1 33 ? 35.844 4.488 -8.867 1 47.41 33 SER B CA 1
ATOM 3241 C C . SER B 1 33 ? 35.031 5.594 -9.516 1 47.41 33 SER B C 1
ATOM 3243 O O . SER B 1 33 ? 35 6.719 -9.016 1 47.41 33 SER B O 1
ATOM 3245 N N . SER B 1 34 ? 34.375 5.234 -10.578 1 49.19 34 SER B N 1
ATOM 3246 C CA . SER B 1 34 ? 33.531 6.242 -11.227 1 49.19 34 SER B CA 1
ATOM 3247 C C . SER B 1 34 ? 32.312 6.562 -10.391 1 49.19 34 SER B C 1
ATOM 3249 O O . SER B 1 34 ? 31.891 7.723 -10.297 1 49.19 34 SER B O 1
ATOM 3251 N N . GLN B 1 35 ? 31.719 5.566 -9.727 1 46.53 35 GLN B N 1
ATOM 3252 C CA . GLN B 1 35 ? 30.578 5.816 -8.844 1 46.53 35 GLN B CA 1
ATOM 3253 C C . GLN B 1 35 ? 31.016 6.594 -7.598 1 46.53 35 GLN B C 1
ATOM 3255 O O . GLN B 1 35 ? 30.328 7.531 -7.18 1 46.53 35 GLN B O 1
ATOM 3260 N N . GLU B 1 36 ? 32.156 6.23 -7.094 1 48.72 36 GLU B N 1
ATOM 3261 C CA . GLU B 1 36 ? 32.719 6.98 -5.973 1 48.72 36 GLU B CA 1
ATOM 3262 C C . GLU B 1 36 ? 33.062 8.406 -6.379 1 48.72 36 GLU B C 1
ATOM 3264 O O . GLU B 1 36 ? 32.781 9.359 -5.637 1 48.72 36 GLU B O 1
ATOM 3269 N N . ALA B 1 37 ? 33.625 8.539 -7.562 1 48.91 37 ALA B N 1
ATOM 3270 C CA . ALA B 1 37 ? 33.938 9.875 -8.07 1 48.91 37 ALA B CA 1
ATOM 3271 C C . ALA B 1 37 ? 32.656 10.68 -8.297 1 48.91 37 ALA B C 1
ATOM 3273 O O . ALA B 1 37 ? 32.594 11.859 -7.941 1 48.91 37 ALA B O 1
ATOM 3274 N N . ASN B 1 38 ? 31.625 10.016 -8.773 1 47.78 38 ASN B N 1
ATOM 3275 C CA . ASN B 1 38 ? 30.344 10.688 -8.961 1 47.78 38 ASN B CA 1
ATOM 3276 C C . ASN B 1 38 ? 29.688 11.008 -7.621 1 47.78 38 ASN B C 1
ATOM 3278 O O . ASN B 1 38 ? 29.125 12.094 -7.449 1 47.78 38 ASN B O 1
ATOM 3282 N N . ASP B 1 39 ? 29.828 10.172 -6.68 1 51.22 39 ASP B N 1
ATOM 3283 C CA . ASP B 1 39 ? 29.312 10.43 -5.34 1 51.22 39 ASP B CA 1
ATOM 3284 C C . ASP B 1 39 ? 30.062 11.586 -4.68 1 51.22 39 ASP B C 1
ATOM 3286 O O . ASP B 1 39 ? 29.453 12.445 -4.039 1 51.22 39 ASP B O 1
ATOM 3290 N N . ILE B 1 40 ? 31.359 11.664 -4.926 1 50.34 40 ILE B N 1
ATOM 3291 C CA . ILE B 1 40 ? 32.188 12.75 -4.406 1 50.34 40 ILE B CA 1
ATOM 3292 C C . ILE B 1 40 ? 31.781 14.062 -5.066 1 50.34 40 ILE B C 1
ATOM 3294 O O . ILE B 1 40 ? 31.641 15.094 -4.395 1 50.34 40 ILE B O 1
ATOM 3298 N N . VAL B 1 41 ? 31.516 14 -6.332 1 50.88 41 VAL B N 1
ATOM 3299 C CA . VAL B 1 41 ? 31.109 15.195 -7.066 1 50.88 41 VAL B CA 1
ATOM 3300 C C . VAL B 1 41 ? 29.719 15.641 -6.605 1 50.88 41 VAL B C 1
ATOM 3302 O O . VAL B 1 41 ? 29.5 16.828 -6.352 1 50.88 41 VAL B O 1
ATOM 3305 N N . VAL B 1 42 ? 28.875 14.727 -6.367 1 50.38 42 VAL B N 1
ATOM 3306 C CA . VAL B 1 42 ? 27.516 15.039 -5.934 1 50.38 42 VAL B CA 1
ATOM 3307 C C . VAL B 1 42 ? 27.547 15.555 -4.496 1 50.38 42 VAL B C 1
ATOM 3309 O O . VAL B 1 42 ? 26.875 16.547 -4.176 1 50.38 42 VAL B O 1
ATOM 3312 N N . GLU B 1 43 ? 28.328 14.977 -3.703 1 52.16 43 GLU B N 1
ATOM 3313 C CA . GLU B 1 43 ? 28.5 15.477 -2.344 1 52.16 43 GLU B CA 1
ATOM 3314 C C . GLU B 1 43 ? 29.141 16.859 -2.344 1 52.16 43 GLU B C 1
ATOM 3316 O O . GLU B 1 43 ? 28.719 17.75 -1.604 1 52.16 43 GLU B O 1
ATOM 3321 N N . ARG B 1 44 ? 30.125 17.078 -3.193 1 49.69 44 ARG B N 1
ATOM 3322 C CA . ARG B 1 44 ? 30.766 18.391 -3.32 1 49.69 44 ARG B CA 1
ATOM 3323 C C . ARG B 1 44 ? 29.781 19.422 -3.861 1 49.69 44 ARG B C 1
ATOM 3325 O O . ARG B 1 44 ? 29.75 20.562 -3.393 1 49.69 44 ARG B O 1
ATOM 3332 N N . GLN B 1 45 ? 28.984 19 -4.742 1 49.5 45 GLN B N 1
ATOM 3333 C CA . GLN B 1 45 ? 27.953 19.891 -5.277 1 49.5 45 GLN B CA 1
ATOM 3334 C C . GLN B 1 45 ? 26.891 20.203 -4.223 1 49.5 45 GLN B C 1
ATOM 3336 O O . GLN B 1 45 ? 26.484 21.359 -4.07 1 49.5 45 GLN B O 1
ATOM 3341 N N . ARG B 1 46 ? 26.609 19.266 -3.453 1 49.59 46 ARG B N 1
ATOM 3342 C CA . ARG B 1 46 ? 25.672 19.453 -2.354 1 49.59 46 ARG B CA 1
ATOM 3343 C C . ARG B 1 46 ? 26.25 20.391 -1.295 1 49.59 46 ARG B C 1
ATOM 3345 O O . ARG B 1 46 ? 25.578 21.312 -0.837 1 49.59 46 ARG B O 1
ATOM 3352 N N . THR B 1 47 ? 27.438 20.172 -1.029 1 52.16 47 THR B N 1
ATOM 3353 C CA . THR B 1 47 ? 28.125 21.016 -0.065 1 52.16 47 THR B CA 1
ATOM 3354 C C . THR B 1 47 ? 28.297 22.438 -0.606 1 52.16 47 THR B C 1
ATOM 3356 O O . THR B 1 47 ? 28.109 23.406 0.126 1 52.16 47 THR B O 1
ATOM 3359 N N . THR B 1 48 ? 28.594 22.578 -1.867 1 51.81 48 THR B N 1
ATOM 3360 C CA . THR B 1 48 ? 28.703 23.875 -2.506 1 51.81 48 THR B CA 1
ATOM 3361 C C . THR B 1 48 ? 27.344 24.578 -2.533 1 51.81 48 THR B C 1
ATOM 3363 O O . THR B 1 48 ? 27.25 25.781 -2.244 1 51.81 48 THR B O 1
ATOM 3366 N N . MET B 1 49 ? 26.391 23.812 -2.752 1 49.94 49 MET B N 1
ATOM 3367 C CA . MET B 1 49 ? 25.031 24.359 -2.758 1 49.94 49 MET B CA 1
ATOM 3368 C C . MET B 1 49 ? 24.625 24.812 -1.359 1 49.94 49 MET B C 1
ATOM 3370 O O . MET B 1 49 ? 24.031 25.875 -1.195 1 49.94 49 MET B O 1
ATOM 3374 N N . ILE B 1 50 ? 25.031 24.078 -0.413 1 52.62 50 ILE B N 1
ATOM 3375 C CA . ILE B 1 50 ? 24.797 24.453 0.978 1 52.62 50 ILE B CA 1
ATOM 3376 C C . ILE B 1 50 ? 25.609 25.703 1.322 1 52.62 50 ILE B C 1
ATOM 3378 O O . ILE B 1 50 ? 25.094 26.641 1.927 1 52.62 50 ILE B O 1
ATOM 3382 N N . ARG B 1 51 ? 26.828 25.781 0.818 1 50.12 51 ARG B N 1
ATOM 3383 C CA . ARG B 1 51 ? 27.688 26.922 1.076 1 50.12 51 ARG B CA 1
ATOM 3384 C C . ARG B 1 51 ? 27.188 28.156 0.349 1 50.12 51 ARG B C 1
ATOM 3386 O O . ARG B 1 51 ? 27.188 29.266 0.912 1 50.12 51 ARG B O 1
ATOM 3393 N N . ILE B 1 52 ? 26.781 27.984 -0.832 1 48.59 52 ILE B N 1
ATOM 3394 C CA . ILE B 1 52 ? 26.203 29.094 -1.584 1 48.59 52 ILE B CA 1
ATOM 3395 C C . ILE B 1 52 ? 24.906 29.562 -0.909 1 48.59 52 ILE B C 1
ATOM 3397 O O . ILE B 1 52 ? 24.688 30.766 -0.743 1 48.59 52 ILE B O 1
ATOM 3401 N N . ASN B 1 53 ? 24.203 28.688 -0.415 1 49.59 53 ASN B N 1
ATOM 3402 C CA . ASN B 1 53 ? 23 29 0.337 1 49.59 53 ASN B CA 1
ATOM 3403 C C . ASN B 1 53 ? 23.328 29.703 1.647 1 49.59 53 ASN B C 1
ATOM 3405 O O . ASN B 1 53 ? 22.672 30.688 2.006 1 49.59 53 ASN B O 1
ATOM 3409 N N . GLU B 1 54 ? 24.344 29.234 2.26 1 53.84 54 GLU B N 1
ATOM 3410 C CA . GLU B 1 54 ? 24.812 29.891 3.482 1 53.84 54 GLU B CA 1
ATOM 3411 C C . GLU B 1 54 ? 25.375 31.266 3.189 1 53.84 54 GLU B C 1
ATOM 3413 O O . GLU B 1 54 ? 25.094 32.219 3.908 1 53.84 54 GLU B O 1
ATOM 3418 N N . ALA B 1 55 ? 26.125 31.422 2.152 1 50.81 55 ALA B N 1
ATOM 3419 C CA . ALA B 1 55 ? 26.672 32.719 1.753 1 50.81 55 ALA B CA 1
ATOM 3420 C C . ALA B 1 55 ? 25.578 33.656 1.301 1 50.81 55 ALA B C 1
ATOM 3422 O O . ALA B 1 55 ? 25.594 34.844 1.646 1 50.81 55 ALA B O 1
ATOM 3423 N N . ALA B 1 56 ? 24.703 33.125 0.612 1 48.12 56 ALA B N 1
ATOM 3424 C CA . ALA B 1 56 ? 23.547 33.938 0.208 1 48.12 56 ALA B CA 1
ATOM 3425 C C . ALA B 1 56 ? 22.703 34.344 1.417 1 48.12 56 ALA B C 1
ATOM 3427 O O . ALA B 1 56 ? 22.312 35.5 1.54 1 48.12 56 ALA B O 1
ATOM 3428 N N . CYS B 1 57 ? 22.609 33.469 2.338 1 52.16 57 CYS B N 1
ATOM 3429 C CA . CYS B 1 57 ? 21.875 33.75 3.568 1 52.16 57 CYS B CA 1
ATOM 3430 C C . CYS B 1 57 ? 22.625 34.75 4.43 1 52.16 57 CYS B C 1
ATOM 3432 O O . CYS B 1 57 ? 22.016 35.688 4.969 1 52.16 57 CYS B O 1
ATOM 3434 N N . SER B 1 58 ? 23.859 34.625 4.438 1 53.44 58 SER B N 1
ATOM 3435 C CA . SER B 1 58 ? 24.688 35.562 5.164 1 53.44 58 SER B CA 1
ATOM 3436 C C . SER B 1 58 ? 24.656 36.938 4.492 1 53.44 58 SER B C 1
ATOM 3438 O O . SER B 1 58 ? 24.594 37.969 5.168 1 53.44 58 SER B O 1
ATOM 3440 N N . ALA B 1 59 ? 24.672 36.969 3.234 1 48.81 59 ALA B N 1
ATOM 3441 C CA . ALA B 1 59 ? 24.578 38.25 2.502 1 48.81 59 ALA B CA 1
ATOM 3442 C C . ALA B 1 59 ? 23.203 38.875 2.682 1 48.81 59 ALA B C 1
ATOM 3444 O O . ALA B 1 59 ? 23.094 40.094 2.869 1 48.81 59 ALA B O 1
ATOM 3445 N N . ILE B 1 60 ? 22.281 38.094 2.734 1 48 60 ILE B N 1
ATOM 3446 C CA . ILE B 1 60 ? 20.922 38.531 2.953 1 48 60 ILE B CA 1
ATOM 3447 C C . ILE B 1 60 ? 20.75 39 4.398 1 48 60 ILE B C 1
ATOM 3449 O O . ILE B 1 60 ? 20.141 40.062 4.652 1 48 60 ILE B O 1
ATOM 3453 N N . GLU B 1 61 ? 21.391 38.344 5.277 1 53.41 61 GLU B N 1
ATOM 3454 C CA . GLU B 1 61 ? 21.438 38.781 6.668 1 53.41 61 GLU B CA 1
ATOM 3455 C C . GLU B 1 61 ? 22.188 40.094 6.801 1 53.41 61 GLU B C 1
ATOM 3457 O O . GLU B 1 61 ? 21.75 41 7.516 1 53.41 61 GLU B O 1
ATOM 3462 N N . ALA B 1 62 ? 23.156 40.188 6.082 1 51.25 62 ALA B N 1
ATOM 3463 C CA . ALA B 1 62 ? 23.922 41.438 6.066 1 51.25 62 ALA B CA 1
ATOM 3464 C C . ALA B 1 62 ? 23.109 42.562 5.426 1 51.25 62 ALA B C 1
ATOM 3466 O O . ALA B 1 62 ? 23.109 43.719 5.926 1 51.25 62 ALA B O 1
ATOM 3467 N N . LEU B 1 63 ? 22.438 42.281 4.434 1 43.66 63 LEU B N 1
ATOM 3468 C CA . LEU B 1 63 ? 21.562 43.25 3.803 1 43.66 63 LEU B CA 1
ATOM 3469 C C . LEU B 1 63 ? 20.391 43.594 4.727 1 43.66 63 LEU B C 1
ATOM 3471 O O . LEU B 1 63 ? 20.031 44.781 4.832 1 43.66 63 LEU B O 1
ATOM 3475 N N . SER B 1 64 ? 19.922 42.656 5.391 1 45.84 64 SER B N 1
ATOM 3476 C CA . SER B 1 64 ? 18.859 42.875 6.367 1 45.84 64 SER B CA 1
ATOM 3477 C C . SER B 1 64 ? 19.359 43.719 7.535 1 45.84 64 SER B C 1
ATOM 3479 O O . SER B 1 64 ? 18.656 44.625 7.988 1 45.84 64 SER B O 1
ATOM 3481 N N . ASN B 1 65 ? 20.484 43.5 7.926 1 48.5 65 ASN B N 1
ATOM 3482 C CA . ASN B 1 65 ? 21.109 44.312 8.953 1 48.5 65 ASN B CA 1
ATOM 3483 C C . ASN B 1 65 ? 21.391 45.719 8.438 1 48.5 65 ASN B C 1
ATOM 3485 O O . ASN B 1 65 ? 21.234 46.688 9.18 1 48.5 65 ASN B O 1
ATOM 3489 N N . ASN B 1 66 ? 21.781 45.812 7.227 1 43.75 66 ASN B N 1
ATOM 3490 C CA . ASN B 1 66 ? 22 47.125 6.637 1 43.75 66 ASN B CA 1
ATOM 3491 C C . ASN B 1 66 ? 20.688 47.875 6.398 1 43.75 66 ASN B C 1
ATOM 3493 O O . ASN B 1 66 ? 20.625 49.094 6.535 1 43.75 66 ASN B O 1
ATOM 3497 N N . LEU B 1 67 ? 19.688 47.125 6.039 1 39.78 67 LEU B N 1
ATOM 3498 C CA . LEU B 1 67 ? 18.375 47.75 5.941 1 39.78 67 LEU B CA 1
ATOM 3499 C C . LEU B 1 67 ? 17.875 48.188 7.312 1 39.78 67 LEU B C 1
ATOM 3501 O O . LEU B 1 67 ? 17.234 49.219 7.441 1 39.78 67 LEU B O 1
ATOM 3505 N N . ASN B 1 68 ? 18.172 47.438 8.312 1 41.06 68 ASN B N 1
ATOM 3506 C CA . ASN B 1 68 ? 17.844 47.906 9.656 1 41.06 68 ASN B CA 1
ATOM 3507 C C . ASN B 1 68 ? 18.641 49.156 10.023 1 41.06 68 ASN B C 1
ATOM 3509 O O . ASN B 1 68 ? 18.172 50 10.805 1 41.06 68 ASN B O 1
ATOM 3513 N N . ALA B 1 69 ? 19.844 49.312 9.586 1 42.19 69 ALA B N 1
ATOM 3514 C CA . ALA B 1 69 ? 20.609 50.531 9.867 1 42.19 69 ALA B CA 1
ATOM 3515 C C . ALA B 1 69 ? 20.078 51.719 9.078 1 42.19 69 ALA B C 1
ATOM 3517 O O . ALA B 1 69 ? 20.094 52.844 9.57 1 42.19 69 ALA B O 1
ATOM 3518 N N . GLN B 1 70 ? 19.734 51.469 7.797 1 38.84 70 GLN B N 1
ATOM 3519 C CA . GLN B 1 70 ? 19.219 52.625 7.055 1 38.84 70 GLN B CA 1
ATOM 3520 C C . GLN B 1 70 ? 17.797 52.969 7.48 1 38.84 70 GLN B C 1
ATOM 3522 O O . GLN B 1 70 ? 17.344 54.094 7.273 1 38.84 70 GLN B O 1
ATOM 3527 N N . THR B 1 71 ? 17.078 52 7.941 1 36.47 71 THR B N 1
ATOM 3528 C CA . THR B 1 71 ? 15.711 52.375 8.281 1 36.47 71 THR B CA 1
ATOM 3529 C C . THR B 1 71 ? 15.68 53.219 9.555 1 36.47 71 THR B C 1
ATOM 3531 O O . THR B 1 71 ? 14.602 53.531 10.07 1 36.47 71 THR B O 1
ATOM 3534 N N . VAL B 1 72 ? 16.766 53.594 10.211 1 36.28 72 VAL B N 1
ATOM 3535 C CA . VAL B 1 72 ? 16.484 54.531 11.297 1 36.28 72 VAL B CA 1
ATOM 3536 C C . VAL B 1 72 ? 15.805 55.781 10.742 1 36.28 72 VAL B C 1
ATOM 3538 O O . VAL B 1 72 ? 14.883 56.312 11.359 1 36.28 72 VAL B O 1
ATOM 3541 N N . GLU B 1 73 ? 16.438 56.562 9.805 1 35.47 73 GLU B N 1
ATOM 3542 C CA . GLU B 1 73 ? 16.016 57.938 9.711 1 35.47 73 GLU B CA 1
ATOM 3543 C C . GLU B 1 73 ? 14.695 58.094 8.969 1 35.47 73 GLU B C 1
ATOM 3545 O O . GLU B 1 73 ? 13.906 59 9.242 1 35.47 73 GLU B O 1
ATOM 3550 N N . VAL B 1 74 ? 14.586 57.75 7.684 1 37 74 VAL B N 1
ATOM 3551 C CA . VAL B 1 74 ? 13.414 58.25 6.973 1 37 74 VAL B CA 1
ATOM 3552 C C . VAL B 1 74 ? 12.18 57.469 7.422 1 37 74 VAL B C 1
ATOM 3554 O O . VAL B 1 74 ? 12.062 56.25 7.16 1 37 74 VAL B O 1
ATOM 3557 N N . GLU B 1 75 ? 11.492 57.656 8.547 1 36.16 75 GLU B N 1
ATOM 3558 C CA . GLU B 1 75 ? 10.156 57.375 9.078 1 36.16 75 GLU B CA 1
ATOM 3559 C C . GLU B 1 75 ? 9.094 57.5 7.984 1 36.16 75 GLU B C 1
ATOM 3561 O O . GLU B 1 75 ? 8.094 58.219 8.156 1 36.16 75 GLU B O 1
ATOM 3566 N N . SER B 1 76 ? 9.406 57.812 6.75 1 35.28 76 SER B N 1
ATOM 3567 C CA . SER B 1 76 ? 8.164 57.875 5.984 1 35.28 76 SER B CA 1
ATOM 3568 C C . SER B 1 76 ? 7.352 56.594 6.164 1 35.28 76 SER B C 1
ATOM 3570 O O . SER B 1 76 ? 7.887 55.5 6.07 1 35.28 76 SER B O 1
ATOM 3572 N N . GLU B 1 77 ? 6.207 56.562 6.957 1 37.25 77 GLU B N 1
ATOM 3573 C CA . GLU B 1 77 ? 5.059 55.719 7.277 1 37.25 77 GLU B CA 1
ATOM 3574 C C . GLU B 1 77 ? 4.648 54.844 6.086 1 37.25 77 GLU B C 1
ATOM 3576 O O . GLU B 1 77 ? 3.758 55.219 5.32 1 37.25 77 GLU B O 1
ATOM 3581 N N . SER B 1 78 ? 5.293 54.688 5.066 1 40.91 78 SER B N 1
ATOM 3582 C CA . SER B 1 78 ? 4.59 53.781 4.152 1 40.91 78 SER B CA 1
ATOM 3583 C C . SER B 1 78 ? 3.998 52.594 4.895 1 40.91 78 SER B C 1
ATOM 3585 O O . SER B 1 78 ? 4.707 51.906 5.617 1 40.91 78 SER B O 1
ATOM 3587 N N . THR B 1 79 ? 2.701 52.625 5.445 1 45.28 79 THR B N 1
ATOM 3588 C CA . THR B 1 79 ? 1.677 51.781 6.059 1 45.28 79 THR B CA 1
ATOM 3589 C C . THR B 1 79 ? 1.75 50.375 5.516 1 45.28 79 THR B C 1
ATOM 3591 O O . THR B 1 79 ? 0.741 49.656 5.477 1 45.28 79 THR B O 1
ATOM 3594 N N . GLU B 1 80 ? 2.684 50.062 4.82 1 54.25 80 GLU B N 1
ATOM 3595 C CA . GLU B 1 80 ? 2.621 48.656 4.395 1 54.25 80 GLU B CA 1
ATOM 3596 C C . GLU B 1 80 ? 2.596 47.719 5.594 1 54.25 80 GLU B C 1
ATOM 3598 O O . GLU B 1 80 ? 3.361 47.906 6.543 1 54.25 80 GLU B O 1
ATOM 3603 N N . LYS B 1 81 ? 1.542 46.938 5.637 1 69.25 81 LYS B N 1
ATOM 3604 C CA . LYS B 1 81 ? 1.335 45.938 6.676 1 69.25 81 LYS B CA 1
ATOM 3605 C C . LYS B 1 81 ? 2.545 45.031 6.797 1 69.25 81 LYS B C 1
ATOM 3607 O O . LYS B 1 81 ? 3.158 44.656 5.793 1 69.25 81 LYS B O 1
ATOM 3612 N N . PRO B 1 82 ? 3.18 44.969 7.926 1 74.94 82 PRO B N 1
ATOM 3613 C CA . PRO B 1 82 ? 4.375 44.188 8.188 1 74.94 82 PRO B CA 1
ATOM 3614 C C . PRO B 1 82 ? 4.379 42.844 7.414 1 74.94 82 PRO B C 1
ATOM 3616 O O . PRO B 1 82 ? 5.414 42.438 6.883 1 74.94 82 PRO B O 1
ATOM 3619 N N . MET B 1 83 ? 3.342 42.344 7.16 1 78.62 83 MET B N 1
ATOM 3620 C CA . MET B 1 83 ? 3.268 41.031 6.488 1 78.62 83 MET B CA 1
ATOM 3621 C C . MET B 1 83 ? 3.588 41.188 5.004 1 78.62 83 MET B C 1
ATOM 3623 O O . MET B 1 83 ? 4.195 40.281 4.41 1 78.62 83 MET B O 1
ATOM 3627 N N . GLN B 1 84 ? 3.201 42.25 4.473 1 78.25 84 GLN B N 1
ATOM 3628 C CA . GLN B 1 84 ? 3.459 42.5 3.055 1 78.25 84 GLN B CA 1
ATOM 3629 C C . GLN B 1 84 ? 4.953 42.625 2.785 1 78.25 84 GLN B C 1
ATOM 3631 O O . GLN B 1 84 ? 5.453 42.188 1.754 1 78.25 84 GLN B O 1
ATOM 3636 N N . GLU B 1 85 ? 5.566 43.25 3.691 1 78 85 GLU B N 1
ATOM 3637 C CA . GLU B 1 85 ? 7.016 43.344 3.561 1 78 85 GLU B CA 1
ATOM 3638 C C . GLU B 1 85 ? 7.691 42 3.641 1 78 85 GLU B C 1
ATOM 3640 O O . GLU B 1 85 ? 8.602 41.688 2.861 1 78 85 GLU B O 1
ATOM 3645 N N . VAL B 1 86 ? 7.227 41.219 4.598 1 77.69 86 VAL B N 1
ATOM 3646 C CA . VAL B 1 86 ? 7.766 39.875 4.734 1 77.69 86 VAL B CA 1
ATOM 3647 C C . VAL B 1 86 ? 7.52 39.094 3.449 1 77.69 86 VAL B C 1
ATOM 3649 O O . VAL B 1 86 ? 8.406 38.375 2.971 1 77.69 86 VAL B O 1
ATOM 3652 N N . LEU B 1 87 ? 6.375 39.25 2.955 1 78.31 87 LEU B N 1
ATOM 3653 C CA . LEU B 1 87 ? 6.004 38.531 1.731 1 78.31 87 LEU B CA 1
ATOM 3654 C C . LEU B 1 87 ? 6.934 38.906 0.583 1 78.31 87 LEU B C 1
ATOM 3656 O O . LEU B 1 87 ? 7.359 38.062 -0.186 1 78.31 87 LEU B O 1
ATOM 3660 N N . ARG B 1 88 ? 7.156 40.094 0.475 1 76.81 88 ARG B N 1
ATOM 3661 C CA . ARG B 1 88 ? 8.031 40.594 -0.587 1 76.81 88 ARG B CA 1
ATOM 3662 C C . ARG B 1 88 ? 9.422 39.969 -0.477 1 76.81 88 ARG B C 1
ATOM 3664 O O . ARG B 1 88 ? 9.992 39.531 -1.474 1 76.81 88 ARG B O 1
ATOM 3671 N N . ILE B 1 89 ? 9.891 39.875 0.676 1 72.62 89 ILE B N 1
ATOM 3672 C CA . ILE B 1 89 ? 11.234 39.344 0.913 1 72.62 89 ILE B CA 1
ATOM 3673 C C . ILE B 1 89 ? 11.242 37.844 0.746 1 72.62 89 ILE B C 1
ATOM 3675 O O . ILE B 1 89 ? 12.203 37.25 0.216 1 72.62 89 ILE B O 1
ATOM 3679 N N . SER B 1 90 ? 10.141 37.25 1.178 1 72.62 90 SER B N 1
ATOM 3680 C CA . SER B 1 90 ? 10.055 35.812 1.188 1 72.62 90 SER B CA 1
ATOM 3681 C C . SER B 1 90 ? 10.023 35.25 -0.23 1 72.62 90 SER B C 1
ATOM 3683 O O . SER B 1 90 ? 10.461 34.125 -0.466 1 72.62 90 SER B O 1
ATOM 3685 N N . LYS B 1 91 ? 9.508 35.938 -1.103 1 73.31 91 LYS B N 1
ATOM 3686 C CA . LYS B 1 91 ? 9.414 35.5 -2.492 1 73.31 91 LYS B CA 1
ATOM 3687 C C . LYS B 1 91 ? 10.781 35.156 -3.053 1 73.31 91 LYS B C 1
ATOM 3689 O O . LYS B 1 91 ? 10.906 34.188 -3.834 1 73.31 91 LYS B O 1
ATOM 3694 N N . ASP B 1 92 ? 11.703 35.75 -2.549 1 67.44 92 ASP B N 1
ATOM 3695 C CA . ASP B 1 92 ? 13.055 35.531 -3.061 1 67.44 92 ASP B CA 1
ATOM 3696 C C . ASP B 1 92 ? 13.766 34.406 -2.299 1 67.44 92 ASP B C 1
ATOM 3698 O O . ASP B 1 92 ? 14.781 33.875 -2.762 1 67.44 92 ASP B O 1
ATOM 3702 N N . LEU B 1 93 ? 13.211 34.094 -1.174 1 65.31 93 LEU B N 1
ATOM 3703 C CA . LEU B 1 93 ? 13.898 33.156 -0.297 1 65.31 93 LEU B CA 1
ATOM 3704 C C . LEU B 1 93 ? 13.367 31.719 -0.488 1 65.31 93 LEU B C 1
ATOM 3706 O O . LEU B 1 93 ? 14.062 30.75 -0.19 1 65.31 93 LEU B O 1
ATOM 3710 N N . CYS B 1 94 ? 12.18 31.656 -0.884 1 60.94 94 CYS B N 1
ATOM 3711 C CA . CYS B 1 94 ? 11.555 30.344 -0.895 1 60.94 94 CYS B CA 1
ATOM 3712 C C . CYS B 1 94 ? 12.211 29.422 -1.923 1 60.94 94 CYS B C 1
ATOM 3714 O O . CYS B 1 94 ? 12.414 29.828 -3.072 1 60.94 94 CYS B O 1
ATOM 3716 N N . SER B 1 95 ? 12.68 28.406 -1.322 1 60.47 95 SER B N 1
ATOM 3717 C CA . SER B 1 95 ? 13.414 27.438 -2.137 1 60.47 95 SER B CA 1
ATOM 3718 C C . SER B 1 95 ? 12.477 26.656 -3.051 1 60.47 95 SER B C 1
ATOM 3720 O O . SER B 1 95 ? 12.922 26.078 -4.043 1 60.47 95 SER B O 1
ATOM 3722 N N . ASP B 1 96 ? 11.227 26.5 -2.74 1 64.56 96 ASP B N 1
ATOM 3723 C CA . ASP B 1 96 ? 10.375 25.625 -3.531 1 64.56 96 ASP B CA 1
ATOM 3724 C C . ASP B 1 96 ? 9.305 26.406 -4.277 1 64.56 96 ASP B C 1
ATOM 3726 O O . ASP B 1 96 ? 8.312 25.844 -4.742 1 64.56 96 ASP B O 1
ATOM 3730 N N . LYS B 1 97 ? 9.43 27.625 -4.574 1 72.69 97 LYS B N 1
ATOM 3731 C CA . LYS B 1 97 ? 8.656 28.516 -5.434 1 72.69 97 LYS B CA 1
ATOM 3732 C C . LYS B 1 97 ? 7.297 28.828 -4.82 1 72.69 97 LYS B C 1
ATOM 3734 O O . LYS B 1 97 ? 6.43 29.422 -5.477 1 72.69 97 LYS B O 1
ATOM 3739 N N . VAL B 1 98 ? 7.098 28.391 -3.627 1 80.62 98 VAL B N 1
ATOM 3740 C CA . VAL B 1 98 ? 5.812 28.703 -3.006 1 80.62 98 VAL B CA 1
ATOM 3741 C C . VAL B 1 98 ? 5.664 30.203 -2.846 1 80.62 98 VAL B C 1
ATOM 3743 O O . VAL B 1 98 ? 4.547 30.734 -2.855 1 80.62 98 VAL B O 1
ATOM 3746 N N . GLY B 1 99 ? 6.742 30.875 -2.773 1 77.38 99 GLY B N 1
ATOM 3747 C CA . GLY B 1 99 ? 6.75 32.312 -2.662 1 77.38 99 GLY B CA 1
ATOM 3748 C C . GLY B 1 99 ? 6.094 33.031 -3.844 1 77.38 99 GLY B C 1
ATOM 3749 O O . GLY B 1 99 ? 5.582 34.125 -3.709 1 77.38 99 GLY B O 1
ATOM 3750 N N . GLU B 1 100 ? 6.074 32.344 -4.945 1 81.44 100 GLU B N 1
ATOM 3751 C CA . GLU B 1 100 ? 5.465 32.906 -6.145 1 81.44 100 GLU B CA 1
ATOM 3752 C C . GLU B 1 100 ? 3.949 33.031 -5.996 1 81.44 100 GLU B C 1
ATOM 3754 O O . GLU B 1 100 ? 3.299 33.75 -6.738 1 81.44 100 GLU B O 1
ATOM 3759 N N . LEU B 1 101 ? 3.414 32.344 -5.02 1 89.44 101 LEU B N 1
ATOM 3760 C CA . LEU B 1 101 ? 1.97 32.312 -4.828 1 89.44 101 LEU B CA 1
ATOM 3761 C C . LEU B 1 101 ? 1.549 33.219 -3.688 1 89.44 101 LEU B C 1
ATOM 3763 O O . LEU B 1 101 ? 0.427 33.125 -3.186 1 89.44 101 LEU B O 1
ATOM 3767 N N . ASP B 1 102 ? 2.426 34.125 -3.256 1 88.56 102 ASP B N 1
ATOM 3768 C CA . ASP B 1 102 ? 2.158 35.062 -2.168 1 88.56 102 ASP B CA 1
ATOM 3769 C C . ASP B 1 102 ? 1.835 34.312 -0.873 1 88.56 102 ASP B C 1
ATOM 3771 O O . ASP B 1 102 ? 0.877 34.656 -0.177 1 88.56 102 ASP B O 1
ATOM 3775 N N . ILE B 1 103 ? 2.465 33.188 -0.721 1 92.12 103 ILE B N 1
ATOM 3776 C CA . ILE B 1 103 ? 2.348 32.406 0.505 1 92.12 103 ILE B CA 1
ATOM 3777 C C . ILE B 1 103 ? 3.592 32.625 1.368 1 92.12 103 ILE B C 1
ATOM 3779 O O . ILE B 1 103 ? 4.719 32.531 0.877 1 92.12 103 ILE B O 1
ATOM 3783 N N . ILE B 1 104 ? 3.352 32.938 2.588 1 88.75 104 ILE B N 1
ATOM 3784 C CA . ILE B 1 104 ? 4.453 33.062 3.539 1 88.75 104 ILE B CA 1
ATOM 3785 C C . ILE B 1 104 ? 4.848 31.688 4.055 1 88.75 104 ILE B C 1
ATOM 3787 O O . ILE B 1 104 ? 4.02 30.953 4.613 1 88.75 104 ILE B O 1
ATOM 3791 N N . ASP B 1 105 ? 6.055 31.359 3.906 1 89.5 105 ASP B N 1
ATOM 3792 C CA . ASP B 1 105 ? 6.543 30.047 4.344 1 89.5 105 ASP B CA 1
ATOM 3793 C C . ASP B 1 105 ? 7.215 30.141 5.711 1 89.5 105 ASP B C 1
ATOM 3795 O O . ASP B 1 105 ? 8.406 30.438 5.805 1 89.5 105 ASP B O 1
ATOM 3799 N N . LEU B 1 106 ? 6.578 29.734 6.707 1 86.88 106 LEU B N 1
ATOM 3800 C CA . LEU B 1 106 ? 7.094 29.828 8.07 1 86.88 106 LEU B CA 1
ATOM 3801 C C . LEU B 1 106 ? 8.078 28.703 8.359 1 86.88 106 LEU B C 1
ATOM 3803 O O . LEU B 1 106 ? 8.797 28.75 9.367 1 86.88 106 LEU B O 1
ATOM 3807 N N . SER B 1 107 ? 8.016 27.75 7.512 1 80.94 107 SER B N 1
ATOM 3808 C CA . SER B 1 107 ? 8.953 26.641 7.715 1 80.94 107 SER B CA 1
ATOM 3809 C C . SER B 1 107 ? 10.383 27.062 7.371 1 80.94 107 SER B C 1
ATOM 3811 O O . SER B 1 107 ? 11.336 26.391 7.75 1 80.94 107 SER B O 1
ATOM 3813 N N . GLU B 1 108 ? 10.5 28.109 6.68 1 80.81 108 GLU B N 1
ATOM 3814 C CA . GLU B 1 108 ? 11.805 28.688 6.375 1 80.81 108 GLU B CA 1
ATOM 3815 C C . GLU B 1 108 ? 12.312 29.547 7.527 1 80.81 108 GLU B C 1
ATOM 3817 O O . GLU B 1 108 ? 11.703 30.562 7.871 1 80.81 108 GLU B O 1
ATOM 3822 N N . PRO B 1 109 ? 13.453 29.172 7.992 1 82.19 109 PRO B N 1
ATOM 3823 C CA . PRO B 1 109 ? 13.961 29.875 9.172 1 82.19 109 PRO B CA 1
ATOM 3824 C C . PRO B 1 109 ? 14.156 31.375 8.922 1 82.19 109 PRO B C 1
ATOM 3826 O O . PRO B 1 109 ? 13.914 32.188 9.812 1 82.19 109 PRO B O 1
ATOM 3829 N N . THR B 1 110 ? 14.602 31.672 7.758 1 81.5 110 THR B N 1
ATOM 3830 C CA . THR B 1 110 ? 14.844 33.062 7.438 1 81.5 110 THR B CA 1
ATOM 3831 C C . THR B 1 110 ? 13.539 33.875 7.473 1 81.5 110 THR B C 1
ATOM 3833 O O . THR B 1 110 ? 13.5 35 8 1 81.5 110 THR B O 1
ATOM 3836 N N . VAL B 1 111 ? 12.562 33.281 6.93 1 82.94 111 VAL B N 1
ATOM 3837 C CA . VAL B 1 111 ? 11.258 33.938 6.91 1 82.94 111 VAL B CA 1
ATOM 3838 C C . VAL B 1 111 ? 10.719 34.062 8.336 1 82.94 111 VAL B C 1
ATOM 3840 O O . VAL B 1 111 ? 10.227 35.125 8.734 1 82.94 111 VAL B O 1
ATOM 3843 N N . ASN B 1 112 ? 10.852 33.062 9.039 1 85.56 112 ASN B N 1
ATOM 3844 C CA . ASN B 1 112 ? 10.398 33.062 10.422 1 85.56 112 ASN B CA 1
ATOM 3845 C C . ASN B 1 112 ? 11.117 34.125 11.25 1 85.56 112 ASN B C 1
ATOM 3847 O O . ASN B 1 112 ? 10.492 34.812 12.062 1 85.56 112 ASN B O 1
ATOM 3851 N N . ASN B 1 113 ? 12.359 34.25 11.07 1 85.75 113 ASN B N 1
ATOM 3852 C CA . ASN B 1 113 ? 13.148 35.25 11.781 1 85.75 113 ASN B CA 1
ATOM 3853 C C . ASN B 1 113 ? 12.742 36.688 11.391 1 85.75 113 ASN B C 1
ATOM 3855 O O . ASN B 1 113 ? 12.719 37.562 12.234 1 85.75 113 ASN B O 1
ATOM 3859 N N . LEU B 1 114 ? 12.469 36.812 10.172 1 84.38 114 LEU B N 1
ATOM 3860 C CA . LEU B 1 114 ? 12.016 38.125 9.695 1 84.38 114 LEU B CA 1
ATOM 3861 C C . LEU B 1 114 ? 10.695 38.531 10.344 1 84.38 114 LEU B C 1
ATOM 3863 O O . LEU B 1 114 ? 10.516 39.688 10.734 1 84.38 114 LEU B O 1
ATOM 3867 N N . ILE B 1 115 ? 9.867 37.625 10.438 1 85.94 115 ILE B N 1
ATOM 3868 C CA . ILE B 1 115 ? 8.57 37.875 11.062 1 85.94 115 ILE B CA 1
ATOM 3869 C C . ILE B 1 115 ? 8.758 38.188 12.539 1 85.94 115 ILE B C 1
ATOM 3871 O O . ILE B 1 115 ? 8.156 39.125 13.07 1 85.94 115 ILE B O 1
ATOM 3875 N N . LYS B 1 116 ? 9.586 37.438 13.148 1 87.44 116 LYS B N 1
ATOM 3876 C CA . LYS B 1 116 ? 9.867 37.625 14.57 1 87.44 116 LYS B CA 1
ATOM 3877 C C . LYS B 1 116 ? 10.414 39.031 14.836 1 87.44 116 LYS B C 1
ATOM 3879 O O . LYS B 1 116 ? 10.086 39.656 15.852 1 87.44 116 LYS B O 1
ATOM 3884 N N . LYS B 1 117 ? 11.125 39.5 13.945 1 84.75 117 LYS B N 1
ATOM 3885 C CA . LYS B 1 117 ? 11.766 40.812 14.102 1 84.75 117 LYS B CA 1
ATOM 3886 C C . LYS B 1 117 ? 10.789 41.938 13.773 1 84.75 117 LYS B C 1
ATOM 3888 O O . LYS B 1 117 ? 10.844 43 14.391 1 84.75 117 LYS B O 1
ATOM 3893 N N . LYS B 1 118 ? 9.953 41.688 12.82 1 83.44 118 LYS B N 1
ATOM 3894 C CA . LYS B 1 118 ? 9.102 42.781 12.305 1 83.44 118 LYS B CA 1
ATOM 3895 C C . LYS B 1 118 ? 7.812 42.875 13.109 1 83.44 118 LYS B C 1
ATOM 3897 O O . LYS B 1 118 ? 7.176 43.938 13.125 1 83.44 118 LYS B O 1
ATOM 3902 N N . PHE B 1 119 ? 7.484 41.812 13.75 1 83.94 119 PHE B N 1
ATOM 3903 C CA . PHE B 1 119 ? 6.25 41.781 14.516 1 83.94 119 PHE B CA 1
ATOM 3904 C C . PHE B 1 119 ? 6.531 42 16 1 83.94 119 PHE B C 1
ATOM 3906 O O . PHE B 1 119 ? 7.641 41.75 16.469 1 83.94 119 PHE B O 1
ATOM 3913 N N . LYS B 1 120 ? 5.484 42.625 16.531 1 85.88 120 LYS B N 1
ATOM 3914 C CA . LYS B 1 120 ? 5.559 42.688 17.984 1 85.88 120 LYS B CA 1
ATOM 3915 C C . LYS B 1 120 ? 5.582 41.281 18.578 1 85.88 120 LYS B C 1
ATOM 3917 O O . LYS B 1 120 ? 5.023 40.344 18 1 85.88 120 LYS B O 1
ATOM 3922 N N . ALA B 1 121 ? 6.266 41.219 19.688 1 88.81 121 ALA B N 1
ATOM 3923 C CA . ALA B 1 121 ? 6.441 39.906 20.328 1 88.81 121 ALA B CA 1
ATOM 3924 C C . ALA B 1 121 ? 5.098 39.219 20.562 1 88.81 121 ALA B C 1
ATOM 3926 O O . ALA B 1 121 ? 4.957 38.031 20.328 1 88.81 121 ALA B O 1
ATOM 3927 N N . SER B 1 122 ? 4.164 39.969 20.969 1 89.56 122 SER B N 1
ATOM 3928 C CA . SER B 1 122 ? 2.848 39.406 21.25 1 89.56 122 SER B CA 1
ATOM 3929 C C . SER B 1 122 ? 2.17 38.938 19.969 1 89.56 122 SER B C 1
ATOM 3931 O O . SER B 1 122 ? 1.535 37.875 19.953 1 89.56 122 SER B O 1
ATOM 3933 N N . GLU B 1 123 ? 2.287 39.719 18.922 1 84.75 123 GLU B N 1
ATOM 3934 C CA . GLU B 1 123 ? 1.687 39.375 17.641 1 84.75 123 GLU B CA 1
ATOM 3935 C C . GLU B 1 123 ? 2.342 38.125 17.047 1 84.75 123 GLU B C 1
ATOM 3937 O O . GLU B 1 123 ? 1.661 37.281 16.453 1 84.75 123 GLU B O 1
ATOM 3942 N N . TYR B 1 124 ? 3.627 38.094 17.219 1 88.88 124 TYR B N 1
ATOM 3943 C CA . TYR B 1 124 ? 4.375 36.938 16.75 1 88.88 124 TYR B CA 1
ATOM 3944 C C . TYR B 1 124 ? 3.955 35.688 17.484 1 88.88 124 TYR B C 1
ATOM 3946 O O . TYR B 1 124 ? 3.713 34.625 16.859 1 88.88 124 TYR B O 1
ATOM 3954 N N . GLU B 1 125 ? 3.891 35.812 18.734 1 90.38 125 GLU B N 1
ATOM 3955 C CA . GLU B 1 125 ? 3.494 34.656 19.547 1 90.38 125 GLU B CA 1
ATOM 3956 C C . GLU B 1 125 ? 2.078 34.219 19.203 1 90.38 125 GLU B C 1
ATOM 3958 O O . GLU B 1 125 ? 1.805 33 19.141 1 90.38 125 GLU B O 1
ATOM 3963 N N . GLU B 1 126 ? 1.261 35.125 19 1 86.81 126 GLU B N 1
ATOM 3964 C CA . GLU B 1 126 ? -0.111 34.781 18.625 1 86.81 126 GLU B CA 1
ATOM 3965 C C . GLU B 1 126 ? -0.156 34.094 17.266 1 86.81 126 GLU B C 1
ATOM 3967 O O . GLU B 1 126 ? -0.903 33.125 17.094 1 86.81 126 GLU B O 1
ATOM 3972 N N . LEU B 1 127 ? 0.627 34.531 16.375 1 87.44 127 LEU B N 1
ATOM 3973 C CA . LEU B 1 127 ? 0.705 33.938 15.055 1 87.44 127 LEU B CA 1
ATOM 3974 C C . LEU B 1 127 ? 1.215 32.5 15.141 1 87.44 127 LEU B C 1
ATOM 3976 O O . LEU B 1 127 ? 0.592 31.578 14.602 1 87.44 127 LEU B O 1
ATOM 3980 N N . ILE B 1 128 ? 2.254 32.312 15.852 1 88.62 128 ILE B N 1
ATOM 3981 C CA . ILE B 1 128 ? 2.885 31.016 15.969 1 88.62 128 ILE B CA 1
ATOM 3982 C C . ILE B 1 128 ? 1.942 30.047 16.672 1 88.62 128 ILE B C 1
ATOM 3984 O O . ILE B 1 128 ? 1.812 28.891 16.281 1 88.62 128 ILE B O 1
ATOM 3988 N N . ASN B 1 129 ? 1.318 30.547 17.625 1 87.81 129 ASN B N 1
ATOM 3989 C CA . ASN B 1 129 ? 0.394 29.703 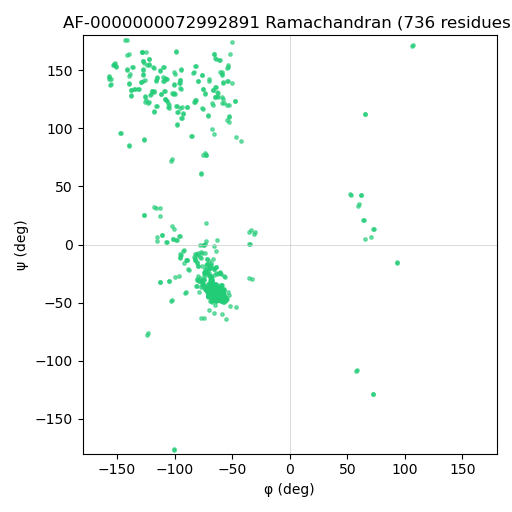18.375 1 87.81 129 ASN B CA 1
ATOM 3990 C C . ASN B 1 129 ? -0.804 29.281 17.516 1 87.81 129 ASN B C 1
ATOM 3992 O O . ASN B 1 129 ? -1.341 28.188 17.688 1 87.81 129 ASN B O 1
ATOM 3996 N N . SER B 1 130 ? -1.181 30.141 16.688 1 86.12 130 SER B N 1
ATOM 3997 C CA . SER B 1 130 ? -2.34 29.859 15.844 1 86.12 130 SER B CA 1
ATOM 3998 C C . SER B 1 130 ? -2.008 28.844 14.766 1 86.12 130 SER B C 1
ATOM 4000 O O . SER B 1 130 ? -2.9 28.156 14.25 1 86.12 130 SER B O 1
ATOM 4002 N N . ILE B 1 131 ? -0.773 28.703 14.477 1 89.38 131 ILE B N 1
ATOM 4003 C CA . ILE B 1 131 ? -0.414 27.891 13.312 1 89.38 131 ILE B CA 1
ATOM 4004 C C . ILE B 1 131 ? 0.295 26.625 13.766 1 89.38 131 ILE B C 1
ATOM 4006 O O . ILE B 1 131 ? 0.226 25.594 13.094 1 89.38 131 ILE B O 1
ATOM 4010 N N . SER B 1 132 ? 0.998 26.719 14.82 1 90.62 132 SER B N 1
ATOM 4011 C CA . SER B 1 132 ? 1.791 25.578 15.281 1 90.62 132 SER B CA 1
ATOM 4012 C C . SER B 1 132 ? 0.927 24.562 16.016 1 90.62 132 SER B C 1
ATOM 4014 O O . SER B 1 132 ? 0.009 24.938 16.75 1 90.62 132 SER B O 1
ATOM 4016 N N . LEU B 1 133 ? 1.262 23.328 15.742 1 93.5 133 LEU B N 1
ATOM 4017 C CA . LEU B 1 133 ? 0.595 22.25 16.453 1 93.5 133 LEU B CA 1
ATOM 4018 C C . LEU B 1 133 ? 1.468 21.719 17.594 1 93.5 133 LEU B C 1
ATOM 4020 O O . LEU B 1 133 ? 2.689 21.641 17.453 1 93.5 133 LEU B O 1
ATOM 4024 N N . LYS B 1 134 ? 0.87 21.484 18.672 1 94.44 134 LYS B N 1
ATOM 4025 C CA . LYS B 1 134 ? 1.568 20.812 19.781 1 94.44 134 LYS B CA 1
ATOM 4026 C C . LYS B 1 134 ? 1.556 19.297 19.594 1 94.44 134 LYS B C 1
ATOM 4028 O O . LYS B 1 134 ? 0.602 18.75 19.047 1 94.44 134 LYS B O 1
ATOM 4033 N N . PRO B 1 135 ? 2.633 18.641 20.078 1 96.69 135 PRO B N 1
ATOM 4034 C CA . PRO B 1 135 ? 2.635 17.172 20 1 96.69 135 PRO B CA 1
ATOM 4035 C C . PRO B 1 135 ? 1.398 16.547 20.641 1 96.69 135 PRO B C 1
ATOM 4037 O O . PRO B 1 135 ? 0.922 17.016 21.672 1 96.69 135 PRO B O 1
ATOM 4040 N N . ALA B 1 136 ? 0.943 15.531 19.969 1 97.12 136 ALA B N 1
ATOM 4041 C CA . ALA B 1 136 ? -0.236 14.844 20.484 1 97.12 136 ALA B CA 1
ATOM 4042 C C . ALA B 1 136 ? 0.094 14.07 21.75 1 97.12 136 ALA B C 1
ATOM 4044 O O . ALA B 1 136 ? 1.204 13.555 21.906 1 97.12 136 ALA B O 1
ATOM 4045 N N . GLN B 1 137 ? -0.897 14.141 22.609 1 96.19 137 GLN B N 1
ATOM 4046 C CA . GLN B 1 137 ? -0.784 13.25 23.766 1 96.19 137 GLN B CA 1
ATOM 4047 C C . GLN B 1 137 ? -1.113 11.805 23.375 1 96.19 137 GLN B C 1
ATOM 4049 O O . GLN B 1 137 ? -2.252 11.5 23.016 1 96.19 137 GLN B O 1
ATOM 4054 N N . LEU B 1 138 ? -0.128 10.938 23.516 1 97 138 LEU B N 1
ATOM 4055 C CA . LEU B 1 138 ? -0.305 9.539 23.141 1 97 138 LEU B CA 1
ATOM 4056 C C . LEU B 1 138 ? -0.607 8.688 24.375 1 97 138 LEU B C 1
ATOM 4058 O O . LEU B 1 138 ? -0.534 9.164 25.5 1 97 138 LEU B O 1
ATOM 4062 N N . THR B 1 139 ? -1.061 7.477 24.125 1 95.31 139 THR B N 1
ATOM 4063 C CA . THR B 1 139 ? -1.243 6.527 25.219 1 95.31 139 THR B CA 1
ATOM 4064 C C . THR B 1 139 ? 0.096 6.172 25.859 1 95.31 139 THR B C 1
ATOM 4066 O O . THR B 1 139 ? 1.147 6.316 25.234 1 95.31 139 THR B O 1
ATOM 4069 N N . LEU B 1 140 ? 0.017 5.672 27.062 1 95.25 140 LEU B N 1
ATOM 4070 C CA . LEU B 1 140 ? 1.227 5.273 27.766 1 95.25 140 LEU B CA 1
ATOM 4071 C C . LEU B 1 140 ? 1.972 4.188 27 1 95.25 140 LEU B C 1
ATOM 4073 O O . LEU B 1 140 ? 3.205 4.152 27 1 95.25 140 LEU B O 1
ATOM 4077 N N . TYR B 1 141 ? 1.233 3.322 26.391 1 95.19 141 TYR B N 1
ATOM 4078 C CA . TYR B 1 141 ? 1.839 2.254 25.594 1 95.19 141 TYR B CA 1
ATOM 4079 C C . TYR B 1 141 ? 2.707 2.822 24.484 1 95.19 141 TYR B C 1
ATOM 4081 O O . TYR B 1 141 ? 3.846 2.387 24.297 1 95.19 141 TYR B O 1
ATOM 4089 N N . ALA B 1 142 ? 2.195 3.789 23.781 1 96.88 142 ALA B N 1
ATOM 4090 C CA . ALA B 1 142 ? 2.908 4.406 22.672 1 96.88 142 ALA B CA 1
ATOM 4091 C C . ALA B 1 142 ? 4.109 5.207 23.156 1 96.88 142 ALA B C 1
ATOM 4093 O O . ALA B 1 142 ? 5.188 5.156 22.562 1 96.88 142 ALA B O 1
ATOM 4094 N N . GLU B 1 143 ? 3.912 5.934 24.25 1 97.12 143 GLU B N 1
ATOM 4095 C CA . GLU B 1 143 ? 5 6.723 24.812 1 97.12 143 GLU B CA 1
ATOM 4096 C C . GLU B 1 143 ? 6.152 5.828 25.266 1 97.12 143 GLU B C 1
ATOM 4098 O O . GLU B 1 143 ? 7.32 6.137 25 1 97.12 143 GLU B O 1
ATOM 4103 N N . ASN B 1 144 ? 5.812 4.742 25.891 1 97 144 ASN B N 1
ATOM 4104 C CA . ASN B 1 144 ? 6.828 3.795 26.344 1 97 144 ASN B CA 1
ATOM 4105 C C . ASN B 1 144 ? 7.598 3.189 25.172 1 97 144 ASN B C 1
ATOM 4107 O O . ASN B 1 144 ? 8.805 2.977 25.266 1 97 144 ASN B O 1
ATOM 4111 N N . LEU B 1 145 ? 6.875 2.854 24.172 1 97.31 145 LEU B N 1
ATOM 4112 C CA . LEU B 1 145 ? 7.539 2.301 22.984 1 97.31 145 LEU B CA 1
ATOM 4113 C C . LEU B 1 145 ? 8.492 3.318 22.375 1 9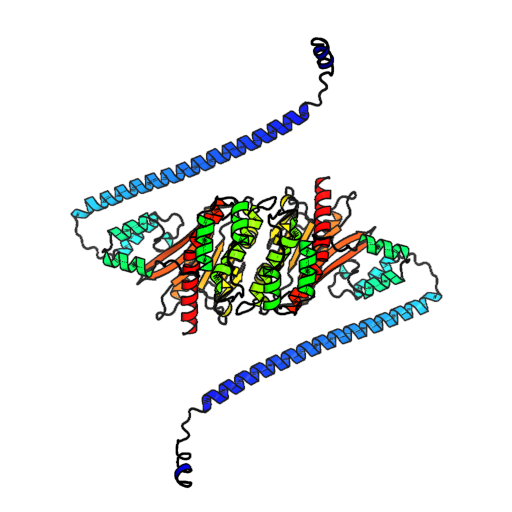7.31 145 LEU B C 1
ATOM 4115 O O . LEU B 1 145 ? 9.617 2.975 21.984 1 97.31 145 LEU B O 1
ATOM 4119 N N . ILE B 1 146 ? 8.07 4.562 22.25 1 97.94 146 ILE B N 1
ATOM 4120 C CA . ILE B 1 146 ? 8.914 5.621 21.719 1 97.94 146 ILE B CA 1
ATOM 4121 C C . ILE B 1 146 ? 10.18 5.754 22.562 1 97.94 146 ILE B C 1
ATOM 4123 O O . ILE B 1 146 ? 11.289 5.832 22.031 1 97.94 146 ILE B O 1
ATOM 4127 N N . GLU B 1 147 ? 10.008 5.785 23.844 1 97.5 147 GLU B N 1
ATOM 4128 C CA . GLU B 1 147 ? 11.141 5.91 24.75 1 97.5 147 GLU B CA 1
ATOM 4129 C C . GLU B 1 147 ? 12.094 4.727 24.609 1 97.5 147 GLU B C 1
ATOM 4131 O O . GLU B 1 147 ? 13.312 4.91 24.531 1 97.5 147 GLU B O 1
ATOM 4136 N N . ALA B 1 148 ? 11.547 3.529 24.562 1 97.38 148 ALA B N 1
ATOM 4137 C CA . ALA B 1 148 ? 12.359 2.32 24.469 1 97.38 148 ALA B CA 1
ATOM 4138 C C . ALA B 1 148 ? 13.141 2.299 23.156 1 97.38 148 ALA B C 1
ATOM 4140 O O . ALA B 1 148 ? 14.328 1.967 23.141 1 97.38 148 ALA B O 1
ATOM 4141 N N . MET B 1 149 ? 12.5 2.648 22.078 1 97.25 149 MET B N 1
ATOM 4142 C CA . MET B 1 149 ? 13.156 2.648 20.766 1 97.25 149 MET B CA 1
ATOM 4143 C C . MET B 1 149 ? 14.195 3.756 20.672 1 97.25 149 MET B C 1
ATOM 4145 O O . MET B 1 149 ? 15.266 3.564 20.094 1 97.25 149 MET B O 1
ATOM 4149 N N . SER B 1 150 ? 13.898 4.852 21.266 1 96.56 150 SER B N 1
ATOM 4150 C CA . SER B 1 150 ? 14.805 5.992 21.234 1 96.56 150 SER B CA 1
ATOM 4151 C C . SER B 1 150 ? 16.078 5.711 22.031 1 96.56 150 SER B C 1
ATOM 4153 O O . SER B 1 150 ? 17.156 6.219 21.688 1 96.56 150 SER B O 1
ATOM 4155 N N . ALA B 1 151 ? 16 4.91 23 1 95.94 151 ALA B N 1
ATOM 4156 C CA . ALA B 1 151 ? 17.125 4.617 23.891 1 95.94 151 ALA B CA 1
ATOM 4157 C C . ALA B 1 151 ? 17.953 3.445 23.359 1 95.94 151 ALA B C 1
ATOM 4159 O O . ALA B 1 151 ? 19.078 3.227 23.797 1 95.94 151 ALA B O 1
ATOM 4160 N N . ALA B 1 152 ? 17.438 2.744 22.422 1 94.44 152 ALA B N 1
ATOM 4161 C CA . ALA B 1 152 ? 18.062 1.521 21.938 1 94.44 152 ALA B CA 1
ATOM 4162 C C . ALA B 1 152 ? 19.156 1.836 20.922 1 94.44 152 ALA B C 1
ATOM 4164 O O . ALA B 1 152 ? 19.141 2.896 20.297 1 94.44 152 ALA B O 1
ATOM 4165 N N . ALA B 1 153 ? 20.156 0.861 20.844 1 93.5 153 ALA B N 1
ATOM 4166 C CA . ALA B 1 153 ? 21.078 0.931 19.719 1 93.5 153 ALA B CA 1
ATOM 4167 C C . ALA B 1 153 ? 20.344 0.857 18.391 1 93.5 153 ALA B C 1
ATOM 4169 O O . ALA B 1 153 ? 19.391 0.087 18.25 1 93.5 153 ALA B O 1
ATOM 4170 N N . PRO B 1 154 ? 20.766 1.628 17.5 1 91.56 154 PRO B N 1
ATOM 4171 C CA . PRO B 1 154 ? 20.047 1.675 16.234 1 91.56 154 PRO B CA 1
ATOM 4172 C C . PRO B 1 154 ? 20.344 0.475 15.328 1 91.56 154 PRO B C 1
ATOM 4174 O O . PRO B 1 154 ? 20.859 0.642 14.227 1 91.56 154 PRO B O 1
ATOM 4177 N N . SER B 1 155 ? 20.031 -0.64 15.797 1 94.44 155 SER B N 1
ATOM 4178 C CA . SER B 1 155 ? 20.109 -1.895 15.055 1 94.44 155 SER B CA 1
ATOM 4179 C C . SER B 1 155 ? 18.719 -2.508 14.867 1 94.44 155 SER B C 1
ATOM 4181 O O . SER B 1 155 ? 17.891 -2.461 15.773 1 94.44 155 SER B O 1
ATOM 4183 N N . ALA B 1 156 ? 18.562 -3.062 13.664 1 93.12 156 ALA B N 1
ATOM 4184 C CA . ALA B 1 156 ? 17.266 -3.666 13.352 1 93.12 156 ALA B CA 1
ATOM 4185 C C . ALA B 1 156 ? 16.938 -4.777 14.344 1 93.12 156 ALA B C 1
ATOM 4187 O O . ALA B 1 156 ? 15.781 -4.898 14.781 1 93.12 156 ALA B O 1
ATOM 4188 N N . ARG B 1 157 ? 17.906 -5.555 14.703 1 91.88 157 ARG B N 1
ATOM 4189 C CA . ARG B 1 157 ? 17.703 -6.648 15.641 1 91.88 157 ARG B CA 1
ATOM 4190 C C . ARG B 1 157 ? 17.234 -6.129 17 1 91.88 157 ARG B C 1
ATOM 4192 O O . ARG B 1 157 ? 16.312 -6.68 17.594 1 91.88 157 ARG B O 1
ATOM 4199 N N . ALA B 1 158 ? 17.906 -5.121 17.453 1 94.38 158 ALA B N 1
ATOM 4200 C CA . ALA B 1 158 ? 17.547 -4.527 18.75 1 94.38 158 ALA B CA 1
ATOM 4201 C C . ALA B 1 158 ? 16.125 -3.961 18.703 1 94.38 158 ALA B C 1
ATOM 4203 O O . ALA B 1 158 ? 15.336 -4.172 19.625 1 94.38 158 ALA B O 1
ATOM 4204 N N . LEU B 1 159 ? 15.797 -3.268 17.672 1 95.5 159 LEU B N 1
ATOM 4205 C CA . LEU B 1 159 ? 14.484 -2.65 17.531 1 95.5 159 LEU B CA 1
ATOM 4206 C C . LEU B 1 159 ? 13.391 -3.709 17.438 1 95.5 159 LEU B C 1
ATOM 4208 O O . LEU B 1 159 ? 12.312 -3.551 18.016 1 95.5 159 LEU B O 1
ATOM 4212 N N . ARG B 1 160 ? 13.656 -4.758 16.703 1 93 160 ARG B N 1
ATOM 4213 C CA . ARG B 1 160 ? 12.703 -5.859 16.594 1 93 160 ARG B CA 1
ATOM 4214 C C . ARG B 1 160 ? 12.43 -6.488 17.953 1 93 160 ARG B C 1
ATOM 4216 O O . ARG B 1 160 ? 11.297 -6.863 18.25 1 93 160 ARG B O 1
ATOM 4223 N N . LYS B 1 161 ? 13.461 -6.668 18.688 1 91.81 161 LYS B N 1
ATOM 4224 C CA . LYS B 1 161 ? 13.312 -7.234 20.016 1 91.81 161 LYS B CA 1
ATOM 4225 C C . LYS B 1 161 ? 12.438 -6.348 20.906 1 91.81 161 LYS B C 1
ATOM 4227 O O . LYS B 1 161 ? 11.609 -6.848 21.672 1 91.81 161 LYS B O 1
ATOM 4232 N N . ILE B 1 162 ? 12.617 -5.109 20.828 1 94.31 162 ILE B N 1
ATOM 4233 C CA . ILE B 1 162 ? 11.82 -4.16 21.594 1 94.31 162 ILE B CA 1
ATOM 4234 C C . ILE B 1 162 ? 10.359 -4.262 21.188 1 94.31 162 ILE B C 1
ATOM 4236 O O . ILE B 1 162 ? 9.461 -4.312 22.031 1 94.31 162 ILE B O 1
ATOM 4240 N N . LEU B 1 163 ? 10.117 -4.273 19.859 1 92.19 163 LEU B N 1
ATOM 4241 C CA . LEU B 1 163 ? 8.758 -4.355 19.328 1 92.19 163 LEU B CA 1
ATOM 4242 C C . LEU B 1 163 ? 8.062 -5.629 19.812 1 92.19 163 LEU B C 1
ATOM 4244 O O . LEU B 1 163 ? 6.879 -5.609 20.141 1 92.19 163 LEU B O 1
ATOM 4248 N N . LYS B 1 164 ? 8.758 -6.668 19.828 1 87.56 164 LYS B N 1
ATOM 4249 C CA . LYS B 1 164 ? 8.211 -7.961 20.234 1 87.56 164 LYS B CA 1
ATOM 4250 C C . LYS B 1 164 ? 7.859 -7.965 21.719 1 87.56 164 LYS B C 1
ATOM 4252 O O . LYS B 1 164 ? 6.875 -8.586 22.125 1 87.56 164 LYS B O 1
ATOM 4257 N N . ASN B 1 165 ? 8.625 -7.324 22.484 1 86.44 165 ASN B N 1
ATOM 4258 C CA . ASN B 1 165 ? 8.469 -7.379 23.938 1 86.44 165 ASN B CA 1
ATOM 4259 C C . ASN B 1 165 ? 7.691 -6.172 24.453 1 86.44 165 ASN B C 1
ATOM 4261 O O . ASN B 1 165 ? 7.566 -5.988 25.672 1 86.44 165 ASN B O 1
ATOM 4265 N N . CYS B 1 166 ? 7.289 -5.453 23.5 1 83.88 166 CYS B N 1
ATOM 4266 C CA . CYS B 1 166 ? 6.559 -4.258 23.906 1 83.88 166 CYS B CA 1
ATOM 4267 C C . CYS B 1 166 ? 5.25 -4.625 24.594 1 83.88 166 CYS B C 1
ATOM 4269 O O . CYS B 1 166 ? 4.566 -5.562 24.188 1 83.88 166 CYS B O 1
ATOM 4271 N N . ASP B 1 167 ? 5.031 -3.906 25.688 1 81.56 167 ASP B N 1
ATOM 4272 C CA . ASP B 1 167 ? 3.764 -4.098 26.391 1 81.56 167 ASP B CA 1
ATOM 4273 C C . ASP B 1 167 ? 2.6 -3.521 25.578 1 81.56 167 ASP B C 1
ATOM 4275 O O . ASP B 1 167 ? 2.588 -2.332 25.266 1 81.56 167 ASP B O 1
ATOM 4279 N N . THR B 1 168 ? 1.767 -4.391 25.094 1 80.12 168 THR B N 1
ATOM 4280 C CA . THR B 1 168 ? 0.572 -3.973 24.375 1 80.12 168 THR B CA 1
ATOM 4281 C C . THR B 1 168 ? -0.689 -4.461 25.078 1 80.12 168 THR B C 1
ATOM 4283 O O . THR B 1 168 ? -0.646 -5.434 25.844 1 80.12 168 THR B O 1
ATOM 4286 N N . PRO B 1 169 ? -1.699 -3.717 24.859 1 81.94 169 PRO B N 1
ATOM 4287 C CA . PRO B 1 169 ? -2.939 -4.117 25.531 1 81.94 169 PRO B CA 1
ATOM 4288 C C . PRO B 1 169 ? -3.381 -5.531 25.156 1 81.94 169 PRO B C 1
ATOM 4290 O O . PRO B 1 169 ? -3.164 -5.969 24.016 1 81.94 169 PRO B O 1
ATOM 4293 N N . ASN B 1 170 ? -3.977 -6.176 26.094 1 76.38 170 ASN B N 1
ATOM 4294 C CA . ASN B 1 170 ? -4.488 -7.52 25.859 1 76.38 170 ASN B CA 1
ATOM 4295 C C . ASN B 1 170 ? -5.633 -7.508 24.844 1 76.38 170 ASN B C 1
ATOM 4297 O O . ASN B 1 170 ? -5.746 -8.414 24.016 1 76.38 170 ASN B O 1
ATOM 4301 N N . GLU B 1 171 ? -6.406 -6.492 25.109 1 81.75 171 GLU B N 1
ATOM 4302 C CA . GLU B 1 171 ? -7.5 -6.27 24.156 1 81.75 171 GLU B CA 1
ATOM 4303 C C . GLU B 1 171 ? -7.332 -4.941 23.438 1 81.75 171 GLU B C 1
ATOM 4305 O O . GLU B 1 171 ? -7.305 -3.879 24.062 1 81.75 171 GLU B O 1
ATOM 4310 N N . ILE B 1 172 ? -7.211 -5.109 22.141 1 80.25 172 ILE B N 1
ATOM 4311 C CA . ILE B 1 172 ? -6.953 -3.906 21.359 1 80.25 172 ILE B CA 1
ATOM 4312 C C . ILE B 1 172 ? -8.273 -3.275 20.938 1 80.25 172 ILE B C 1
ATOM 4314 O O . ILE B 1 172 ? -9.141 -3.953 20.375 1 80.25 172 ILE B O 1
ATOM 4318 N N . ASP B 1 173 ? -8.422 -2.076 21.422 1 85.19 173 ASP B N 1
ATOM 4319 C CA . ASP B 1 173 ? -9.469 -1.22 20.875 1 85.19 173 ASP B CA 1
ATOM 4320 C C . ASP B 1 173 ? -8.93 -0.32 19.766 1 85.19 173 ASP B C 1
ATOM 4322 O O . ASP B 1 173 ? -8.055 0.52 20.016 1 85.19 173 ASP B O 1
ATOM 4326 N N . PRO B 1 174 ? -9.461 -0.473 18.562 1 83.69 174 PRO B N 1
ATOM 4327 C CA . PRO B 1 174 ? -8.891 0.247 17.422 1 83.69 174 PRO B CA 1
ATOM 4328 C C . PRO B 1 174 ? -8.945 1.764 17.594 1 83.69 174 PRO B C 1
ATOM 4330 O O . PRO B 1 174 ? -8.141 2.484 17 1 83.69 174 PRO B O 1
ATOM 4333 N N . LEU B 1 175 ? -9.836 2.246 18.375 1 89.25 175 LEU B N 1
ATOM 4334 C CA . LEU B 1 175 ? -9.953 3.688 18.562 1 89.25 175 LEU B CA 1
ATOM 4335 C C . LEU B 1 175 ? -9.094 4.152 19.734 1 89.25 175 LEU B C 1
ATOM 4337 O O . LEU B 1 175 ? -8.367 5.141 19.625 1 89.25 175 LEU B O 1
ATOM 4341 N N . LEU B 1 176 ? -9.109 3.396 20.797 1 90.81 176 LEU B N 1
ATOM 4342 C CA . LEU B 1 176 ? -8.414 3.803 22.031 1 90.81 176 LEU B CA 1
ATOM 4343 C C . LEU B 1 176 ? -6.914 3.564 21.906 1 90.81 176 LEU B C 1
ATOM 4345 O O . LEU B 1 176 ? -6.121 4.242 22.562 1 90.81 176 LEU B O 1
ATOM 4349 N N . HIS B 1 177 ? -6.598 2.605 21.125 1 93.5 177 HIS B N 1
ATOM 4350 C CA . HIS B 1 177 ? -5.199 2.207 21.016 1 93.5 177 HIS B CA 1
ATOM 4351 C C . HIS B 1 177 ? -4.664 2.447 19.594 1 93.5 177 HIS B C 1
ATOM 4353 O O . HIS B 1 177 ? -3.826 1.687 19.109 1 93.5 177 HIS B O 1
ATOM 4359 N N . ALA B 1 178 ? -5.203 3.48 18.953 1 95.06 178 ALA B N 1
ATOM 4360 C CA . ALA B 1 178 ? -4.871 3.775 17.562 1 95.06 178 ALA B CA 1
ATOM 4361 C C . ALA B 1 178 ? -3.389 4.117 17.422 1 95.06 178 ALA B C 1
ATOM 4363 O O . ALA B 1 178 ? -2.758 3.75 16.422 1 95.06 178 ALA B O 1
ATOM 4364 N N . ASP B 1 179 ? -2.871 4.828 18.422 1 96.5 179 ASP B N 1
ATOM 4365 C CA . ASP B 1 179 ? -1.484 5.277 18.344 1 96.5 179 ASP B CA 1
ATOM 4366 C C . ASP B 1 179 ? -0.519 4.098 18.438 1 96.5 179 ASP B C 1
ATOM 4368 O O . ASP B 1 179 ? 0.353 3.928 17.594 1 96.5 179 ASP B O 1
ATOM 4372 N N . ILE B 1 180 ? -0.704 3.232 19.406 1 96 180 ILE B N 1
ATOM 4373 C CA . ILE B 1 180 ? 0.198 2.1 19.578 1 96 180 ILE B CA 1
ATOM 4374 C C . ILE B 1 180 ? 0.008 1.111 18.422 1 96 180 ILE B C 1
ATOM 4376 O O . ILE B 1 180 ? 0.971 0.492 17.969 1 96 180 ILE B O 1
ATOM 4380 N N . SER B 1 181 ? -1.195 0.925 17.984 1 94.12 181 SER B N 1
ATOM 4381 C CA . SER B 1 181 ? -1.457 0.062 16.828 1 94.12 181 SER B CA 1
ATOM 4382 C C . SER B 1 181 ? -0.75 0.575 15.586 1 94.12 181 SER B C 1
ATOM 4384 O O . SER B 1 181 ? -0.111 -0.196 14.867 1 94.12 181 SER B O 1
ATOM 4386 N N . TYR B 1 182 ? -0.893 1.872 15.352 1 96.25 182 TYR B N 1
ATOM 4387 C CA . TYR B 1 182 ? -0.202 2.508 14.234 1 96.25 182 TYR B CA 1
ATOM 4388 C C . TYR B 1 182 ? 1.298 2.25 14.305 1 96.25 182 TYR B C 1
ATOM 4390 O O . TYR B 1 182 ? 1.915 1.868 13.305 1 96.25 182 TYR B O 1
ATOM 4398 N N . MET B 1 183 ? 1.822 2.43 15.43 1 96.62 183 MET B N 1
ATOM 4399 C CA . MET B 1 183 ? 3.268 2.311 15.602 1 96.62 183 MET B CA 1
ATOM 4400 C C . MET B 1 183 ? 3.723 0.868 15.406 1 96.62 183 MET B C 1
ATOM 4402 O O . MET B 1 183 ? 4.684 0.607 14.68 1 96.62 183 MET B O 1
ATOM 4406 N N . GLU B 1 184 ? 3.074 -0.041 15.961 1 93.62 184 GLU B N 1
ATOM 4407 C CA . GLU B 1 184 ? 3.465 -1.443 15.867 1 93.62 184 GLU B CA 1
ATOM 4408 C C . GLU B 1 184 ? 3.467 -1.913 14.414 1 93.62 184 GLU B C 1
ATOM 4410 O O . GLU B 1 184 ? 4.43 -2.533 13.953 1 93.62 184 GLU B O 1
ATOM 4415 N N . VAL B 1 185 ? 2.418 -1.577 13.75 1 93.5 185 VAL B N 1
ATOM 4416 C CA . VAL B 1 185 ? 2.232 -2.07 12.391 1 93.5 185 VAL B CA 1
ATOM 4417 C C . VAL B 1 185 ? 3.229 -1.39 11.453 1 93.5 185 VAL B C 1
ATOM 4419 O O . VAL B 1 185 ? 3.859 -2.049 10.625 1 93.5 185 VAL B O 1
ATOM 4422 N N . THR B 1 186 ? 3.395 -0.128 11.586 1 96.38 186 THR B N 1
ATOM 4423 C CA . THR B 1 186 ? 4.266 0.603 10.672 1 96.38 186 THR B CA 1
ATOM 4424 C C . THR B 1 186 ? 5.73 0.29 10.953 1 96.38 186 THR B C 1
ATOM 4426 O O . THR B 1 186 ? 6.523 0.107 10.031 1 96.38 186 THR B O 1
ATOM 4429 N N . ILE B 1 187 ? 6.066 0.176 12.242 1 96.31 187 ILE B N 1
ATOM 4430 C CA . ILE B 1 187 ? 7.449 -0.124 12.594 1 96.31 187 ILE B CA 1
ATOM 4431 C C . ILE B 1 187 ? 7.812 -1.53 12.125 1 96.31 187 ILE B C 1
ATOM 4433 O O . ILE B 1 187 ? 8.883 -1.745 11.555 1 96.31 187 ILE B O 1
ATOM 4437 N N . ARG B 1 188 ? 6.926 -2.414 12.352 1 93.75 188 ARG B N 1
ATOM 4438 C CA . ARG B 1 188 ? 7.152 -3.781 11.891 1 93.75 188 ARG B CA 1
ATOM 4439 C C . ARG B 1 188 ? 7.328 -3.83 10.383 1 93.75 188 ARG B C 1
ATOM 4441 O O . ARG B 1 188 ? 8.25 -4.473 9.875 1 93.75 188 ARG B O 1
ATOM 4448 N N . TYR B 1 189 ? 6.441 -3.199 9.719 1 94.62 189 TYR B N 1
ATOM 4449 C CA . TYR B 1 189 ? 6.488 -3.135 8.266 1 94.62 189 TYR B CA 1
ATOM 4450 C C . TYR B 1 189 ? 7.82 -2.576 7.781 1 94.62 189 TYR B C 1
ATOM 4452 O O . TYR B 1 189 ? 8.461 -3.148 6.895 1 94.62 189 TYR B O 1
ATOM 4460 N N . LEU B 1 190 ? 8.258 -1.534 8.375 1 96.38 190 LEU B N 1
ATOM 4461 C CA . LEU B 1 190 ? 9.5 -0.876 7.965 1 96.38 190 LEU B CA 1
ATOM 4462 C C . LEU B 1 190 ? 10.711 -1.737 8.305 1 96.38 190 LEU B C 1
ATOM 4464 O O . LEU B 1 190 ? 11.672 -1.799 7.535 1 96.38 190 LEU B O 1
ATOM 4468 N N . LEU B 1 191 ? 10.664 -2.371 9.414 1 95.44 191 LEU B N 1
ATOM 4469 C CA . LEU B 1 191 ? 11.742 -3.281 9.773 1 95.44 191 LEU B CA 1
ATOM 4470 C C . LEU B 1 191 ? 11.836 -4.438 8.781 1 95.44 191 LEU B C 1
ATOM 4472 O O . LEU B 1 191 ? 12.938 -4.859 8.422 1 95.44 191 LEU B O 1
ATOM 4476 N N . ASP B 1 192 ? 10.695 -4.938 8.359 1 94.56 192 ASP B N 1
ATOM 4477 C CA . ASP B 1 192 ? 10.688 -6 7.355 1 94.56 192 ASP B CA 1
ATOM 4478 C C . ASP B 1 192 ? 11.359 -5.539 6.062 1 94.56 192 ASP B C 1
ATOM 4480 O O . ASP B 1 192 ? 12.125 -6.285 5.453 1 94.56 192 ASP B O 1
ATOM 4484 N N . LEU B 1 193 ? 11.055 -4.332 5.656 1 95.44 193 LEU B N 1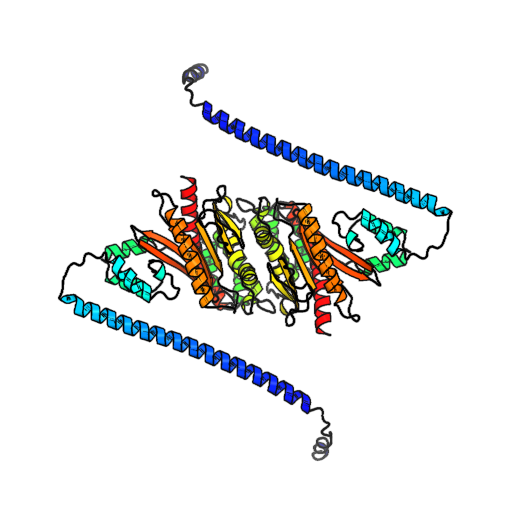
ATOM 4485 C CA . LEU B 1 193 ? 11.68 -3.779 4.457 1 95.44 193 LEU B CA 1
ATOM 4486 C C . LEU B 1 193 ? 13.188 -3.641 4.637 1 95.44 193 LEU B C 1
ATOM 4488 O O . LEU B 1 193 ? 13.961 -4.047 3.766 1 95.44 193 LEU B O 1
ATOM 4492 N N . ILE B 1 194 ? 13.602 -3.133 5.785 1 95.94 194 ILE B N 1
ATOM 4493 C CA . ILE B 1 194 ? 15 -2.848 6.086 1 95.94 194 ILE B CA 1
ATOM 4494 C C . ILE B 1 194 ? 15.805 -4.148 6.086 1 95.94 194 ILE B C 1
ATOM 4496 O O . ILE B 1 194 ? 16.938 -4.188 5.605 1 95.94 194 ILE B O 1
ATOM 4500 N N . GLU B 1 195 ? 15.211 -5.176 6.547 1 94.44 195 GLU B N 1
ATOM 4501 C CA . GLU B 1 195 ? 15.938 -6.426 6.762 1 94.44 195 GLU B CA 1
ATOM 4502 C C . GLU B 1 195 ? 15.797 -7.359 5.566 1 94.44 195 GLU B C 1
ATOM 4504 O O . GLU B 1 195 ? 16.422 -8.422 5.527 1 94.44 195 GLU B O 1
ATOM 4509 N N . SER B 1 196 ? 14.961 -7.008 4.672 1 94.44 196 SER B N 1
ATOM 4510 C CA . SER B 1 196 ? 14.82 -7.844 3.48 1 94.44 196 SER B CA 1
ATOM 4511 C C . SER B 1 196 ? 16.125 -7.93 2.707 1 94.44 196 SER B C 1
ATOM 4513 O O . SER B 1 196 ? 17 -7.074 2.859 1 94.44 196 SER B O 1
ATOM 4515 N N . PRO B 1 197 ? 16.312 -8.953 1.856 1 94.31 197 PRO B N 1
ATOM 4516 C CA . PRO B 1 197 ? 17.594 -9.148 1.157 1 94.31 197 PRO B CA 1
ATOM 4517 C C . PRO B 1 197 ? 18 -7.938 0.323 1 94.31 197 PRO B C 1
ATOM 4519 O O . PRO B 1 197 ? 19.188 -7.641 0.2 1 94.31 197 PRO B O 1
ATOM 4522 N N . ARG B 1 198 ? 17.078 -7.336 -0.284 1 94.75 198 ARG B N 1
ATOM 4523 C CA . ARG B 1 198 ? 17.266 -6.113 -1.06 1 94.75 198 ARG B CA 1
ATOM 4524 C C . ARG B 1 198 ? 16.312 -5.02 -0.607 1 94.75 198 ARG B C 1
ATOM 4526 O O . ARG B 1 198 ? 15.242 -4.84 -1.196 1 94.75 198 ARG B O 1
ATOM 4533 N N . ASN B 1 199 ? 16.766 -4.234 0.363 1 94.19 199 ASN B N 1
ATOM 4534 C CA . ASN B 1 199 ? 15.93 -3.168 0.92 1 94.19 199 ASN B CA 1
ATOM 4535 C C . ASN B 1 199 ? 15.383 -2.256 -0.172 1 94.19 199 ASN B C 1
ATOM 4537 O O . ASN B 1 199 ? 16.125 -1.479 -0.771 1 94.19 199 ASN B O 1
ATOM 4541 N N . PRO B 1 200 ? 14.062 -2.346 -0.391 1 92.56 200 PRO B N 1
ATOM 4542 C CA . PRO B 1 200 ? 13.5 -1.578 -1.504 1 92.56 200 PRO B CA 1
ATOM 4543 C C . PRO B 1 200 ? 13.648 -0.07 -1.312 1 92.56 200 PRO B C 1
ATOM 4545 O O . PRO B 1 200 ? 13.586 0.688 -2.283 1 92.56 200 PRO B O 1
ATOM 4548 N N . LEU B 1 201 ? 13.852 0.368 -0.156 1 94.06 201 LEU B N 1
ATOM 4549 C CA . LEU B 1 201 ? 13.922 1.792 0.151 1 94.06 201 LEU B CA 1
ATOM 4550 C C . LEU B 1 201 ? 15.281 2.365 -0.222 1 94.06 201 LEU B C 1
ATOM 4552 O O . LEU B 1 201 ? 15.469 3.584 -0.227 1 94.06 201 LEU B O 1
ATOM 4556 N N . LEU B 1 202 ? 16.188 1.488 -0.572 1 93.69 202 LEU B N 1
ATOM 4557 C CA . LEU B 1 202 ? 17.547 1.923 -0.87 1 93.69 202 LEU B CA 1
ATOM 4558 C C . LEU B 1 202 ? 17.812 1.862 -2.369 1 93.69 202 LEU B C 1
ATOM 4560 O O . LEU B 1 202 ? 18.922 2.199 -2.816 1 93.69 202 LEU B O 1
ATOM 4564 N N . PHE B 1 203 ? 16.797 1.49 -3.115 1 91.12 203 PHE B N 1
ATOM 4565 C CA . PHE B 1 203 ? 17 1.333 -4.551 1 91.12 203 PHE B CA 1
ATOM 4566 C C . PHE B 1 203 ? 16.047 2.227 -5.336 1 91.12 203 PHE B C 1
ATOM 4568 O O . PHE B 1 203 ? 15.047 2.695 -4.801 1 91.12 203 PHE B O 1
ATOM 4575 N N . ARG B 1 204 ? 16.484 2.408 -6.5 1 90.62 204 ARG B N 1
ATOM 4576 C CA . ARG B 1 204 ? 15.688 3.254 -7.383 1 90.62 204 ARG B CA 1
ATOM 4577 C C . ARG B 1 204 ? 14.328 2.621 -7.672 1 90.62 204 ARG B C 1
ATOM 4579 O O . ARG B 1 204 ? 14.242 1.43 -7.98 1 90.62 204 ARG B O 1
ATOM 4586 N N . ASN B 1 205 ? 13.297 3.369 -7.445 1 89.44 205 ASN B N 1
ATOM 4587 C CA . ASN B 1 205 ? 11.922 2.969 -7.723 1 89.44 205 ASN B CA 1
ATOM 4588 C C . ASN B 1 205 ? 11.125 4.102 -8.367 1 89.44 205 ASN B C 1
ATOM 4590 O O . ASN B 1 205 ? 11.43 5.277 -8.156 1 89.44 205 ASN B O 1
ATOM 4594 N N . SER B 1 206 ? 10.117 3.648 -9.156 1 90.81 206 SER B N 1
ATOM 4595 C CA . SER B 1 206 ? 9.227 4.645 -9.75 1 90.81 206 SER B CA 1
ATOM 4596 C C . SER B 1 206 ? 8.414 5.371 -8.688 1 90.81 206 SER B C 1
ATOM 4598 O O . SER B 1 206 ? 8.312 4.898 -7.551 1 90.81 206 SER B O 1
ATOM 4600 N N . GLU B 1 207 ? 7.859 6.477 -9.078 1 92.5 207 GLU B N 1
ATOM 4601 C CA . GLU B 1 207 ? 7.078 7.34 -8.195 1 92.5 207 GLU B CA 1
ATOM 4602 C C . GLU B 1 207 ? 5.914 6.578 -7.57 1 92.5 207 GLU B C 1
ATOM 4604 O O . GLU B 1 207 ? 5.789 6.523 -6.348 1 92.5 207 GLU B O 1
ATOM 4609 N N . ARG B 1 208 ? 5.145 5.887 -8.32 1 91.56 208 ARG B N 1
ATOM 4610 C CA . ARG B 1 208 ? 3.961 5.199 -7.812 1 91.56 208 ARG B CA 1
ATOM 4611 C C . ARG B 1 208 ? 4.348 3.99 -6.969 1 91.56 208 ARG B C 1
ATOM 4613 O O . ARG B 1 208 ? 3.729 3.723 -5.934 1 91.56 208 ARG B O 1
ATOM 4620 N N . THR B 1 209 ? 5.387 3.299 -7.383 1 93.06 209 THR B N 1
ATOM 4621 C CA . THR B 1 209 ? 5.871 2.166 -6.602 1 93.06 209 THR B CA 1
ATOM 4622 C C . THR B 1 209 ? 6.379 2.629 -5.238 1 93.06 209 THR B C 1
ATOM 4624 O O . THR B 1 209 ? 6.055 2.025 -4.215 1 93.06 209 THR B O 1
ATOM 4627 N N . SER B 1 210 ? 7.082 3.709 -5.238 1 93.25 210 SER B N 1
ATOM 4628 C CA . SER B 1 210 ? 7.586 4.277 -3.99 1 93.25 210 SER B CA 1
ATOM 4629 C C . SER B 1 210 ? 6.445 4.699 -3.074 1 93.25 210 SER B C 1
ATOM 4631 O O . SER B 1 210 ? 6.496 4.473 -1.863 1 93.25 210 SER B O 1
ATOM 4633 N N . ALA B 1 211 ? 5.477 5.297 -3.66 1 93.19 211 ALA B N 1
ATOM 4634 C CA . ALA B 1 211 ? 4.316 5.742 -2.891 1 93.19 211 ALA B CA 1
ATOM 4635 C C . ALA B 1 211 ? 3.641 4.566 -2.191 1 93.19 211 ALA B C 1
ATOM 4637 O O . ALA B 1 211 ? 3.254 4.668 -1.024 1 93.19 211 ALA B O 1
ATOM 4638 N N . ILE B 1 212 ? 3.586 3.506 -2.855 1 92.12 212 ILE B N 1
ATOM 4639 C CA . ILE B 1 212 ? 2.887 2.328 -2.352 1 92.12 212 ILE B CA 1
ATOM 4640 C C . ILE B 1 212 ? 3.666 1.726 -1.185 1 92.12 212 ILE B C 1
ATOM 4642 O O . ILE B 1 212 ? 3.074 1.312 -0.184 1 92.12 212 ILE B O 1
ATOM 4646 N N . TYR B 1 213 ? 4.941 1.794 -1.24 1 90.75 213 TYR B N 1
ATOM 4647 C CA . TYR B 1 213 ? 5.773 1.241 -0.179 1 90.75 213 TYR B CA 1
ATOM 4648 C C . TYR B 1 213 ? 5.738 2.127 1.061 1 90.75 213 TYR B C 1
ATOM 4650 O O . TYR B 1 213 ? 5.953 1.652 2.178 1 90.75 213 TYR B O 1
ATOM 4658 N N . LEU B 1 214 ? 5.441 3.383 0.822 1 92.5 214 LEU B N 1
ATOM 4659 C CA . LEU B 1 214 ? 5.715 4.277 1.94 1 92.5 214 LEU B CA 1
ATOM 4660 C C . LEU B 1 214 ? 4.461 5.051 2.336 1 92.5 214 LEU B C 1
ATOM 4662 O O . LEU B 1 214 ? 3.738 4.645 3.248 1 92.5 214 LEU B O 1
ATOM 4666 N N . ILE B 1 215 ? 4.16 6.047 1.568 1 91.38 215 ILE B N 1
ATOM 4667 C CA . ILE B 1 215 ? 3.217 7.074 1.999 1 91.38 215 ILE B CA 1
ATOM 4668 C C . ILE B 1 215 ? 1.808 6.488 2.061 1 91.38 215 ILE B C 1
ATOM 4670 O O . ILE B 1 215 ? 1.069 6.73 3.02 1 91.38 215 ILE B O 1
ATOM 4674 N N . THR B 1 216 ? 1.443 5.723 1.083 1 94.62 216 THR B N 1
ATOM 4675 C CA . THR B 1 216 ? 0.085 5.191 1.066 1 94.62 216 THR B CA 1
ATOM 4676 C C . THR B 1 216 ? -0.149 4.27 2.258 1 94.62 216 THR B C 1
ATOM 4678 O O . THR B 1 216 ? -1.183 4.355 2.924 1 94.62 216 THR B O 1
ATOM 4681 N N . TYR B 1 217 ? 0.837 3.504 2.535 1 93.75 217 TYR B N 1
ATOM 4682 C CA . TYR B 1 217 ? 0.728 2.594 3.67 1 93.75 217 TYR B CA 1
ATOM 4683 C C . TYR B 1 217 ? 0.653 3.363 4.98 1 93.75 217 TYR B C 1
ATOM 4685 O O . TYR B 1 217 ? -0.227 3.111 5.809 1 93.75 217 TYR B O 1
ATOM 4693 N N . MET B 1 218 ? 1.466 4.258 5.176 1 95.88 218 MET B N 1
ATOM 4694 C CA . MET B 1 218 ? 1.562 5.027 6.414 1 95.88 218 MET B CA 1
ATOM 4695 C C . MET B 1 218 ? 0.285 5.82 6.66 1 95.88 218 MET B C 1
ATOM 4697 O O . MET B 1 218 ? -0.249 5.816 7.773 1 95.88 218 MET B O 1
ATOM 4701 N N . LEU B 1 219 ? -0.185 6.406 5.648 1 97.5 219 LEU B N 1
ATOM 4702 C CA . LEU B 1 219 ? -1.358 7.258 5.801 1 97.5 219 LEU B CA 1
ATOM 4703 C C . LEU B 1 219 ? -2.617 6.422 6.004 1 97.5 219 LEU B C 1
ATOM 4705 O O . LEU B 1 219 ? -3.49 6.785 6.793 1 97.5 219 LEU B O 1
ATOM 4709 N N . ASN B 1 220 ? -2.676 5.301 5.277 1 96.06 220 ASN B N 1
ATOM 4710 C CA . ASN B 1 220 ? -3.811 4.41 5.504 1 96.06 220 ASN B CA 1
ATOM 4711 C C . ASN B 1 220 ? -3.883 3.947 6.953 1 96.06 220 ASN B C 1
ATOM 4713 O O . ASN B 1 220 ? -4.953 3.967 7.562 1 96.06 220 ASN B O 1
ATOM 4717 N N . GLN B 1 221 ? -2.76 3.609 7.457 1 96.12 221 GLN B N 1
ATOM 4718 C CA . GLN B 1 221 ? -2.719 3.139 8.836 1 96.12 221 GLN B CA 1
ATOM 4719 C C . GLN B 1 221 ? -3 4.277 9.812 1 96.12 221 GLN B C 1
ATOM 4721 O O . GLN B 1 221 ? -3.674 4.078 10.828 1 96.12 221 GLN B O 1
ATOM 4726 N N . LEU B 1 222 ? -2.543 5.414 9.469 1 98 222 LEU B N 1
ATOM 4727 C CA . LEU B 1 222 ? -2.676 6.57 10.352 1 98 222 LEU B CA 1
ATOM 4728 C C . LEU B 1 222 ? -4.141 6.949 10.531 1 98 222 LEU B C 1
ATOM 4730 O O . LEU B 1 222 ? -4.57 7.277 11.641 1 98 222 LEU B O 1
ATOM 4734 N N . PHE B 1 223 ? -4.898 6.895 9.531 1 97.75 223 PHE B N 1
ATOM 4735 C CA . PHE B 1 223 ? -6.262 7.41 9.57 1 97.75 223 PHE B CA 1
ATOM 4736 C C . PHE B 1 223 ? -7.266 6.273 9.727 1 97.75 223 PHE B C 1
ATOM 4738 O O . PHE B 1 223 ? -8.477 6.5 9.711 1 97.75 223 PHE B O 1
ATOM 4745 N N . LEU B 1 224 ? -6.727 5.109 9.891 1 96.25 224 LEU B N 1
ATOM 4746 C CA . LEU B 1 224 ? -7.602 3.943 9.953 1 96.25 224 LEU B CA 1
ATOM 4747 C C . LEU B 1 224 ? -8.609 4.086 11.094 1 96.25 224 LEU B C 1
ATOM 4749 O O . LEU B 1 224 ? -9.781 3.736 10.938 1 96.25 224 LEU B O 1
ATOM 4753 N N . SER B 1 225 ? -8.281 4.605 12.227 1 95.75 225 SER B N 1
ATOM 4754 C CA . SER B 1 225 ? -9.133 4.734 13.398 1 95.75 225 SER B CA 1
ATOM 4755 C C . SER B 1 225 ? -10.211 5.801 13.188 1 95.75 225 SER B C 1
ATOM 4757 O O . SER B 1 225 ? -11.172 5.879 13.953 1 95.75 225 SER B O 1
ATOM 4759 N N . HIS B 1 226 ? -10.094 6.594 12.18 1 96.81 226 HIS B N 1
ATOM 4760 C CA . HIS B 1 226 ? -11.047 7.664 11.906 1 96.81 226 HIS B CA 1
ATOM 4761 C C . HIS B 1 226 ? -11.586 7.57 10.484 1 96.81 226 HIS B C 1
ATOM 4763 O O . HIS B 1 226 ? -11.945 8.586 9.883 1 96.81 226 HIS B O 1
ATOM 4769 N N . ASN B 1 227 ? -11.539 6.332 9.992 1 95.31 227 ASN B N 1
ATOM 4770 C CA . ASN B 1 227 ? -11.945 6.18 8.602 1 95.31 227 ASN B CA 1
ATOM 4771 C C . ASN B 1 227 ? -13.461 6.27 8.445 1 95.31 227 ASN B C 1
ATOM 4773 O O . ASN B 1 227 ? -13.984 6.184 7.328 1 95.31 227 ASN B O 1
ATOM 4777 N N . ASP B 1 228 ? -14.242 6.453 9.5 1 95.19 228 ASP B N 1
ATOM 4778 C CA . ASP B 1 228 ? -15.664 6.777 9.445 1 95.19 228 ASP B CA 1
ATOM 4779 C C . ASP B 1 228 ? -15.883 8.273 9.219 1 95.19 228 ASP B C 1
ATOM 4781 O O . ASP B 1 228 ? -16.984 8.703 8.867 1 95.19 228 ASP B O 1
ATOM 4785 N N . ILE B 1 229 ? -14.828 8.992 9.398 1 96.38 229 ILE B N 1
ATOM 4786 C CA . ILE B 1 229 ? -14.891 10.438 9.227 1 96.38 229 ILE B CA 1
ATOM 4787 C C . ILE B 1 229 ? -14.281 10.828 7.883 1 96.38 229 ILE B C 1
ATOM 4789 O O . ILE B 1 229 ? -14.867 11.609 7.133 1 96.38 229 ILE B O 1
ATOM 4793 N N . LEU B 1 230 ? -13.109 10.266 7.629 1 96.62 230 LEU B N 1
ATOM 4794 C CA . LEU B 1 230 ? -12.344 10.602 6.43 1 96.62 230 LEU B CA 1
ATOM 4795 C C . LEU B 1 230 ? -11.953 9.344 5.668 1 96.62 230 LEU B C 1
ATOM 4797 O O . LEU B 1 230 ? -11.688 8.305 6.27 1 96.62 230 LEU B O 1
ATOM 4801 N N . GLU B 1 231 ? -11.836 9.492 4.395 1 92.6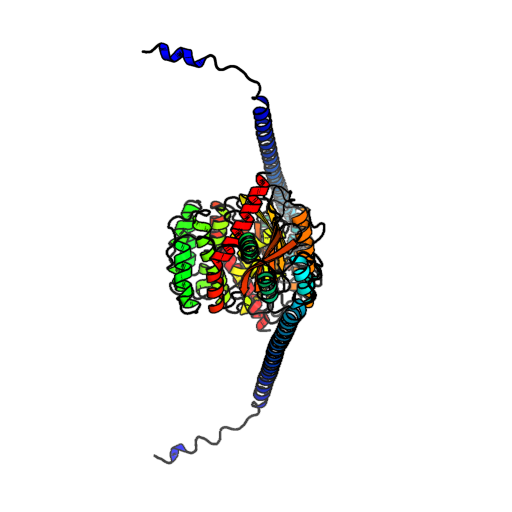9 231 GLU B N 1
ATOM 4802 C CA . GLU B 1 231 ? -11.398 8.375 3.564 1 92.69 231 GLU B CA 1
ATOM 4803 C C . GLU B 1 231 ? -10.469 8.852 2.447 1 92.69 231 GLU B C 1
ATOM 4805 O O . GLU B 1 231 ? -10.641 9.953 1.919 1 92.69 231 GLU B O 1
ATOM 4810 N N . PHE B 1 232 ? -9.578 7.949 2.072 1 93.69 232 PHE B N 1
ATOM 4811 C CA . PHE B 1 232 ? -8.609 8.289 1.035 1 93.69 232 PHE B CA 1
ATOM 4812 C C . PHE B 1 232 ? -9.094 7.816 -0.331 1 93.69 232 PHE B C 1
ATOM 4814 O O . PHE B 1 232 ? -9.703 6.75 -0.445 1 93.69 232 PHE B O 1
ATOM 4821 N N . GLY B 1 233 ? -8.852 8.602 -1.328 1 93.88 233 GLY B N 1
ATOM 4822 C CA . GLY B 1 233 ? -8.742 8.188 -2.717 1 93.88 233 GLY B CA 1
ATOM 4823 C C . GLY B 1 233 ? -7.32 8.242 -3.244 1 93.88 233 GLY B C 1
ATOM 4824 O O . GLY B 1 233 ? -6.66 9.281 -3.162 1 93.88 233 GLY B O 1
ATOM 4825 N N . TRP B 1 234 ? -6.855 7.09 -3.785 1 95 234 TRP B N 1
ATOM 4826 C CA . TRP B 1 234 ? -5.441 7.023 -4.129 1 95 234 TRP B CA 1
ATOM 4827 C C . TRP B 1 234 ? -5.246 7 -5.641 1 95 234 TRP B C 1
ATOM 4829 O O . TRP B 1 234 ? -6 6.34 -6.359 1 95 234 TRP B O 1
ATOM 4839 N N . ILE B 1 235 ? -4.246 7.699 -6.051 1 92.69 235 ILE B N 1
ATOM 4840 C CA . ILE B 1 235 ? -3.576 7.684 -7.344 1 92.69 235 ILE B CA 1
ATOM 4841 C C . ILE B 1 235 ? -4.535 8.172 -8.43 1 92.69 235 ILE B C 1
ATOM 4843 O O . ILE B 1 235 ? -5.523 7.504 -8.734 1 92.69 235 ILE B O 1
ATOM 4847 N N . GLU B 1 236 ? -4.281 9.305 -9 1 90.75 236 GLU B N 1
ATOM 4848 C CA . GLU B 1 236 ? -4.93 9.953 -10.133 1 90.75 236 GLU B CA 1
ATOM 4849 C C . GLU B 1 236 ? -6.395 10.258 -9.836 1 90.75 236 GLU B C 1
ATOM 4851 O O . GLU B 1 236 ? -7.273 9.969 -10.648 1 90.75 236 GLU B O 1
ATOM 4856 N N . ASN B 1 237 ? -6.582 10.727 -8.656 1 90.25 237 ASN B N 1
ATOM 4857 C CA . ASN B 1 237 ? -7.926 11.148 -8.273 1 90.25 237 ASN B CA 1
ATOM 4858 C C . ASN B 1 237 ? -8.133 12.641 -8.5 1 90.25 237 ASN B C 1
ATOM 4860 O O . ASN B 1 237 ? -7.18 13.422 -8.414 1 90.25 237 ASN B O 1
ATOM 4864 N N . GLU B 1 238 ? -9.344 12.883 -8.742 1 90.06 238 GLU B N 1
ATOM 4865 C CA . GLU B 1 238 ? -9.742 14.281 -8.891 1 90.06 238 GLU B CA 1
ATOM 4866 C C . GLU B 1 238 ? -10.648 14.719 -7.746 1 90.06 238 GLU B C 1
ATOM 4868 O O . GLU B 1 238 ? -11.258 13.883 -7.078 1 90.06 238 GLU B O 1
ATOM 4873 N N . CYS B 1 239 ? -10.547 15.93 -7.445 1 86.75 239 CYS B N 1
ATOM 4874 C CA . CYS B 1 239 ? -11.5 16.438 -6.469 1 86.75 239 CYS B CA 1
ATOM 4875 C C . CYS B 1 239 ? -12.266 17.641 -7.027 1 86.75 239 CYS B C 1
ATOM 4877 O O . CYS B 1 239 ? -11.766 18.359 -7.895 1 86.75 239 CYS B O 1
ATOM 4879 N N . CYS B 1 240 ? -13.398 17.859 -6.547 1 82.5 240 CYS B N 1
ATOM 4880 C CA . CYS B 1 240 ? -14.344 18.844 -7.062 1 82.5 240 CYS B CA 1
ATOM 4881 C C . CYS B 1 240 ? -13.742 20.25 -7.023 1 82.5 240 CYS B C 1
ATOM 4883 O O . CYS B 1 240 ? -13.852 21 -7.992 1 82.5 240 CYS B O 1
ATOM 4885 N N . THR B 1 241 ? -13.102 20.547 -6.004 1 86.25 241 THR B N 1
ATOM 4886 C CA . THR B 1 241 ? -12.625 21.906 -5.766 1 86.25 241 THR B CA 1
ATOM 4887 C C . THR B 1 241 ? -11.445 22.234 -6.676 1 86.25 241 THR B C 1
ATOM 4889 O O . THR B 1 241 ? -11.188 23.406 -6.98 1 86.25 241 THR B O 1
ATOM 4892 N N . THR B 1 242 ? -10.773 21.219 -7.125 1 89.06 242 THR B N 1
ATOM 4893 C CA . THR B 1 242 ? -9.562 21.484 -7.902 1 89.06 242 THR B CA 1
ATOM 4894 C C . THR B 1 242 ? -9.766 21.094 -9.367 1 89.06 242 THR B C 1
ATOM 4896 O O . THR B 1 242 ? -8.812 21.062 -10.141 1 89.06 242 THR B O 1
ATOM 4899 N N . GLY B 1 243 ? -10.938 20.781 -9.648 1 86.69 243 GLY B N 1
ATOM 4900 C CA . GLY B 1 243 ? -11.266 20.5 -11.039 1 86.69 243 GLY B CA 1
ATOM 4901 C C . GLY B 1 243 ? -10.703 19.172 -11.531 1 86.69 243 GLY B C 1
ATOM 4902 O O . GLY B 1 243 ? -10.883 18.141 -10.891 1 86.69 243 GLY B O 1
ATOM 4903 N N . LYS B 1 244 ? -9.992 19.297 -12.703 1 88.19 244 LYS B N 1
ATOM 4904 C CA . LYS B 1 244 ? -9.547 18.078 -13.375 1 88.19 244 LYS B CA 1
ATOM 4905 C C . LYS B 1 244 ? -8.109 17.719 -12.992 1 88.19 244 LYS B C 1
ATOM 4907 O O . LYS B 1 244 ? -7.516 16.812 -13.562 1 88.19 244 LYS B O 1
ATOM 4912 N N . THR B 1 245 ? -7.66 18.469 -12.07 1 92.25 245 THR B N 1
ATOM 4913 C CA . THR B 1 245 ? -6.309 18.156 -11.617 1 92.25 245 THR B CA 1
ATOM 4914 C C . THR B 1 245 ? -6.27 16.797 -10.922 1 92.25 245 THR B C 1
ATOM 4916 O O . THR B 1 245 ? -7.102 16.516 -10.062 1 92.25 245 THR B O 1
ATOM 4919 N N . LYS B 1 246 ? -5.258 15.984 -11.32 1 92.69 246 LYS B N 1
ATOM 4920 C CA . LYS B 1 246 ? -5.125 14.656 -10.734 1 92.69 246 LYS B CA 1
ATOM 4921 C C . LYS B 1 246 ? -4.125 14.656 -9.586 1 92.69 246 LYS B C 1
ATOM 4923 O O . LYS B 1 246 ? -3.078 15.305 -9.664 1 92.69 246 LYS B O 1
ATOM 4928 N N . TRP B 1 247 ? -4.516 13.938 -8.586 1 94.75 247 TRP B N 1
ATOM 4929 C CA . TRP B 1 247 ? -3.689 13.891 -7.387 1 94.75 247 TRP B CA 1
ATOM 4930 C C . TRP B 1 247 ? -3.293 12.453 -7.059 1 94.75 247 TRP B C 1
ATOM 4932 O O . TRP B 1 247 ? -3.998 11.508 -7.422 1 94.75 247 TRP B O 1
ATOM 4942 N N . ASP B 1 248 ? -2.17 12.328 -6.352 1 94.56 248 ASP B N 1
ATOM 4943 C CA . ASP B 1 248 ? -1.717 11.016 -5.906 1 94.56 248 ASP B CA 1
ATOM 4944 C C . ASP B 1 248 ? -2.559 10.508 -4.734 1 94.56 248 ASP B C 1
ATOM 4946 O O . ASP B 1 248 ? -2.682 9.305 -4.531 1 94.56 248 ASP B O 1
ATOM 4950 N N . GLY B 1 249 ? -3.072 11.367 -3.953 1 96.19 249 GLY B N 1
ATOM 4951 C CA . GLY B 1 249 ? -3.998 11.039 -2.881 1 96.19 249 GLY B CA 1
ATOM 4952 C C . GLY B 1 249 ? -4.879 12.203 -2.475 1 96.19 249 GLY B C 1
ATOM 4953 O O . GLY B 1 249 ? -4.465 13.359 -2.555 1 96.19 249 GLY B O 1
ATOM 4954 N N . ILE B 1 250 ? -6.059 11.891 -2.18 1 96.19 250 ILE B N 1
ATOM 4955 C CA . ILE B 1 250 ? -7 12.867 -1.65 1 96.19 250 ILE B CA 1
ATOM 4956 C C . ILE B 1 250 ? -7.691 12.305 -0.411 1 96.19 250 ILE B C 1
ATOM 4958 O O . ILE B 1 250 ? -8.062 11.125 -0.381 1 96.19 250 ILE B O 1
ATOM 4962 N N . LEU B 1 251 ? -7.742 13.102 0.57 1 96.81 251 LEU B N 1
ATOM 4963 C CA . LEU B 1 251 ? -8.516 12.773 1.762 1 96.81 251 LEU B CA 1
ATOM 4964 C C . LEU B 1 251 ? -9.805 13.586 1.811 1 96.81 251 LEU B C 1
ATOM 4966 O O . LEU B 1 251 ? -9.773 14.812 1.864 1 96.81 251 LEU B O 1
ATOM 4970 N N . PHE B 1 252 ? -10.914 12.938 1.788 1 94.19 252 PHE B N 1
ATOM 4971 C CA . PHE B 1 252 ? -12.188 13.648 1.734 1 94.19 252 PHE B CA 1
ATOM 4972 C C . PHE B 1 252 ? -13.125 13.164 2.834 1 94.19 252 PHE B C 1
ATOM 4974 O O . PHE B 1 252 ? -12.891 12.125 3.447 1 94.19 252 PHE B O 1
ATOM 4981 N N . LEU B 1 253 ? -14.109 13.906 3.039 1 95.19 253 LEU B N 1
ATOM 4982 C CA . LEU B 1 253 ? -15.109 13.625 4.066 1 95.19 253 LEU B CA 1
ATOM 4983 C C . LEU B 1 253 ? -16.016 12.469 3.648 1 95.19 253 LEU B C 1
ATOM 4985 O O . LEU B 1 253 ? -16.516 12.453 2.527 1 95.19 253 LEU B O 1
ATOM 4989 N N . VAL B 1 254 ? -16.094 11.547 4.605 1 94.31 254 VAL B N 1
ATOM 4990 C CA . VAL B 1 254 ? -17 10.43 4.34 1 94.31 254 VAL B CA 1
ATOM 4991 C C . VAL B 1 254 ? -18.438 10.945 4.203 1 94.31 254 VAL B C 1
ATOM 4993 O O . VAL B 1 254 ? -18.906 11.711 5.047 1 94.31 254 VAL B O 1
ATOM 4996 N N . GLY B 1 255 ? -19.109 10.547 3.168 1 88.94 255 GLY B N 1
ATOM 4997 C CA . GLY B 1 255 ? -20.469 10.984 2.93 1 88.94 255 GLY B CA 1
ATOM 4998 C C . GLY B 1 255 ? -20.562 12.211 2.043 1 88.94 255 GLY B C 1
ATOM 4999 O O . GLY B 1 255 ? -21.641 12.539 1.543 1 88.94 255 GLY B O 1
ATOM 5000 N N . ASP B 1 256 ? -19.422 12.906 1.861 1 91.19 256 ASP B N 1
ATOM 5001 C CA . ASP B 1 256 ? -19.375 14.086 1.006 1 91.19 256 ASP B CA 1
ATOM 5002 C C . ASP B 1 256 ? -18.016 14.219 0.326 1 91.19 256 ASP B C 1
ATOM 5004 O O . ASP B 1 256 ? -17.125 14.906 0.83 1 91.19 256 ASP B O 1
ATOM 5008 N N . GLN B 1 257 ? -17.859 13.781 -0.806 1 86.19 257 GLN B N 1
ATOM 5009 C CA . GLN B 1 257 ? -16.594 13.719 -1.517 1 86.19 257 GLN B CA 1
ATOM 5010 C C . GLN B 1 257 ? -16.188 15.094 -2.043 1 86.19 257 GLN B C 1
ATOM 5012 O O . GLN B 1 257 ? -15.062 15.281 -2.496 1 86.19 257 GLN B O 1
ATOM 5017 N N . ASN B 1 258 ? -17.078 16.016 -1.913 1 88 258 ASN B N 1
ATOM 5018 C CA . ASN B 1 258 ? -16.75 17.375 -2.357 1 88 258 ASN B CA 1
ATOM 5019 C C . ASN B 1 258 ? -15.906 18.109 -1.324 1 88 258 ASN B C 1
ATOM 5021 O O . ASN B 1 258 ? -15.32 19.156 -1.627 1 88 258 ASN B O 1
ATOM 5025 N N . VAL B 1 259 ? -15.945 17.609 -0.147 1 92.75 259 VAL B N 1
ATOM 5026 C CA . VAL B 1 259 ? -15.164 18.219 0.921 1 92.75 259 VAL B CA 1
ATOM 5027 C C . VAL B 1 259 ? -13.82 17.5 1.048 1 92.75 259 VAL B C 1
ATOM 5029 O O . VAL B 1 259 ? -13.75 16.375 1.525 1 92.75 259 VAL B O 1
ATOM 5032 N N . THR B 1 260 ? -12.812 18.203 0.637 1 94.25 260 THR B N 1
ATOM 5033 C CA . THR B 1 260 ? -11.445 17.703 0.698 1 94.25 260 THR B CA 1
ATOM 5034 C C . THR B 1 260 ? -10.625 18.484 1.721 1 94.25 260 THR B C 1
ATOM 5036 O O . THR B 1 260 ? -10.555 19.719 1.659 1 94.25 260 THR B O 1
ATOM 5039 N N . THR B 1 261 ? -9.984 17.719 2.57 1 94.56 261 THR B N 1
ATOM 5040 C CA . THR B 1 261 ? -9.203 18.375 3.611 1 94.56 261 THR B CA 1
ATOM 5041 C C . THR B 1 261 ? -7.707 18.297 3.305 1 94.56 261 THR B C 1
ATOM 5043 O O . THR B 1 261 ? -6.93 19.141 3.738 1 94.56 261 THR B O 1
ATOM 5046 N N . THR B 1 262 ? -7.324 17.25 2.662 1 97.62 262 THR B N 1
ATOM 5047 C CA . THR B 1 262 ? -5.898 16.969 2.516 1 97.62 262 THR B CA 1
ATOM 5048 C C . THR B 1 262 ? -5.582 16.5 1.099 1 97.62 262 THR B C 1
ATOM 5050 O O . THR B 1 262 ? -6.293 15.664 0.541 1 97.62 262 THR B O 1
ATOM 5053 N N . LEU B 1 263 ? -4.578 17.047 0.519 1 97.62 263 LEU B N 1
ATOM 5054 C CA . LEU B 1 263 ? -4.008 16.562 -0.73 1 97.62 263 LEU B CA 1
ATOM 5055 C C . LEU B 1 263 ? -2.664 15.883 -0.483 1 97.62 263 LEU B C 1
ATOM 5057 O O . LEU B 1 263 ? -1.892 16.312 0.374 1 97.62 263 LEU B O 1
ATOM 5061 N N . VAL B 1 264 ? -2.42 14.828 -1.209 1 97.5 264 VAL B N 1
ATOM 5062 C CA . VAL B 1 264 ? -1.146 14.117 -1.145 1 97.5 264 VAL B CA 1
ATOM 5063 C C . VAL B 1 264 ? -0.461 14.164 -2.508 1 97.5 264 VAL B C 1
ATOM 5065 O O . VAL B 1 264 ? -1.088 13.891 -3.535 1 97.5 264 VAL B O 1
ATOM 5068 N N . GLU B 1 265 ? 0.816 14.516 -2.514 1 95.75 265 GLU B N 1
ATOM 5069 C CA . GLU B 1 265 ? 1.572 14.602 -3.758 1 95.75 265 GLU B CA 1
ATOM 5070 C C . GLU B 1 265 ? 2.971 14.016 -3.6 1 95.75 265 GLU B C 1
ATOM 5072 O O . GLU B 1 265 ? 3.686 14.344 -2.65 1 95.75 265 GLU B O 1
ATOM 5077 N N . PHE B 1 266 ? 3.334 13.125 -4.465 1 92.38 266 PHE B N 1
ATOM 5078 C CA . PHE B 1 266 ? 4.68 12.562 -4.555 1 92.38 266 PHE B CA 1
ATOM 5079 C C . PHE B 1 266 ? 5.426 13.141 -5.754 1 92.38 266 PHE B C 1
ATOM 5081 O O . PHE B 1 266 ? 4.969 13.016 -6.891 1 92.38 266 PHE B O 1
ATOM 5088 N N . SER B 1 267 ? 6.531 13.773 -5.414 1 91.5 267 SER B N 1
ATOM 5089 C CA . SER B 1 267 ? 7.324 14.359 -6.488 1 91.5 267 SER B CA 1
ATOM 5090 C C . SER B 1 267 ? 8.539 13.5 -6.816 1 91.5 267 SER B C 1
ATOM 5092 O O . SER B 1 267 ? 9.656 13.812 -6.414 1 91.5 267 SER B O 1
ATOM 5094 N N . GLY B 1 268 ? 8.305 12.414 -7.449 1 89.88 268 GLY B N 1
ATOM 5095 C CA . GLY B 1 268 ? 9.367 11.484 -7.809 1 89.88 268 GLY B CA 1
ATOM 5096 C C . GLY B 1 268 ? 9.375 10.227 -6.961 1 89.88 268 GLY B C 1
ATOM 5097 O O . GLY B 1 268 ? 8.633 10.133 -5.98 1 89.88 268 GLY B O 1
ATOM 5098 N N . GLY B 1 269 ? 10.203 9.281 -7.371 1 90.19 269 GLY B N 1
ATOM 5099 C CA . GLY B 1 269 ? 10.352 8.039 -6.637 1 90.19 269 GLY B CA 1
ATOM 5100 C C . GLY B 1 269 ? 11.586 8.008 -5.758 1 90.19 269 GLY B C 1
ATOM 5101 O O . GLY B 1 269 ? 12.211 9.039 -5.516 1 90.19 269 GLY B O 1
ATOM 5102 N N . LEU B 1 270 ? 11.789 6.879 -5.145 1 91.69 270 LEU B N 1
ATOM 5103 C CA . LEU B 1 270 ? 13.008 6.688 -4.363 1 91.69 270 LEU B CA 1
ATOM 5104 C C . LEU B 1 270 ? 14.242 6.754 -5.25 1 91.69 270 LEU B C 1
ATOM 5106 O O . LEU B 1 270 ? 14.289 6.117 -6.305 1 91.69 270 LEU B O 1
ATOM 5110 N N . LYS B 1 271 ? 15.164 7.578 -4.875 1 88.94 271 LYS B N 1
ATOM 5111 C CA . LYS B 1 271 ? 16.453 7.75 -5.543 1 88.94 271 LYS B CA 1
ATOM 5112 C C . LYS B 1 271 ? 16.266 8.281 -6.961 1 88.94 271 LYS B C 1
ATOM 5114 O O . LYS B 1 271 ? 17.062 7.98 -7.848 1 88.94 271 LYS B O 1
ATOM 5119 N N . GLN B 1 272 ? 15.156 8.859 -7.18 1 83.69 272 GLN B N 1
ATOM 5120 C CA . GLN B 1 272 ? 14.836 9.453 -8.469 1 83.69 272 GLN B CA 1
ATOM 5121 C C . GLN B 1 272 ? 14.117 10.789 -8.297 1 83.69 272 GLN B C 1
ATOM 5123 O O . GLN B 1 272 ? 12.891 10.828 -8.188 1 83.69 272 GLN B O 1
ATOM 5128 N N . THR B 1 273 ? 14.93 11.844 -8.133 1 77.19 273 THR B N 1
ATOM 5129 C CA . THR B 1 273 ? 14.289 13.133 -7.906 1 77.19 273 THR B CA 1
ATOM 5130 C C . THR B 1 273 ? 14.773 14.164 -8.914 1 77.19 273 THR B C 1
ATOM 5132 O O . THR B 1 273 ? 15.891 14.055 -9.438 1 77.19 273 THR B O 1
ATOM 5135 N N . SER B 1 274 ? 13.844 14.93 -9.305 1 83.69 274 SER B N 1
ATOM 5136 C CA . SER B 1 274 ? 14.117 16.094 -10.125 1 83.69 274 SER B CA 1
ATOM 5137 C C . SER B 1 274 ? 13.625 17.375 -9.445 1 83.69 274 SER B C 1
ATOM 5139 O O . SER B 1 274 ? 12.445 17.5 -9.117 1 83.69 274 SER B O 1
ATOM 5141 N N . ASN B 1 275 ? 14.508 18.312 -9.367 1 82.75 275 ASN B N 1
ATOM 5142 C CA . ASN B 1 275 ? 14.125 19.578 -8.75 1 82.75 275 ASN B CA 1
ATOM 5143 C C . ASN B 1 275 ? 13.078 20.312 -9.586 1 82.75 275 ASN B C 1
ATOM 5145 O O . ASN B 1 275 ? 12.172 20.938 -9.031 1 82.75 275 ASN B O 1
ATOM 5149 N N . THR B 1 276 ? 13.25 20.188 -10.773 1 84.81 276 THR B N 1
ATOM 5150 C CA . THR B 1 276 ? 12.281 20.828 -11.664 1 84.81 276 THR B CA 1
ATOM 5151 C C . THR B 1 276 ? 10.891 20.234 -11.469 1 84.81 276 THR B C 1
ATOM 5153 O O . THR B 1 276 ? 9.898 20.969 -11.406 1 84.81 276 THR B O 1
ATOM 5156 N N . LYS B 1 277 ? 10.844 18.969 -11.375 1 88 277 LYS B N 1
ATOM 5157 C CA . LYS B 1 277 ? 9.562 18.328 -11.156 1 88 277 LYS B CA 1
ATOM 5158 C C . LYS B 1 277 ? 8.961 18.719 -9.812 1 88 277 LYS B C 1
ATOM 5160 O O . LYS B 1 277 ? 7.766 18.984 -9.711 1 88 277 LYS B O 1
ATOM 5165 N N . GLU B 1 278 ? 9.797 18.781 -8.914 1 89.88 278 GLU B N 1
ATOM 5166 C CA . GLU B 1 278 ? 9.344 19.172 -7.578 1 89.88 278 GLU B CA 1
ATOM 5167 C C . GLU B 1 278 ? 8.758 20.578 -7.586 1 89.88 278 GLU B C 1
ATOM 5169 O O . GLU B 1 278 ? 7.695 20.812 -7 1 89.88 278 GLU B O 1
ATOM 5174 N N . CYS B 1 279 ? 9.406 21.453 -8.227 1 87.31 279 CYS B N 1
ATOM 5175 C CA . CYS B 1 279 ? 8.945 22.828 -8.289 1 87.31 279 CYS B CA 1
ATOM 5176 C C . CYS B 1 279 ? 7.574 22.922 -8.953 1 87.31 279 CYS B C 1
ATOM 5178 O O . CYS B 1 279 ? 6.688 23.625 -8.469 1 87.31 279 CYS B O 1
ATOM 5180 N N . LYS B 1 280 ? 7.434 22.219 -9.961 1 89.88 280 LYS B N 1
ATOM 5181 C CA . LYS B 1 280 ? 6.152 22.219 -10.672 1 89.88 280 LYS B CA 1
ATOM 5182 C C . LYS B 1 280 ? 5.055 21.609 -9.805 1 89.88 280 LYS B C 1
ATOM 5184 O O . LYS B 1 280 ? 3.934 22.125 -9.766 1 89.88 280 LYS B O 1
ATOM 5189 N N . ASP B 1 281 ? 5.387 20.562 -9.156 1 92.44 281 ASP B N 1
ATOM 5190 C CA . ASP B 1 281 ? 4.406 19.859 -8.336 1 92.44 281 ASP B CA 1
ATOM 5191 C C . ASP B 1 281 ? 3.994 20.688 -7.129 1 92.44 281 ASP B C 1
ATOM 5193 O O . ASP B 1 281 ? 2.822 20.703 -6.746 1 92.44 281 ASP B O 1
ATOM 5197 N N . ILE B 1 282 ? 4.898 21.406 -6.574 1 92.19 282 ILE B N 1
ATOM 5198 C CA . ILE B 1 282 ? 4.605 22.234 -5.414 1 92.19 282 ILE B CA 1
ATOM 5199 C C . ILE B 1 282 ? 3.701 23.391 -5.824 1 92.19 282 ILE B C 1
ATOM 5201 O O . ILE B 1 282 ? 2.754 23.734 -5.113 1 92.19 282 ILE B O 1
ATOM 5205 N N . LEU B 1 283 ? 4.035 23.969 -6.914 1 92.38 283 LEU B N 1
ATOM 5206 C CA . LEU B 1 283 ? 3.201 25.062 -7.41 1 92.38 283 LEU B CA 1
ATOM 5207 C C . LEU B 1 283 ? 1.779 24.578 -7.68 1 92.38 283 LEU B C 1
ATOM 5209 O O . LEU B 1 283 ? 0.812 25.234 -7.285 1 92.38 283 LEU B O 1
ATOM 5213 N N . LYS B 1 284 ? 1.747 23.484 -8.328 1 93.94 284 LYS B N 1
ATOM 5214 C CA . LYS B 1 284 ? 0.447 22.875 -8.586 1 93.94 284 LYS B CA 1
ATOM 5215 C C . LYS B 1 284 ? -0.306 22.609 -7.289 1 93.94 284 LYS B C 1
ATOM 5217 O O . LYS B 1 284 ? -1.487 22.938 -7.168 1 93.94 284 LYS B O 1
ATOM 5222 N N . LEU B 1 285 ? 0.362 22.078 -6.363 1 96.19 285 LEU B N 1
ATOM 5223 C CA . LEU B 1 285 ? -0.226 21.688 -5.09 1 96.19 285 LEU B CA 1
ATOM 5224 C C . LEU B 1 285 ? -0.745 22.891 -4.32 1 96.19 285 LEU B C 1
ATOM 5226 O O . LEU B 1 285 ? -1.923 22.953 -3.961 1 96.19 285 LEU B O 1
ATOM 5230 N N . TYR B 1 286 ? -0.026 23.875 -4.188 1 95.38 286 TYR B N 1
ATOM 5231 C CA . TYR B 1 286 ? -0.397 25 -3.33 1 95.38 286 TYR B CA 1
ATOM 5232 C C . TYR B 1 286 ? -1.374 25.922 -4.039 1 95.38 286 TYR B C 1
ATOM 5234 O O . TYR B 1 286 ? -2.242 26.531 -3.4 1 95.38 286 TYR B O 1
ATOM 5242 N N . ARG B 1 287 ? -1.264 26 -5.344 1 94.81 287 ARG B N 1
ATOM 5243 C CA . ARG B 1 287 ? -2.297 26.719 -6.074 1 94.81 287 ARG B CA 1
ATOM 5244 C C . ARG B 1 287 ? -3.676 26.125 -5.812 1 94.81 287 ARG B C 1
ATOM 5246 O O . ARG B 1 287 ? -4.652 26.859 -5.648 1 94.81 287 ARG B O 1
ATOM 5253 N N . ASN B 1 288 ? -3.676 24.859 -5.805 1 95.88 288 ASN B N 1
ATOM 5254 C CA . ASN B 1 288 ? -4.949 24.188 -5.602 1 95.88 288 ASN B CA 1
ATOM 5255 C C . ASN B 1 288 ? -5.355 24.188 -4.129 1 95.88 288 ASN B C 1
ATOM 5257 O O . ASN B 1 288 ? -6.543 24.234 -3.809 1 95.88 288 ASN B O 1
ATOM 5261 N N . LEU B 1 289 ? -4.391 24.156 -3.229 1 96.94 289 LEU B N 1
ATOM 5262 C CA . LEU B 1 289 ? -4.707 24.297 -1.812 1 96.94 289 LEU B CA 1
ATOM 5263 C C . LEU B 1 289 ? -5.344 25.656 -1.53 1 96.94 289 LEU B C 1
ATOM 5265 O O . LEU B 1 289 ? -6.258 25.766 -0.708 1 96.94 289 LEU B O 1
ATOM 5269 N N . LEU B 1 290 ? -4.883 26.656 -2.195 1 96.12 290 LEU B N 1
ATOM 5270 C CA . LEU B 1 290 ? -5.469 27.984 -2.066 1 96.12 290 LEU B CA 1
ATOM 5271 C C . LEU B 1 290 ? -6.949 27.953 -2.432 1 96.12 290 LEU B C 1
ATOM 5273 O O . LEU B 1 290 ? -7.777 28.531 -1.72 1 96.12 290 LEU B O 1
ATOM 5277 N N . LYS B 1 291 ? -7.234 27.25 -3.492 1 95.19 291 LYS B N 1
ATOM 5278 C CA . LYS B 1 291 ? -8.625 27.125 -3.912 1 95.19 291 LYS B CA 1
ATOM 5279 C C . LYS B 1 291 ? -9.469 26.453 -2.838 1 95.19 291 LYS B C 1
ATOM 5281 O O . LYS B 1 291 ? -10.594 26.859 -2.566 1 95.19 291 LYS B O 1
ATOM 5286 N N . ILE B 1 292 ? -8.906 25.453 -2.279 1 95.75 292 ILE B N 1
ATOM 5287 C CA . ILE B 1 292 ? -9.617 24.719 -1.245 1 95.75 292 ILE B CA 1
ATOM 5288 C C . ILE B 1 292 ? -9.867 25.609 -0.04 1 95.75 292 ILE B C 1
ATOM 5290 O O . ILE B 1 292 ? -10.992 25.672 0.47 1 95.75 292 ILE B O 1
ATOM 5294 N N . VAL B 1 293 ? -8.875 26.297 0.389 1 96.38 293 VAL B N 1
ATOM 5295 C CA . VAL B 1 293 ? -8.977 27.172 1.559 1 96.38 293 VAL B CA 1
ATOM 5296 C C . VAL B 1 293 ? -10.023 28.25 1.308 1 96.38 293 VAL B C 1
ATOM 5298 O O . VAL B 1 293 ? -10.828 28.562 2.188 1 96.38 293 VAL B O 1
ATOM 5301 N N . GLU B 1 294 ? -10.078 28.781 0.147 1 94.38 294 GLU B N 1
ATOM 5302 C CA . GLU B 1 294 ? -11 29.859 -0.2 1 94.38 294 GLU B CA 1
ATOM 5303 C C . GLU B 1 294 ? -12.445 29.359 -0.22 1 94.38 294 GLU B C 1
ATOM 5305 O O . GLU B 1 294 ? -13.375 30.125 0.039 1 94.38 294 GLU B O 1
ATOM 5310 N N . SER B 1 295 ? -12.578 28.078 -0.487 1 92.62 295 SER B N 1
ATOM 5311 C CA . SER B 1 295 ? -13.914 27.5 -0.593 1 92.62 295 SER B CA 1
ATOM 5312 C C . SER B 1 295 ? -14.484 27.172 0.782 1 92.62 295 SER B C 1
ATOM 5314 O O . SER B 1 295 ? -15.68 26.891 0.914 1 92.62 295 SER B O 1
ATOM 5316 N N . ILE B 1 296 ? -13.688 27.281 1.812 1 94.12 296 ILE B N 1
ATOM 5317 C CA . ILE B 1 296 ? -14.117 26.953 3.166 1 94.12 296 ILE B CA 1
ATOM 5318 C C . ILE B 1 296 ? -15.016 28.062 3.707 1 94.12 296 ILE B C 1
ATOM 5320 O O . ILE B 1 296 ? -14.703 29.25 3.553 1 94.12 296 ILE B O 1
ATOM 5324 N N . PRO B 1 297 ? -16.094 27.703 4.289 1 92.06 297 PRO B N 1
ATOM 5325 C CA . PRO B 1 297 ? -16.984 28.719 4.859 1 92.06 297 PRO B CA 1
ATOM 5326 C C . PRO B 1 297 ? -16.281 29.656 5.828 1 92.06 297 PRO B C 1
ATOM 5328 O O . PRO B 1 297 ? -15.367 29.234 6.551 1 92.06 297 PRO B O 1
ATOM 5331 N N . SER B 1 298 ? -16.797 30.875 5.93 1 90.88 298 SER B N 1
ATOM 5332 C CA . SER B 1 298 ? -16.156 31.922 6.734 1 90.88 298 SER B CA 1
ATOM 5333 C C . SER B 1 298 ? -16.266 31.609 8.227 1 90.88 298 SER B C 1
ATOM 5335 O O . SER B 1 298 ? -15.484 32.094 9.031 1 90.88 298 SER B O 1
ATOM 5337 N N . SER B 1 299 ? -17.219 30.766 8.562 1 91.19 299 SER B N 1
ATOM 5338 C CA . SER B 1 299 ? -17.438 30.422 9.961 1 91.19 299 SER B CA 1
ATOM 5339 C C . SER B 1 299 ? -16.406 29.406 10.453 1 91.19 299 SER B C 1
ATOM 5341 O O . SER B 1 299 ? -16.281 29.172 11.648 1 91.19 299 SER B O 1
ATOM 5343 N N . MET B 1 300 ? -15.688 28.891 9.531 1 93.5 300 MET B N 1
ATOM 5344 C CA . MET B 1 300 ? -14.688 27.875 9.867 1 93.5 300 MET B CA 1
ATOM 5345 C C . MET B 1 300 ? -13.273 28.438 9.703 1 93.5 300 MET B C 1
ATOM 5347 O O . MET B 1 300 ? -13.062 29.375 8.938 1 93.5 300 MET B O 1
ATOM 5351 N N . LYS B 1 301 ? -12.414 27.828 10.492 1 92.19 301 LYS B N 1
ATOM 5352 C CA . LYS B 1 301 ? -11.008 28.141 10.273 1 92.19 301 LYS B CA 1
ATOM 5353 C C . LYS B 1 301 ? -10.578 27.812 8.844 1 92.19 301 LYS B C 1
ATOM 5355 O O . LYS B 1 301 ? -10.766 26.688 8.383 1 92.19 301 LYS B O 1
ATOM 5360 N N . LYS B 1 302 ? -10.039 28.75 8.188 1 95.12 302 LYS B N 1
ATOM 5361 C CA . LYS B 1 302 ? -9.648 28.578 6.793 1 95.12 302 LYS B CA 1
ATOM 5362 C C . LYS B 1 302 ? -8.266 27.938 6.684 1 95.12 302 LYS B C 1
ATOM 5364 O O . LYS B 1 302 ? -7.254 28.625 6.602 1 95.12 302 LYS B O 1
ATOM 5369 N N . GLN B 1 303 ? -8.266 26.656 6.57 1 96.56 303 GLN B N 1
ATOM 5370 C CA . GLN B 1 303 ? -7.008 25.922 6.477 1 96.56 303 GLN B CA 1
ATOM 5371 C C . GLN B 1 303 ? -7.184 24.625 5.672 1 96.56 303 GLN B C 1
ATOM 5373 O O . GLN B 1 303 ? -8.289 24.094 5.57 1 96.56 303 GLN B O 1
ATOM 5378 N N . ALA B 1 304 ? -6.18 24.172 5.09 1 96.88 304 ALA B N 1
ATOM 5379 C CA . ALA B 1 304 ? -6.09 22.906 4.363 1 96.88 304 ALA B CA 1
ATOM 5380 C C . ALA B 1 304 ? -4.742 22.234 4.609 1 96.88 304 ALA B C 1
ATOM 5382 O O . ALA B 1 304 ? -3.818 22.859 5.141 1 96.88 304 ALA B O 1
ATOM 5383 N N . PHE B 1 305 ? -4.66 20.984 4.316 1 98.06 305 PHE B N 1
ATOM 5384 C CA . PHE B 1 305 ? -3.49 20.188 4.676 1 98.06 305 PHE B CA 1
ATOM 5385 C C . PHE B 1 305 ? -2.934 19.469 3.455 1 98.06 305 PHE B C 1
ATOM 5387 O O . PHE B 1 305 ? -3.643 19.266 2.467 1 98.06 305 PHE B O 1
ATOM 5394 N N . CYS B 1 306 ? -1.684 19.109 3.533 1 98 306 CYS B N 1
ATOM 5395 C CA . CYS B 1 306 ? -1.111 18.281 2.48 1 98 306 CYS B CA 1
ATOM 5396 C C . CYS B 1 306 ? 0.035 17.438 3.02 1 98 306 CYS B C 1
ATOM 5398 O O . CYS B 1 306 ? 0.577 17.719 4.09 1 98 306 CYS B O 1
ATOM 5400 N N . VAL B 1 307 ? 0.301 16.344 2.377 1 98.06 307 VAL B N 1
ATOM 5401 C CA . VAL B 1 307 ? 1.482 15.516 2.57 1 98.06 307 VAL B CA 1
ATOM 5402 C C . VAL B 1 307 ? 2.277 15.438 1.27 1 98.06 307 VAL B C 1
ATOM 5404 O O . VAL B 1 307 ? 1.713 15.172 0.205 1 98.06 307 VAL B O 1
ATOM 5407 N N . ARG B 1 308 ? 3.543 15.648 1.403 1 95.19 308 ARG B N 1
ATOM 5408 C CA . ARG B 1 308 ? 4.418 15.625 0.237 1 95.19 308 ARG B CA 1
ATOM 5409 C C . ARG B 1 308 ? 5.59 14.672 0.451 1 95.19 308 ARG B C 1
ATOM 5411 O O . ARG B 1 308 ? 6.051 14.492 1.58 1 95.19 308 ARG B O 1
ATOM 5418 N N . PHE B 1 309 ? 5.945 14.102 -0.601 1 94.06 309 PHE B N 1
ATOM 5419 C CA . PHE B 1 309 ? 7.172 13.312 -0.632 1 94.06 309 PHE B CA 1
ATOM 5420 C C . PHE B 1 309 ? 8.102 13.789 -1.743 1 94.06 309 PHE B C 1
ATOM 5422 O O . PHE B 1 309 ? 7.688 13.891 -2.902 1 94.06 309 PHE B O 1
ATOM 5429 N N . TYR B 1 310 ? 9.266 14.109 -1.313 1 89.88 310 TYR B N 1
ATOM 5430 C CA . TYR B 1 310 ? 10.289 14.523 -2.27 1 89.88 310 TYR B CA 1
ATOM 5431 C C . TYR B 1 310 ? 11.688 14.305 -1.706 1 89.88 310 TYR B C 1
ATOM 5433 O O . TYR B 1 310 ? 11.93 14.547 -0.522 1 89.88 310 TYR B O 1
ATOM 5441 N N . ASP B 1 311 ? 12.516 13.82 -2.531 1 89.81 311 ASP B N 1
ATOM 5442 C CA . ASP B 1 311 ? 13.93 13.641 -2.195 1 89.81 311 ASP B CA 1
ATOM 5443 C C . ASP B 1 311 ? 14.086 12.859 -0.896 1 89.81 311 ASP B C 1
ATOM 5445 O O . ASP B 1 311 ? 14.773 13.312 0.025 1 89.81 311 ASP B O 1
ATOM 5449 N N . GLU B 1 312 ? 13.32 11.82 -0.724 1 92.38 312 GLU B N 1
ATOM 5450 C CA . GLU B 1 312 ? 13.391 10.859 0.376 1 92.38 312 GLU B CA 1
ATOM 5451 C C . GLU B 1 312 ? 12.867 11.469 1.675 1 92.38 312 GLU B C 1
ATOM 5453 O O . GLU B 1 312 ? 13.148 10.961 2.762 1 92.38 312 GLU B O 1
ATOM 5458 N N . TRP B 1 313 ? 12.211 12.609 1.531 1 94.44 313 TRP B N 1
ATOM 5459 C CA . TRP B 1 313 ? 11.617 13.234 2.705 1 94.44 313 TRP B CA 1
ATOM 5460 C C . TRP B 1 313 ? 10.102 13.266 2.596 1 94.44 313 TRP B C 1
ATOM 5462 O O . TRP B 1 313 ? 9.555 13.508 1.517 1 94.44 313 TRP B O 1
ATOM 5472 N N . MET B 1 314 ? 9.516 13.102 3.709 1 96.19 314 MET B N 1
ATOM 5473 C CA . MET B 1 314 ? 8.07 13.273 3.84 1 96.19 314 MET B CA 1
ATOM 5474 C C . MET B 1 314 ? 7.738 14.531 4.637 1 96.19 314 MET B C 1
ATOM 5476 O O . MET B 1 314 ? 8.305 14.758 5.711 1 96.19 314 MET B O 1
ATOM 5480 N N . HIS B 1 315 ? 6.828 15.32 4.113 1 96.38 315 HIS B N 1
ATOM 5481 C CA . HIS B 1 315 ? 6.445 16.562 4.762 1 96.38 315 HIS B CA 1
ATOM 5482 C C . HIS B 1 315 ? 4.945 16.609 5.035 1 96.38 315 HIS B C 1
ATOM 5484 O O . HIS B 1 315 ? 4.137 16.453 4.117 1 96.38 315 HIS B O 1
ATOM 5490 N N . PHE B 1 316 ? 4.621 16.766 6.27 1 98.06 316 PHE B N 1
ATOM 5491 C CA . PHE B 1 316 ? 3.248 17.047 6.676 1 98.06 316 PHE B CA 1
ATOM 5492 C C . PHE B 1 316 ? 3.027 18.531 6.879 1 98.06 316 PHE B C 1
ATOM 5494 O O . PHE B 1 316 ? 3.582 19.125 7.805 1 98.06 316 PHE B O 1
ATOM 5501 N N . GLU B 1 317 ? 2.176 19.094 6.008 1 97.12 317 GLU B N 1
ATOM 5502 C CA . GLU B 1 317 ? 2.105 20.547 5.965 1 97.12 317 GLU B CA 1
ATOM 5503 C C . GLU B 1 317 ? 0.666 21.047 6.09 1 97.12 317 GLU B C 1
ATOM 5505 O O . GLU B 1 317 ? -0.273 20.25 6.023 1 97.12 317 GLU B O 1
ATOM 5510 N N . GLN B 1 318 ? 0.601 22.328 6.355 1 96.75 318 GLN B N 1
ATOM 5511 C CA . GLN B 1 318 ? -0.679 23.031 6.434 1 96.75 318 GLN B CA 1
ATOM 5512 C C . GLN B 1 318 ? -0.597 24.406 5.777 1 96.75 318 GLN B C 1
ATOM 5514 O O . GLN B 1 318 ? 0.446 25.062 5.824 1 96.75 318 GLN B O 1
ATOM 5519 N N . LEU B 1 319 ? -1.615 24.734 5.074 1 96.69 319 LEU B N 1
ATOM 5520 C CA . LEU B 1 319 ? -1.852 26.094 4.578 1 96.69 319 LEU B CA 1
ATOM 5521 C C . LEU B 1 319 ? -2.994 26.75 5.336 1 96.69 319 LEU B C 1
ATOM 5523 O O . LEU B 1 319 ? -4.102 26.203 5.402 1 96.69 319 LEU B O 1
ATOM 5527 N N . ILE B 1 320 ? -2.711 27.875 5.895 1 95.56 320 ILE B N 1
ATOM 5528 C CA . ILE B 1 320 ? -3.701 28.531 6.734 1 95.56 320 ILE B CA 1
ATOM 5529 C C . ILE B 1 320 ? -3.852 30 6.293 1 95.56 320 ILE B C 1
ATOM 5531 O O . ILE B 1 320 ? -2.863 30.656 5.961 1 95.56 320 ILE B O 1
ATOM 5535 N N . LYS B 1 321 ? -5.027 30.406 6.297 1 94.44 321 LYS B N 1
ATOM 5536 C CA . LYS B 1 321 ? -5.293 31.828 6.059 1 94.44 321 LYS B CA 1
ATOM 5537 C C . LYS B 1 321 ? -5.504 32.562 7.375 1 94.44 321 LYS B C 1
ATOM 5539 O O . LYS B 1 321 ? -6.402 32.219 8.148 1 94.44 321 LYS B O 1
ATOM 5544 N N . ILE B 1 322 ? -4.715 33.469 7.633 1 88 322 ILE B N 1
ATOM 5545 C CA . ILE B 1 322 ? -4.844 34.344 8.781 1 88 322 ILE B CA 1
ATOM 5546 C C . ILE B 1 322 ? -5.023 35.781 8.312 1 88 322 ILE B C 1
ATOM 5548 O O . ILE B 1 322 ? -4.121 36.375 7.699 1 88 322 ILE B O 1
ATOM 5552 N N . ASN B 1 323 ? -6.27 36.281 8.633 1 82.94 323 ASN B N 1
ATOM 5553 C CA . ASN B 1 323 ? -6.652 37.594 8.078 1 82.94 323 ASN B CA 1
ATOM 5554 C C . ASN B 1 323 ? -6.605 37.594 6.555 1 82.94 323 ASN B C 1
ATOM 5556 O O . ASN B 1 323 ? -7.387 36.875 5.906 1 82.94 323 ASN B O 1
ATOM 5560 N N . GLU B 1 324 ? -5.68 38.219 5.875 1 86.56 324 GLU B N 1
ATOM 5561 C CA . GLU B 1 324 ? -5.641 38.281 4.414 1 86.56 324 GLU B CA 1
ATOM 5562 C C . GLU B 1 324 ? -4.398 37.562 3.873 1 86.56 324 GLU B C 1
ATOM 5564 O O . GLU B 1 324 ? -4.211 37.469 2.658 1 86.56 324 GLU B O 1
ATOM 5569 N N . ASP B 1 325 ? -3.699 37 4.832 1 89.06 325 ASP B N 1
ATOM 5570 C CA . ASP B 1 325 ? -2.439 36.375 4.418 1 89.06 325 ASP B CA 1
ATOM 5571 C C . ASP B 1 325 ? -2.523 34.844 4.473 1 89.06 325 ASP B C 1
ATOM 5573 O O . ASP B 1 325 ? -3.197 34.312 5.34 1 89.06 325 ASP B O 1
ATOM 5577 N N . TYR B 1 326 ? -1.866 34.281 3.496 1 93.31 326 TYR B N 1
ATOM 5578 C CA . TYR B 1 326 ? -1.737 32.812 3.473 1 93.31 326 TYR B CA 1
ATOM 5579 C C . TYR B 1 326 ? -0.376 32.375 4.004 1 93.31 326 TYR B C 1
ATOM 5581 O O . TYR B 1 326 ? 0.66 32.875 3.557 1 93.31 326 TYR B O 1
ATOM 5589 N N . ILE B 1 327 ? -0.404 31.438 4.945 1 92.38 327 ILE B N 1
ATOM 5590 C CA . ILE B 1 327 ? 0.815 30.984 5.609 1 92.38 327 ILE B CA 1
ATOM 5591 C C . ILE B 1 327 ? 0.942 29.469 5.488 1 92.38 327 ILE B C 1
ATOM 5593 O O . ILE B 1 327 ? -0.009 28.734 5.766 1 92.38 327 ILE B O 1
ATOM 5597 N N . ARG B 1 328 ? 2.051 29.062 5.023 1 93.81 328 ARG B N 1
ATOM 5598 C CA . ARG B 1 328 ? 2.418 27.656 4.988 1 93.81 328 ARG B CA 1
ATOM 5599 C C . ARG B 1 328 ? 3.264 27.281 6.203 1 93.81 328 ARG B C 1
ATOM 5601 O O . ARG B 1 328 ? 4.176 28.016 6.582 1 93.81 328 ARG B O 1
ATOM 5608 N N . ASN B 1 329 ? 2.928 26.188 6.801 1 92.69 329 ASN B N 1
ATOM 5609 C CA . ASN B 1 329 ? 3.699 25.656 7.914 1 92.69 329 ASN B CA 1
ATOM 5610 C C . ASN B 1 329 ? 3.912 24.141 7.773 1 92.69 329 ASN B C 1
ATOM 5612 O O . ASN B 1 329 ? 2.98 23.406 7.438 1 92.69 329 ASN B O 1
ATOM 5616 N N . THR B 1 330 ? 5.117 23.719 7.988 1 94.56 330 THR B N 1
ATOM 5617 C CA . THR B 1 330 ? 5.422 22.297 8.055 1 94.56 330 THR B CA 1
ATOM 5618 C C . THR B 1 330 ? 5.352 21.797 9.5 1 94.56 330 THR B C 1
ATOM 5620 O O . THR B 1 330 ? 6.207 22.141 10.32 1 94.56 330 THR B O 1
ATOM 5623 N N . THR B 1 331 ? 4.434 20.984 9.758 1 95.81 331 THR B N 1
ATOM 5624 C CA . THR B 1 331 ? 4.23 20.453 11.102 1 95.81 331 THR B CA 1
ATOM 5625 C C . THR B 1 331 ? 5.34 19.484 11.477 1 95.81 331 THR B C 1
ATOM 5627 O O . THR B 1 331 ? 5.852 19.5 12.594 1 95.81 331 THR B O 1
ATOM 5630 N N . VAL B 1 332 ? 5.625 18.656 10.539 1 96.88 332 VAL B N 1
ATOM 5631 C CA . VAL B 1 332 ? 6.664 17.656 10.781 1 96.88 332 VAL B CA 1
ATOM 5632 C C . VAL B 1 332 ? 7.238 17.172 9.453 1 96.88 332 VAL B C 1
ATOM 5634 O O . VAL B 1 332 ? 6.531 17.125 8.445 1 96.88 332 VAL B O 1
ATOM 5637 N N . SER B 1 333 ? 8.477 16.922 9.469 1 96.56 333 SER B N 1
ATOM 5638 C CA . SER B 1 333 ? 9.188 16.312 8.344 1 96.56 333 SER B CA 1
ATOM 5639 C C . SER B 1 333 ? 10.188 15.273 8.82 1 96.56 333 SER B C 1
ATOM 5641 O O . SER B 1 333 ? 10.773 15.414 9.898 1 96.56 333 SER B O 1
ATOM 5643 N N . PHE B 1 334 ? 10.367 14.258 8.047 1 96.75 334 PHE B N 1
ATOM 5644 C CA . PHE B 1 334 ? 11.359 13.242 8.359 1 96.75 334 PHE B CA 1
ATOM 5645 C C . PHE B 1 334 ? 11.852 12.562 7.086 1 96.75 334 PHE B C 1
ATOM 5647 O O . PHE B 1 334 ? 11.148 12.539 6.074 1 96.75 334 PHE B O 1
ATOM 5654 N N . GLN B 1 335 ? 12.992 12.078 7.184 1 96.62 335 GLN B N 1
ATOM 5655 C CA . GLN B 1 335 ? 13.57 11.312 6.082 1 96.62 335 GLN B CA 1
ATOM 5656 C C . GLN B 1 335 ? 12.961 9.914 6.012 1 96.62 335 GLN B C 1
ATOM 5658 O O . GLN B 1 335 ? 12.609 9.328 7.035 1 96.62 335 GLN B O 1
ATOM 5663 N N . CYS B 1 336 ? 12.82 9.383 4.785 1 95.69 336 CYS B N 1
ATOM 5664 C CA . CYS B 1 336 ? 12.352 8.016 4.598 1 95.69 336 CYS B CA 1
ATOM 5665 C C . CYS B 1 336 ? 13.102 7.055 5.512 1 95.69 336 CYS B C 1
ATOM 5667 O O . CYS B 1 336 ? 14.336 7.004 5.484 1 95.69 336 CYS B O 1
ATOM 5669 N N . PRO B 1 337 ? 12.43 6.281 6.352 1 96.88 337 PRO B N 1
ATOM 5670 C CA . PRO B 1 337 ? 13.086 5.375 7.301 1 96.88 337 PRO B CA 1
ATOM 5671 C C . PRO B 1 337 ? 13.695 4.148 6.625 1 96.88 337 PRO B C 1
ATOM 5673 O O . PRO B 1 337 ? 13.211 3.029 6.82 1 96.88 337 PRO B O 1
ATOM 5676 N N . SER B 1 338 ? 14.82 4.312 6 1 95.94 338 SER B N 1
ATOM 5677 C CA . SER B 1 338 ? 15.406 3.271 5.16 1 95.94 338 SER B CA 1
ATOM 5678 C C . SER B 1 338 ? 16.422 2.447 5.938 1 95.94 338 SER B C 1
ATOM 5680 O O . SER B 1 338 ? 16.953 1.461 5.422 1 95.94 338 SER B O 1
ATOM 5682 N N . ASN B 1 339 ? 16.812 2.855 7.074 1 96.69 339 ASN B N 1
ATOM 5683 C CA . ASN B 1 339 ? 17.672 2.107 7.984 1 96.69 339 ASN B CA 1
ATOM 5684 C C . ASN B 1 339 ? 17.25 2.297 9.438 1 96.69 339 ASN B C 1
ATOM 5686 O O . ASN B 1 339 ? 16.359 3.094 9.734 1 96.69 339 ASN B O 1
ATOM 5690 N N . ALA B 1 340 ? 17.922 1.592 10.328 1 96.88 340 ALA B N 1
ATOM 5691 C CA . ALA B 1 340 ? 17.5 1.553 11.727 1 96.88 340 ALA B CA 1
ATOM 5692 C C . ALA B 1 340 ? 17.609 2.932 12.367 1 96.88 340 ALA B C 1
ATOM 5694 O O . ALA B 1 340 ? 16.75 3.318 13.172 1 96.88 340 ALA B O 1
ATOM 5695 N N . ARG B 1 341 ? 18.641 3.65 12.062 1 97.31 341 ARG B N 1
ATOM 5696 C CA . ARG B 1 341 ? 18.812 4.984 12.633 1 97.31 341 ARG B CA 1
ATOM 5697 C C . ARG B 1 341 ? 17.688 5.914 12.203 1 97.31 341 ARG B C 1
ATOM 5699 O O . ARG B 1 341 ? 17.109 6.617 13.031 1 97.31 341 ARG B O 1
ATOM 5706 N N . LEU B 1 342 ? 17.375 5.898 10.945 1 97.88 342 LEU B N 1
ATOM 5707 C CA . LEU B 1 342 ? 16.312 6.742 10.406 1 97.88 342 LEU B CA 1
ATOM 5708 C C . LEU B 1 342 ? 14.953 6.289 10.906 1 97.88 342 LEU B C 1
ATOM 5710 O O . LEU B 1 342 ? 14.039 7.102 11.055 1 97.88 342 LEU B O 1
ATOM 5714 N N . LEU B 1 343 ? 14.828 4.996 11.164 1 98.12 343 LEU B N 1
ATOM 5715 C CA . LEU B 1 343 ? 13.594 4.488 11.758 1 98.12 343 LEU B CA 1
ATOM 5716 C C . LEU B 1 343 ? 13.375 5.066 13.148 1 98.12 343 LEU B C 1
ATOM 5718 O O . LEU B 1 343 ? 12.258 5.465 13.492 1 98.12 343 LEU B O 1
ATOM 5722 N N . VAL B 1 344 ? 14.391 5.137 13.898 1 98.19 344 VAL B N 1
ATOM 5723 C CA . VAL B 1 344 ? 14.305 5.719 15.234 1 98.19 344 VAL B CA 1
ATOM 5724 C C . VAL B 1 344 ? 13.93 7.195 15.133 1 98.19 344 VAL B C 1
ATOM 5726 O O . VAL B 1 344 ? 13.094 7.684 15.898 1 98.19 344 VAL B O 1
ATOM 5729 N N . ASP B 1 345 ? 14.492 7.875 14.18 1 98 345 ASP B N 1
ATOM 5730 C CA . ASP B 1 345 ? 14.156 9.273 13.953 1 98 345 ASP B CA 1
ATOM 5731 C C . ASP B 1 345 ? 12.68 9.445 13.609 1 98 345 ASP B C 1
ATOM 5733 O O . ASP B 1 345 ? 12.023 10.367 14.094 1 98 345 ASP B O 1
ATOM 5737 N N . TYR B 1 346 ? 12.195 8.586 12.758 1 98.12 346 TYR B N 1
ATOM 5738 C CA . TYR B 1 346 ? 10.789 8.562 12.391 1 98.12 346 TYR B CA 1
ATOM 5739 C C . TYR B 1 346 ? 9.906 8.336 13.609 1 98.12 346 TYR B C 1
ATOM 5741 O O . TYR B 1 346 ? 8.906 9.039 13.805 1 98.12 346 TYR B O 1
ATOM 5749 N N . VAL B 1 347 ? 10.266 7.387 14.445 1 98.19 347 VAL B N 1
ATOM 5750 C CA . VAL B 1 347 ? 9.484 7.031 15.625 1 98.19 347 VAL B CA 1
ATOM 5751 C C . VAL B 1 347 ? 9.367 8.242 16.547 1 98.19 347 VAL B C 1
ATOM 5753 O O . VAL B 1 347 ? 8.297 8.5 17.109 1 98.19 347 VAL B O 1
ATOM 5756 N N . LYS B 1 348 ? 10.383 9.023 16.688 1 97.75 348 LYS B N 1
ATOM 5757 C CA . LYS B 1 348 ? 10.406 10.203 17.531 1 97.75 348 LYS B CA 1
ATOM 5758 C C . LYS B 1 348 ? 9.445 11.273 17.016 1 97.75 348 LYS B C 1
ATOM 5760 O O . LYS B 1 348 ? 9.039 12.164 17.766 1 97.75 348 LYS B O 1
ATOM 5765 N N . LYS B 1 349 ? 9.102 11.195 15.789 1 98.12 349 LYS B N 1
ATOM 5766 C CA . LYS B 1 349 ? 8.266 12.203 15.156 1 98.12 349 LYS B CA 1
ATOM 5767 C C . LYS B 1 349 ? 6.789 11.82 15.234 1 98.12 349 LYS B C 1
ATOM 5769 O O . LYS B 1 349 ? 5.914 12.633 14.906 1 98.12 349 LYS B O 1
ATOM 5774 N N . VAL B 1 350 ? 6.465 10.641 15.734 1 98.38 350 VAL B N 1
ATOM 5775 C CA . VAL B 1 350 ? 5.109 10.094 15.711 1 98.38 350 VAL B CA 1
ATOM 5776 C C . VAL B 1 350 ? 4.168 11.023 16.469 1 98.38 350 VAL B C 1
ATOM 5778 O O . VAL B 1 350 ? 3.055 11.297 16.016 1 98.38 350 VAL B O 1
ATOM 5781 N N . PRO B 1 351 ? 4.559 11.641 17.625 1 98.5 351 PRO B N 1
ATOM 5782 C CA . PRO B 1 351 ? 3.643 12.547 18.312 1 98.5 351 PRO B CA 1
ATOM 5783 C C . PRO B 1 351 ? 3.219 13.734 17.438 1 98.5 351 PRO B C 1
ATOM 5785 O O . PRO B 1 351 ? 2.059 14.148 17.484 1 98.5 351 PRO B O 1
ATOM 5788 N N . MET B 1 352 ? 4.145 14.219 16.656 1 98.5 352 MET B N 1
ATOM 5789 C CA . MET B 1 352 ? 3.826 15.352 15.789 1 98.5 352 MET B CA 1
ATOM 5790 C C . MET B 1 352 ? 2.986 14.906 14.594 1 98.5 352 MET B C 1
ATOM 5792 O O . MET B 1 352 ? 2.146 15.664 14.109 1 98.5 352 MET B O 1
ATOM 5796 N N . ILE B 1 353 ? 3.225 13.703 14.117 1 98.62 353 ILE B N 1
ATOM 5797 C CA . ILE B 1 353 ? 2.406 13.141 13.047 1 98.62 353 ILE B CA 1
ATOM 5798 C C . ILE B 1 353 ? 0.956 13.031 13.508 1 98.62 353 ILE B C 1
ATOM 5800 O O . ILE B 1 353 ? 0.035 13.406 12.781 1 98.62 353 ILE B O 1
ATOM 5804 N N . PHE B 1 354 ? 0.79 12.586 14.711 1 98.69 354 PHE B N 1
ATOM 5805 C CA . PHE B 1 354 ? -0.554 12.445 15.266 1 98.69 354 PHE B CA 1
ATOM 5806 C C . PHE B 1 354 ? -1.175 13.82 15.516 1 98.69 354 PHE B C 1
ATOM 5808 O O . PHE B 1 354 ? -2.387 13.992 15.383 1 98.69 354 PHE B O 1
ATOM 5815 N N . ALA B 1 355 ? -0.345 14.797 15.883 1 98.5 355 ALA B N 1
ATOM 5816 C CA . ALA B 1 355 ? -0.854 16.156 16.047 1 98.5 355 ALA B CA 1
ATOM 5817 C C . ALA B 1 355 ? -1.431 16.688 14.727 1 98.5 355 ALA B C 1
ATOM 5819 O O . ALA B 1 355 ? -2.51 17.281 14.711 1 98.5 355 ALA B O 1
ATOM 5820 N N . TRP B 1 356 ? -0.696 16.469 13.68 1 98.44 356 TRP B N 1
ATOM 5821 C CA . TRP B 1 356 ? -1.158 16.859 12.352 1 98.44 356 TRP B CA 1
ATOM 5822 C C . TRP B 1 356 ? -2.459 16.141 12 1 98.44 356 TRP B C 1
ATOM 5824 O O . TRP B 1 356 ? -3.408 16.766 11.523 1 98.44 356 TRP B O 1
ATOM 5834 N N . LYS B 1 357 ? -2.494 14.852 12.25 1 98.31 357 LYS B N 1
ATOM 5835 C CA . LYS B 1 357 ? -3.703 14.07 12.008 1 98.31 357 LYS B CA 1
ATOM 5836 C C . LYS B 1 357 ? -4.895 14.656 12.766 1 98.31 357 LYS B C 1
ATOM 5838 O O . LYS B 1 357 ? -5.984 14.789 12.211 1 98.31 357 LYS B O 1
ATOM 5843 N N . GLU B 1 358 ? -4.707 14.938 14.031 1 97.31 358 GLU B N 1
ATOM 5844 C CA . GLU B 1 358 ? -5.781 15.469 14.867 1 97.31 358 GLU B CA 1
ATOM 5845 C C . GLU B 1 358 ? -6.309 16.797 14.312 1 97.31 358 GLU B C 1
ATOM 5847 O O . GLU B 1 358 ? -7.512 17.047 14.344 1 97.31 358 GLU B O 1
ATOM 5852 N N . ALA B 1 359 ? -5.41 17.562 13.836 1 97.38 359 ALA B N 1
ATOM 5853 C CA . ALA B 1 359 ? -5.828 18.828 13.227 1 97.38 359 ALA B CA 1
ATOM 5854 C C . ALA B 1 359 ? -6.707 18.578 12 1 97.38 359 ALA B C 1
ATOM 5856 O O . ALA B 1 359 ? -7.715 19.25 11.805 1 97.38 359 ALA B O 1
ATOM 5857 N N . VAL B 1 360 ? -6.324 17.609 11.195 1 98 360 VAL B N 1
ATOM 5858 C CA . VAL B 1 360 ? -7.086 17.25 10.008 1 98 360 VAL B CA 1
ATOM 5859 C C . VAL B 1 360 ? -8.469 16.75 10.414 1 98 360 VAL B C 1
ATOM 5861 O O . VAL B 1 360 ? -9.477 17.172 9.844 1 98 360 VAL B O 1
ATOM 5864 N N . ILE B 1 361 ? -8.492 15.914 11.414 1 97.25 361 ILE B N 1
ATOM 5865 C CA . ILE B 1 361 ? -9.75 15.328 11.883 1 97.25 361 ILE B CA 1
ATOM 5866 C C . ILE B 1 361 ? -10.648 16.422 12.445 1 97.25 361 ILE B C 1
ATOM 5868 O O . ILE B 1 361 ? -11.852 16.453 12.172 1 97.25 361 ILE B O 1
ATOM 5872 N N . THR B 1 362 ? -10.102 17.281 13.234 1 95.94 362 THR B N 1
ATOM 5873 C CA . THR B 1 362 ? -10.867 18.375 13.836 1 95.94 362 THR B CA 1
ATOM 5874 C C . THR B 1 362 ? -11.523 19.219 12.758 1 95.94 362 THR B C 1
ATOM 5876 O O . THR B 1 362 ? -12.703 19.578 12.867 1 95.94 362 THR B O 1
ATOM 5879 N N . GLN B 1 363 ? -10.82 19.5 11.766 1 95.69 363 GLN B N 1
ATOM 5880 C CA . GLN B 1 363 ? -11.375 20.281 10.664 1 95.69 363 GLN B CA 1
ATOM 5881 C C . GLN B 1 363 ? -12.5 19.516 9.969 1 95.69 363 GLN B C 1
ATOM 5883 O O . GLN B 1 363 ? -13.531 20.094 9.617 1 95.69 363 GLN B O 1
ATOM 5888 N N . ALA B 1 364 ? -12.266 18.25 9.727 1 96 364 ALA B N 1
ATOM 5889 C CA . ALA B 1 364 ? -13.281 17.422 9.086 1 96 364 ALA B CA 1
ATOM 5890 C C . ALA B 1 364 ? -14.57 17.406 9.898 1 96 364 ALA B C 1
ATOM 5892 O O . ALA B 1 364 ? -15.664 17.5 9.336 1 96 364 ALA B O 1
ATOM 5893 N N . LEU B 1 365 ? -14.398 17.328 11.172 1 95.44 365 LEU B N 1
ATOM 5894 C CA . LEU B 1 365 ? -15.562 17.281 12.055 1 95.44 365 LEU B CA 1
ATOM 5895 C C . LEU B 1 365 ? -16.312 18.609 12.039 1 95.44 365 LEU B C 1
ATOM 5897 O O . LEU B 1 365 ? -17.531 18.641 12.156 1 95.44 365 LEU B O 1
ATOM 5901 N N . GLU B 1 366 ? -15.625 19.672 11.852 1 94.69 366 GLU B N 1
ATOM 5902 C CA . GLU B 1 366 ? -16.266 20.969 11.734 1 94.69 366 GLU B CA 1
ATOM 5903 C C . GLU B 1 366 ? -17.125 21.062 10.477 1 94.69 366 GLU B C 1
ATOM 5905 O O . GLU B 1 366 ? -18.188 21.672 10.492 1 94.69 366 GLU B O 1
ATOM 5910 N N . PHE B 1 367 ? -16.672 20.438 9.398 1 93.06 367 PHE B N 1
ATOM 5911 C CA . PHE B 1 367 ? -17.453 20.406 8.164 1 93.06 367 PHE B CA 1
ATOM 5912 C C . PHE B 1 367 ? -18.766 19.656 8.367 1 93.06 367 PHE B C 1
ATOM 5914 O O . PHE B 1 367 ? -19.781 19.984 7.758 1 93.06 367 PHE B O 1
ATOM 5921 N N . ARG B 1 368 ? -18.734 18.672 9.172 1 88.88 368 ARG B N 1
ATOM 5922 C CA . ARG B 1 368 ? -19.938 17.875 9.414 1 88.88 368 ARG B CA 1
ATOM 5923 C C . ARG B 1 368 ? -20.969 18.672 10.203 1 88.88 368 ARG B C 1
ATOM 5925 O O . ARG B 1 368 ? -22.172 18.375 10.141 1 88.88 368 ARG B O 1
ATOM 5932 N N . GLN B 1 369 ? -20.578 19.578 10.953 1 85 369 GLN B N 1
ATOM 5933 C CA . GLN B 1 369 ? -21.469 20.406 11.773 1 85 369 GLN B CA 1
ATOM 5934 C C . GLN B 1 369 ? -22.062 21.547 10.961 1 85 369 GLN B C 1
ATOM 5936 O O . GLN B 1 369 ? -23.016 22.188 11.391 1 85 369 GLN B O 1
ATOM 5941 N N . HIS B 1 370 ? -21.562 21.781 9.781 1 76.38 370 HIS B N 1
ATOM 5942 C CA . HIS B 1 370 ? -22.047 22.844 8.906 1 76.38 370 HIS B CA 1
ATOM 5943 C C . HIS B 1 370 ? -22.781 22.266 7.707 1 76.38 370 HIS B C 1
ATOM 5945 O O . HIS B 1 370 ? -23.672 22.922 7.156 1 76.38 370 HIS B O 1
#

Organism: Rhizopus oryzae (NCBI:txid64495)

Radius of gyration: 32.24 Å; Cα contacts (8 Å, |Δi|>4): 1024; chains: 2; bounding box: 122×104×86 Å

Secondary structure (DSSP, 8-state):
--GGGSGGGS-S---STTHHHHHHHHHHHHHHHHHHHHHHHHHHHHHHHHHHHHHHHHHHHHHHHHHHHHTTT--------HHHHHHHHHHTT-SSSGGGGTEEETTSHHHHHHHHHHS-HHHHHHHHHHHPPPPPPPPHHHHHHHHHHHHS-S-HHHHHHHHHT----SS--TTTTHHHHHHHHHHHHHHHHHHSTT-GGGS---HHHHHHHTHHHHHHHHTGGGTTTEEEEEEEEE-GGGTT-EEEEEEEETTEEEEEEEEEEE-SBTTB--HHHHHHHHHHHHHHHHHHHHHS-TTS--EEEEEEEETTEEEEEEEEEETTEEEEEEEEEEE---SHHHHHHHHHTHHHHHHHHHHHHHHHHHHHH-/--GGGGGGSS-S---STTHHHHHHHHHHHHHHHHHHHHHHHHHHHHHHHHHHHHHHHHHHHHHHHHHHHHTTT--------HHHHHHHHHHHH-SSSGGGGTEEETTSHHHHHHHHHHS-HHHHHHHHHHHPPPPPPPPHHHHHHHHHHHHS-S-HHHHHHHHHT----SS--TTTTHHHHHHHHHHHHHHHHHHSTT-GGGS---HHHHHHHTHHHHHHHHHGGGTTTEEEEEEEEE-GGGTT-EEEEEEEETTEEEEEEEEEEE-SBTTB--HHHHHHHHHHHHHHHHHHHHHS-TTS--EEEEEEEETTEEEEEEEEEETTEEEEEEEEEEE---SHHHHHHHHHTHHHHHHHHHHHHHHHHHHHH-

pLDDT: mean 80.22, std 22.36, range [20.48, 98.69]

Foldseek 3Di:
DPPPVPPVPPDPDDDDPPPPVVVVVCVVVVVVVVVVVVVVVVVVVVVVVVVVLVVVLVVVVVVVVVCVVVVPPDPPPPVPDLLVVLLVVVCVVDPQNVSVVSAQECQDVSSVVSCCVSDDVVVSVVVCVVFAFDFADADPLLVVLLVCLLPWDLALVGNVVSLVPRDDDPDDDCQNHLLVQLCSVQLVLLSCLLPPPDNPLQDFDWQLVQCVSPVVVSVCSNCVNVVQFKDKDAWQDDEDQLPNDGARMWIAGVPDRNGTAETEHEQTHRVGHDSVSSSVRVCSVVVSQVSNLVPDDPVAFRKGWYWYHGPQKIWTKMWGDDDHHIYIYTQDMAGNCNGSVSSSVVSNCSSSVNSSVVVSSVRSVVVVVD/DPPPPPPPPPDPDDDDPPPPVVVVVVVVVVVVVVVVVVVVVVVVVVVVVVVVLVVVVVVVVVVVVVCVVVVPPDPPPPVDDLLVVLLVVVCVVDPQNVSVVSAQECQDVVSVVSCCVSDDVVVSVVVCVVFAFDFADADPLLVVLLVCLLPWDLALVGNVVSLVPRDDDPDDDCQNHLLVQLCSVVLVLLSCLLPPPDNPLQDFDWQLVQCVSPVVVSVCSNCVNVVQFKDKDADQDDEDQLPNDGARMWIAGVPDRNGTAETEHEQTHRVGHDSVSSSVRVVSVVVSQVSNLVPDDPVAFRKGWYWYHGPQKIWTKMWGDDPNHIYIYTQDMAGNCNGSVSSSVVSNCSSSVNSSVVVSSVRSVVVVVD

Solvent-accessible surface area (backbone atoms only — not comparable to full-atom values): 39938 Å² total; per-residue (Å²): 135,82,68,75,74,60,65,83,70,66,70,86,75,79,79,75,78,62,56,68,58,51,52,54,50,50,50,50,48,50,51,48,48,49,49,49,48,48,48,50,48,50,50,50,47,50,50,45,50,51,47,49,49,47,50,48,48,49,49,48,49,48,45,48,52,46,48,56,60,59,53,62,72,73,68,75,73,73,81,66,54,66,63,58,56,50,42,61,57,34,41,74,62,44,85,54,55,49,20,78,69,67,36,38,48,54,66,38,65,68,47,39,50,50,46,53,69,68,34,54,67,67,57,38,52,50,52,48,58,73,67,55,76,63,65,40,87,69,54,70,54,35,50,49,50,43,52,54,49,63,71,43,68,66,37,61,69,57,48,51,48,48,62,70,66,47,75,66,70,88,70,81,42,55,69,83,39,37,62,41,50,37,47,54,54,51,52,50,53,42,49,53,40,50,62,23,75,41,34,64,72,78,35,75,37,54,39,61,35,36,35,56,73,41,56,54,48,54,51,52,51,65,43,35,57,44,32,63,52,35,42,78,42,40,57,71,34,62,39,68,72,53,47,85,50,66,27,48,25,35,34,20,34,55,97,38,70,66,44,64,51,33,44,29,47,68,35,43,17,33,88,39,65,47,70,69,56,36,38,52,50,45,44,55,50,50,58,41,44,51,46,46,27,69,67,45,58,86,92,44,85,34,50,33,35,36,38,38,34,43,81,56,27,41,37,39,33,35,41,34,53,58,92,92,44,38,38,35,39,62,71,43,71,43,56,60,50,56,43,42,56,37,36,40,54,43,52,71,41,45,38,37,52,48,24,52,49,49,52,53,50,53,52,52,54,52,58,72,76,103,135,78,75,79,72,65,75,76,71,69,72,83,76,86,74,82,75,65,57,69,58,53,53,54,52,51,50,53,49,49,54,49,47,51,51,51,50,48,49,50,48,49,50,49,49,49,50,46,50,48,48,50,49,48,50,50,48,49,49,47,48,50,48,50,50,48,47,58,63,60,54,63,71,74,72,75,74,76,77,69,54,66,62,57,56,50,42,62,56,34,40,74,62,42,86,53,52,51,20,78,70,67,35,39,48,54,66,38,65,68,48,39,50,48,46,54,68,69,34,54,69,68,60,37,50,51,51,47,60,73,70,56,75,64,66,40,87,68,52,70,55,35,50,50,49,43,53,52,51,63,72,43,68,64,37,62,69,55,47,51,48,48,64,71,67,49,76,66,70,89,72,81,43,55,69,84,39,36,64,40,51,37,48,53,54,51,51,50,52,42,48,51,41,50,62,22,77,41,35,64,72,78,36,74,36,53,40,61,36,36,37,56,74,40,58,53,48,52,51,52,52,67,43,36,54,46,32,62,53,35,44,78,41,42,56,71,34,62,40,67,73,54,48,85,50,65,27,48,24,37,34,21,34,56,97,39,68,67,45,64,52,34,44,29,45,67,34,42,17,32,89,39,64,47,72,68,55,35,36,53,49,44,42,54,49,51,56,42,44,49,47,45,28,69,68,45,56,86,93,45,86,34,51,34,36,35,38,39,34,44,80,54,28,39,37,38,35,37,42,35,52,58,93,91,43,40,37,34,40,61,72,42,69,43,57,59,51,56,43,41,56,38,36,40,55,45,52,70,42,44,38,37,53,47,24,53,49,50,53,52,49,52,53,53,54,53,57,72,77,104